Protein AF-A0A6C0DDC8-F1 (afdb_monomer)

Organism: NCBI:txid1070528

pLDDT: mean 91.11, std 9.74, range [41.47, 98.31]

Radius of gyration: 22.87 Å; Cα contacts (8 Å, |Δi|>4): 607; chains: 1; bounding box: 58×46×74 Å

Solvent-accessible surface area (backbone atoms only — not comparable to full-atom values): 22083 Å² total; per-residue (Å²): 120,29,27,33,73,78,59,31,42,43,57,47,40,48,31,33,26,35,45,27,26,55,71,44,36,45,67,58,16,40,50,34,44,49,47,30,50,67,12,55,37,54,40,56,42,46,22,36,52,50,51,37,39,54,60,35,28,35,66,53,39,41,37,57,53,55,48,44,48,75,58,47,35,56,66,52,35,45,67,65,60,53,49,42,50,43,37,41,49,11,66,50,55,61,83,49,43,32,24,25,64,60,47,44,59,53,56,49,88,83,79,58,84,66,71,87,70,66,90,64,66,75,94,70,93,69,82,51,68,66,58,48,47,32,52,19,14,33,78,68,39,35,29,47,44,24,50,65,45,52,77,77,48,60,63,73,61,50,49,53,51,53,48,58,57,26,75,77,71,41,72,69,54,42,53,49,54,57,48,54,77,49,47,36,46,46,53,34,52,82,50,75,64,56,52,52,50,40,55,51,43,52,48,43,44,66,17,48,51,73,71,49,49,55,57,8,52,47,84,67,73,93,64,74,52,73,67,60,49,52,50,52,56,52,49,64,71,26,63,82,78,68,58,73,77,71,58,66,53,74,90,36,25,63,44,62,19,70,48,24,68,26,33,51,94,41,62,51,53,66,50,40,68,54,46,70,72,23,34,52,89,18,53,43,48,50,56,62,41,55,79,35,29,48,83,70,97,50,78,45,58,76,42,72,66,36,47,52,52,50,46,54,71,73,38,71,79,67,53,68,61,72,51,52,72,74,62,46,55,28,50,32,42,58,15,74,29,52,98,85,56,74,73,34,29,40,60,43,36,60,76,74,56,63,64,59,30,90,50,38,71,89,40,62,70,58,45,45,60,74,27,59,94,37,53,34,53,53,85,65,46,63,71,47,94,61,78,72,77,79,82,74,80,59,68,44,88,58,48,70,56,128

Sequence (402 aa):
MSLSRHFYALDEVHSALQYSSTRNDRAETLFWCNELLRSGCVSEAISTLLESWLWNKGPFCLSWFHNAFSTLGGDECSEEDILLSSYQLSCVSYLKRDHSLWSILALQEGAVPCDRVGPKTIPHPFTDERESYLIRAIVQGRAYCAWCMVKQMEWDRVQAILLWYTDQSNTLFKTCLDYFTEYEKLLGYRTAEYDTVFRCLSVIMVCLSPLQQEDSFRPLPSALDATSQSQLDHWNKLLGTKARVYSVPQSALYGRTLRGRMRWAQSTVSYLNNIEPHLIGCPFWEEAISEYGTVKSTILWNSDEDREAFYQRYFPDDIPDEWTKSEKAKSHGEGILGPKESLTMVKYARNYLSKLSRFAWNSHPLILRLMEGKEGTHPTSVLSEKAVMEINMIPMKRRMII

Mean predicted aligned error: 5.2 Å

Structure (mmCIF, N/CA/C/O backbone):
data_AF-A0A6C0DDC8-F1
#
_entry.id   AF-A0A6C0DDC8-F1
#
loop_
_atom_site.group_PDB
_atom_site.id
_atom_site.type_symbol
_atom_site.label_atom_id
_atom_site.label_alt_id
_atom_site.label_comp_id
_atom_site.label_asym_id
_atom_site.label_entity_id
_atom_site.label_seq_id
_atom_site.pdbx_PDB_ins_code
_atom_site.Cartn_x
_atom_site.Cartn_y
_atom_site.Cartn_z
_atom_site.occupancy
_atom_site.B_iso_or_equiv
_atom_site.auth_seq_id
_atom_site.auth_comp_id
_atom_site.auth_asym_id
_atom_site.auth_atom_id
_atom_site.pdbx_PDB_model_num
ATOM 1 N N . MET A 1 1 ? -8.855 -11.717 15.118 1.00 86.06 1 MET A N 1
ATOM 2 C CA . MET A 1 1 ? -8.859 -10.404 14.445 1.00 86.06 1 MET A CA 1
ATOM 3 C C . MET A 1 1 ? -8.838 -9.352 15.519 1.00 86.06 1 MET A C 1
ATOM 5 O O . MET A 1 1 ? -9.718 -9.390 16.373 1.00 86.06 1 MET A O 1
ATOM 9 N N . SER A 1 2 ? -7.829 -8.496 15.472 1.00 93.50 2 SER A N 1
ATOM 10 C CA . SER A 1 2 ? -7.597 -7.443 16.451 1.00 93.50 2 SER A CA 1
ATOM 11 C C . SER A 1 2 ? -8.377 -6.181 16.080 1.00 93.50 2 SER A C 1
ATOM 13 O O . SER A 1 2 ? -8.577 -5.895 14.894 1.00 93.50 2 SER A O 1
ATOM 15 N N . LEU A 1 3 ? -8.833 -5.451 17.090 1.00 94.88 3 LEU A N 1
ATOM 16 C CA . LEU A 1 3 ? -9.602 -4.223 16.960 1.00 94.88 3 LEU A CA 1
ATOM 17 C C . LEU A 1 3 ? -8.712 -3.008 17.196 1.00 94.88 3 LEU A C 1
ATOM 19 O O . LEU A 1 3 ? -7.902 -2.980 18.116 1.00 94.88 3 LEU A O 1
ATOM 23 N N . SER A 1 4 ? -8.905 -1.982 16.379 1.00 95.25 4 SER A N 1
ATOM 24 C CA . SER A 1 4 ? -8.295 -0.670 16.541 1.00 95.25 4 SER A CA 1
ATOM 25 C C . SER A 1 4 ? -8.773 0.007 17.830 1.00 95.25 4 SER A C 1
ATOM 27 O O . SER A 1 4 ? -9.723 -0.447 18.481 1.00 95.25 4 SER A O 1
ATOM 29 N N . ARG A 1 5 ? -8.165 1.143 18.183 1.00 94.19 5 ARG A N 1
ATOM 30 C CA . ARG A 1 5 ? -8.590 1.965 19.326 1.00 94.19 5 ARG A CA 1
ATOM 31 C C . ARG A 1 5 ? -10.071 2.345 19.266 1.00 94.19 5 ARG A C 1
ATOM 33 O O . ARG A 1 5 ? -10.721 2.419 20.302 1.00 94.19 5 ARG A O 1
ATOM 40 N N . HIS A 1 6 ? -10.624 2.577 18.076 1.00 93.44 6 HIS A N 1
ATOM 41 C CA . HIS A 1 6 ? -12.044 2.898 17.914 1.00 93.44 6 HIS A CA 1
ATOM 42 C C . HIS A 1 6 ? -12.891 1.714 17.434 1.00 93.44 6 HIS A C 1
ATOM 44 O O . HIS A 1 6 ? -14.003 1.917 16.939 1.00 93.44 6 HIS A O 1
ATOM 50 N N . PHE A 1 7 ? -12.411 0.486 17.650 1.00 94.19 7 PHE A N 1
ATOM 51 C CA . PHE A 1 7 ? -13.131 -0.763 17.397 1.00 94.19 7 PHE A CA 1
ATOM 52 C C . PHE A 1 7 ? -13.484 -0.991 15.925 1.00 94.19 7 PHE A C 1
ATOM 54 O O . PHE A 1 7 ? -14.558 -1.506 15.593 1.00 94.19 7 PHE A O 1
ATOM 61 N N . TYR A 1 8 ? -12.575 -0.613 15.030 1.00 95.44 8 TYR A N 1
ATOM 62 C CA . TYR A 1 8 ? -12.537 -1.147 13.674 1.00 95.44 8 TYR A CA 1
ATOM 63 C C . TYR A 1 8 ? -11.708 -2.423 13.649 1.00 95.44 8 TYR A C 1
ATOM 65 O O . TYR A 1 8 ? -10.712 -2.533 14.354 1.00 95.44 8 TYR A O 1
ATOM 73 N N . ALA A 1 9 ? -12.083 -3.383 12.815 1.00 95.38 9 ALA A N 1
ATOM 74 C CA . ALA A 1 9 ? -11.195 -4.487 12.481 1.00 95.38 9 ALA A CA 1
ATOM 75 C C . ALA A 1 9 ? -9.901 -3.942 11.843 1.00 95.38 9 ALA A C 1
ATOM 77 O O . ALA A 1 9 ? -9.977 -3.205 10.861 1.00 95.38 9 ALA A O 1
ATOM 78 N N . LEU A 1 10 ? -8.720 -4.257 12.393 1.00 95.69 10 LEU A N 1
ATOM 79 C CA . LEU A 1 10 ? -7.465 -3.633 11.936 1.00 95.69 10 LEU A CA 1
ATOM 80 C C . LEU A 1 10 ? -7.160 -3.912 10.456 1.00 95.69 10 LEU A C 1
ATOM 82 O O . LEU A 1 10 ? -6.792 -2.996 9.725 1.00 95.69 10 LEU A O 1
ATOM 86 N N . ASP A 1 11 ? -7.387 -5.135 9.973 1.00 95.56 11 ASP A N 1
ATOM 87 C CA . ASP A 1 11 ? -7.244 -5.483 8.550 1.00 95.56 11 ASP A CA 1
ATOM 88 C C . ASP A 1 11 ? -8.167 -4.649 7.642 1.00 95.56 11 ASP A C 1
ATOM 90 O O . ASP A 1 11 ? -7.797 -4.285 6.523 1.00 95.56 11 ASP A O 1
ATOM 94 N N . GLU A 1 12 ? -9.355 -4.296 8.130 1.00 97.06 12 GLU A N 1
ATOM 95 C CA . GLU A 1 12 ? -10.272 -3.395 7.444 1.00 97.06 12 GLU A CA 1
ATOM 96 C C . GLU A 1 12 ? -9.792 -1.945 7.444 1.00 97.06 12 GLU A C 1
ATOM 98 O O . GLU A 1 12 ? -9.951 -1.279 6.422 1.00 97.06 12 GLU A O 1
ATOM 103 N N . VAL A 1 13 ? -9.157 -1.470 8.521 1.00 97.75 13 VAL A N 1
ATOM 104 C CA . VAL A 1 13 ? -8.527 -0.138 8.561 1.00 97.75 13 VAL A CA 1
ATOM 105 C C . VAL A 1 13 ? -7.396 -0.050 7.535 1.00 97.75 13 VAL A C 1
ATOM 107 O O . VAL A 1 13 ? -7.357 0.902 6.752 1.00 97.75 13 VAL A O 1
ATOM 110 N N . HIS A 1 14 ? -6.527 -1.066 7.461 1.00 96.56 14 HIS A N 1
ATOM 111 C CA . HIS A 1 14 ? -5.482 -1.155 6.433 1.00 96.56 14 HIS A CA 1
ATOM 112 C C . HIS A 1 14 ? -6.076 -1.093 5.027 1.00 96.56 14 HIS A C 1
ATOM 114 O O . HIS A 1 14 ? -5.658 -0.292 4.184 1.00 96.56 14 HIS A O 1
ATOM 120 N N . SER A 1 15 ? -7.102 -1.907 4.771 1.00 96.19 15 SER A N 1
ATOM 121 C CA . SER A 1 15 ? -7.716 -1.937 3.449 1.00 96.19 15 SER A CA 1
ATOM 122 C C . SER A 1 15 ? -8.442 -0.632 3.110 1.00 96.19 15 SER A C 1
ATOM 124 O O . SER A 1 15 ? -8.396 -0.185 1.961 1.00 96.19 15 SER A O 1
ATOM 126 N N . ALA A 1 16 ? -9.069 0.017 4.093 1.00 97.62 16 ALA A N 1
ATOM 127 C CA . ALA A 1 16 ? -9.730 1.304 3.925 1.00 97.62 16 ALA A CA 1
ATOM 128 C C . ALA A 1 16 ? -8.726 2.426 3.619 1.00 97.62 16 ALA A C 1
ATOM 130 O O . ALA A 1 16 ? -8.953 3.175 2.669 1.00 97.62 16 ALA A O 1
ATOM 131 N N . LEU A 1 17 ? -7.584 2.482 4.316 1.00 97.94 17 LEU A N 1
ATOM 132 C CA . LEU A 1 17 ? -6.489 3.418 4.027 1.00 97.94 17 LEU A CA 1
ATOM 133 C C . LEU A 1 17 ? -5.934 3.227 2.608 1.00 97.94 17 LEU A C 1
ATOM 135 O O . LEU A 1 17 ? -5.753 4.184 1.845 1.00 97.94 17 LEU A O 1
ATOM 139 N N . GLN A 1 18 ? -5.688 1.978 2.213 1.00 95.44 18 GLN A N 1
ATOM 140 C CA . GLN A 1 18 ? -5.231 1.688 0.858 1.00 95.44 18 GLN A CA 1
ATOM 141 C C . GLN A 1 18 ? -6.294 2.068 -0.179 1.00 95.44 18 GLN A C 1
ATOM 143 O O . GLN A 1 18 ? -5.974 2.601 -1.236 1.00 95.44 18 GLN A O 1
ATOM 148 N N . TYR A 1 19 ? -7.572 1.841 0.109 1.00 95.12 19 TYR A N 1
ATOM 149 C CA . TYR A 1 19 ? -8.657 2.189 -0.798 1.00 95.12 19 TYR A CA 1
ATOM 150 C C . TYR A 1 19 ? -8.824 3.707 -0.970 1.00 95.12 19 TYR A C 1
ATOM 152 O O . TYR A 1 19 ? -8.848 4.192 -2.110 1.00 95.12 19 TYR A O 1
ATOM 160 N N . SER A 1 20 ? -8.907 4.460 0.127 1.00 96.06 20 SER A N 1
ATOM 161 C CA . SER A 1 20 ? -9.139 5.910 0.123 1.00 96.06 20 SER A CA 1
ATOM 162 C C . SER A 1 20 ? -7.974 6.679 -0.508 1.00 96.06 20 SER A C 1
ATOM 164 O O . SER A 1 20 ? -8.206 7.536 -1.370 1.00 96.06 20 SER A O 1
ATOM 166 N N . SER A 1 21 ? -6.728 6.281 -0.219 1.00 94.62 21 SER A N 1
ATOM 167 C CA . SER A 1 21 ? -5.523 6.894 -0.808 1.00 94.62 21 SER A CA 1
ATOM 168 C C . SER A 1 21 ? -5.507 6.805 -2.334 1.00 94.62 21 SER A C 1
ATOM 170 O O . SER A 1 21 ? -5.065 7.728 -3.023 1.00 94.62 21 SER A O 1
ATOM 172 N N . THR A 1 22 ? -6.076 5.745 -2.911 1.00 90.62 22 THR A N 1
ATOM 173 C CA . THR A 1 22 ? -6.171 5.648 -4.370 1.00 90.62 22 THR A CA 1
ATOM 174 C C . THR A 1 22 ? -7.193 6.626 -4.946 1.00 90.62 22 THR A C 1
ATOM 176 O O . THR A 1 22 ? -7.024 7.086 -6.082 1.00 90.62 22 THR A O 1
ATOM 179 N N . ARG A 1 23 ? -8.285 6.907 -4.223 1.00 90.94 23 ARG A N 1
ATOM 180 C CA . ARG A 1 23 ? -9.457 7.686 -4.672 1.00 90.94 23 ARG A CA 1
ATOM 181 C C . ARG A 1 23 ? -9.277 9.196 -4.598 1.00 90.94 23 ARG A C 1
ATOM 183 O O . ARG A 1 23 ? -10.188 9.907 -5.008 1.00 90.94 23 ARG A O 1
ATOM 190 N N . ASN A 1 24 ? -8.123 9.663 -4.130 1.00 90.75 24 ASN A N 1
ATOM 191 C CA . ASN A 1 24 ? -7.872 11.078 -3.872 1.00 90.75 24 ASN A CA 1
ATOM 192 C C . ASN A 1 24 ? -8.805 11.686 -2.813 1.00 90.75 24 ASN A C 1
ATOM 194 O O . ASN A 1 24 ? -9.028 12.896 -2.822 1.00 90.75 24 ASN A O 1
ATOM 198 N N . ASP A 1 25 ? -9.337 10.864 -1.902 1.00 94.81 25 ASP A N 1
ATOM 199 C CA . ASP A 1 25 ? -10.110 11.350 -0.760 1.00 94.81 25 ASP A CA 1
ATOM 200 C C . ASP A 1 25 ? -9.157 11.648 0.400 1.00 94.81 25 ASP A C 1
ATOM 202 O O . ASP A 1 25 ? -8.738 10.751 1.133 1.00 94.81 25 ASP A O 1
ATOM 206 N N . ARG A 1 26 ? -8.743 12.912 0.507 1.00 96.06 26 ARG A N 1
ATOM 207 C CA . ARG A 1 26 ? -7.715 13.346 1.466 1.00 96.06 26 ARG A CA 1
ATOM 208 C C . ARG A 1 26 ? -8.176 13.171 2.907 1.00 96.06 26 ARG A C 1
ATOM 210 O O . ARG A 1 26 ? -7.413 12.678 3.730 1.00 96.06 26 ARG A O 1
ATOM 217 N N . ALA A 1 27 ? -9.426 13.537 3.181 1.00 96.81 27 ALA A N 1
ATOM 218 C CA . ALA A 1 27 ? -10.003 13.467 4.514 1.00 96.81 27 ALA A CA 1
ATOM 219 C C . ALA A 1 27 ? -10.128 12.008 4.965 1.00 96.81 27 ALA A C 1
ATOM 221 O O . ALA A 1 27 ? -9.661 11.653 6.042 1.00 96.81 27 ALA A O 1
ATOM 222 N N . GLU A 1 28 ? -10.682 11.136 4.120 1.00 97.31 28 GLU A N 1
ATOM 223 C CA . GLU A 1 28 ? -10.815 9.721 4.464 1.00 97.31 28 GLU A CA 1
ATOM 224 C C . GLU A 1 28 ? -9.444 9.017 4.556 1.00 97.31 28 GLU A C 1
ATOM 226 O O . GLU A 1 28 ? -9.233 8.174 5.426 1.00 97.31 28 GLU A O 1
ATOM 231 N N . THR A 1 29 ? -8.474 9.380 3.707 1.00 97.94 29 THR A N 1
ATOM 232 C CA . THR A 1 29 ? -7.094 8.855 3.796 1.00 97.94 29 THR A CA 1
ATOM 233 C C . THR A 1 29 ? -6.440 9.223 5.123 1.00 97.94 29 THR A C 1
ATOM 235 O O . THR A 1 29 ? -5.916 8.347 5.810 1.00 97.94 29 THR A O 1
ATOM 238 N N . LEU A 1 30 ? -6.506 10.500 5.505 1.00 97.94 30 LEU A N 1
ATOM 239 C CA . LEU A 1 30 ? -5.963 10.977 6.775 1.00 97.94 30 LEU A CA 1
ATOM 240 C C . LEU A 1 30 ? -6.663 10.334 7.968 1.00 97.94 30 LEU A C 1
ATOM 242 O O . LEU A 1 30 ? -5.992 9.964 8.925 1.00 97.94 30 LEU A O 1
ATOM 246 N N . PHE A 1 31 ? -7.983 10.155 7.903 1.00 97.50 31 PHE A N 1
ATOM 247 C CA . PHE A 1 31 ? -8.741 9.504 8.965 1.00 97.50 31 PHE A CA 1
ATOM 248 C C . PHE A 1 31 ? -8.253 8.074 9.218 1.00 97.50 31 PHE A C 1
ATOM 250 O O . PHE A 1 31 ? -7.901 7.745 10.348 1.00 97.50 31 PHE A O 1
ATOM 257 N N . TRP A 1 32 ? -8.183 7.235 8.178 1.00 98.00 32 TRP A N 1
ATOM 258 C CA . TRP A 1 32 ? -7.753 5.843 8.342 1.00 98.00 32 TRP A CA 1
ATOM 259 C C . TRP A 1 32 ? -6.273 5.726 8.722 1.00 98.00 32 TRP A C 1
ATOM 261 O O . TRP A 1 32 ? -5.906 4.828 9.475 1.00 98.00 32 TRP A O 1
ATOM 271 N N . CYS A 1 33 ? -5.423 6.650 8.262 1.00 98.25 33 CYS A N 1
ATOM 272 C CA . CYS A 1 33 ? -4.032 6.713 8.706 1.00 98.25 33 CYS A CA 1
ATOM 273 C C . CYS A 1 33 ? -3.941 7.077 10.195 1.00 98.25 33 CYS A C 1
ATOM 275 O O . CYS A 1 33 ? -3.268 6.388 10.958 1.00 98.25 33 CYS A O 1
ATOM 277 N N . ASN A 1 34 ? -4.663 8.115 10.623 1.00 97.25 34 ASN A N 1
ATOM 278 C CA . ASN A 1 34 ? -4.733 8.536 12.020 1.00 97.25 34 ASN A CA 1
ATOM 279 C C . ASN A 1 34 ? -5.303 7.425 12.917 1.00 97.25 34 ASN A C 1
ATOM 281 O O . ASN A 1 34 ? -4.821 7.233 14.026 1.00 97.25 34 ASN A O 1
ATOM 285 N N . GLU A 1 35 ? -6.272 6.641 12.437 1.00 97.00 35 GLU A N 1
ATOM 286 C CA . GLU A 1 35 ? -6.809 5.489 13.174 1.00 97.00 35 GLU A CA 1
ATOM 287 C C . GLU A 1 35 ? -5.729 4.446 13.498 1.00 97.00 35 GLU A C 1
ATOM 289 O O . GLU A 1 35 ? -5.667 3.956 14.629 1.00 97.00 35 GLU A O 1
ATOM 294 N N . LEU A 1 36 ? -4.851 4.128 12.539 1.00 96.94 36 LEU A N 1
ATOM 295 C CA . LEU A 1 36 ? -3.731 3.209 12.765 1.00 96.94 36 LEU A CA 1
ATOM 296 C C . LEU A 1 36 ? -2.728 3.785 13.765 1.00 96.94 36 LEU A C 1
ATOM 298 O O . LEU A 1 36 ? -2.339 3.087 14.701 1.00 96.94 36 LEU A O 1
ATOM 302 N N . LEU A 1 37 ? -2.365 5.063 13.621 1.00 96.19 37 LEU A N 1
ATOM 303 C CA . LEU A 1 37 ? -1.429 5.737 14.529 1.00 96.19 37 LEU A CA 1
ATOM 304 C C . LEU A 1 37 ? -1.970 5.780 15.960 1.00 96.19 37 LEU A C 1
ATOM 306 O O . LEU A 1 37 ? -1.278 5.409 16.904 1.00 96.19 37 LEU A O 1
ATOM 310 N N . ARG A 1 38 ? -3.251 6.122 16.127 1.00 94.50 38 ARG A N 1
ATOM 311 C CA . ARG A 1 38 ? -3.934 6.126 17.429 1.00 94.50 38 ARG A CA 1
ATOM 312 C C . ARG A 1 38 ? -4.101 4.730 18.031 1.00 94.50 38 ARG A C 1
ATOM 314 O O . ARG A 1 38 ? -4.300 4.634 19.239 1.00 94.50 38 ARG A O 1
ATOM 321 N N . SER A 1 39 ? -4.012 3.683 17.214 1.00 95.38 39 SER A N 1
ATOM 322 C CA . SER A 1 39 ? -3.992 2.278 17.640 1.00 95.38 39 SER A CA 1
ATOM 323 C C . SER A 1 39 ? -2.572 1.755 17.908 1.00 95.38 39 SER A C 1
ATOM 325 O O . SER A 1 39 ? -2.405 0.582 18.233 1.00 95.38 39 SER A O 1
ATOM 327 N N . GLY A 1 40 ? -1.545 2.600 17.757 1.00 94.75 40 GLY A N 1
ATOM 328 C CA . GLY A 1 40 ? -0.131 2.240 17.902 1.00 94.75 40 GLY A CA 1
ATOM 329 C C . GLY A 1 40 ? 0.434 1.403 16.745 1.00 94.75 40 GLY A C 1
ATOM 330 O O . GLY A 1 40 ? 1.544 0.890 16.846 1.00 94.75 40 GLY A O 1
ATOM 331 N N . CYS A 1 41 ? -0.296 1.279 15.633 1.00 94.81 41 CYS A N 1
ATOM 332 C CA . CYS A 1 41 ? 0.067 0.485 14.451 1.00 94.81 41 CYS A CA 1
ATOM 333 C C . CYS A 1 41 ? 0.909 1.307 13.453 1.00 94.81 41 CYS A C 1
ATOM 335 O O . CYS A 1 41 ? 0.533 1.500 12.292 1.00 94.81 41 CYS A O 1
ATOM 337 N N . VAL A 1 42 ? 2.019 1.877 13.933 1.00 94.38 42 VAL A N 1
ATOM 338 C CA . VAL A 1 42 ? 2.864 2.825 13.180 1.00 94.38 42 VAL A CA 1
ATOM 339 C C . VAL A 1 42 ? 3.481 2.171 11.944 1.00 94.38 42 VAL A C 1
ATOM 341 O O . VAL A 1 42 ? 3.359 2.679 10.828 1.00 94.38 42 VAL A O 1
ATOM 344 N N . SER A 1 43 ? 4.120 1.018 12.123 1.00 92.81 43 SER A N 1
ATOM 345 C CA . SER A 1 43 ? 4.811 0.309 11.043 1.00 92.81 43 SER A CA 1
ATOM 346 C C . SER A 1 43 ? 3.847 -0.212 9.989 1.00 92.81 43 SER A C 1
ATOM 348 O O . SER A 1 43 ? 4.140 -0.175 8.794 1.00 92.81 43 SER A O 1
ATOM 350 N N . GLU A 1 44 ? 2.673 -0.657 10.411 1.00 93.94 44 GLU A N 1
ATOM 351 C CA . GLU A 1 44 ? 1.629 -1.145 9.530 1.00 93.94 44 GLU A CA 1
ATOM 352 C C . GLU A 1 44 ? 0.988 0.004 8.742 1.00 93.94 44 GLU A C 1
ATOM 354 O O . GLU A 1 44 ? 0.658 -0.185 7.570 1.00 93.94 44 GLU A O 1
ATOM 359 N N . ALA A 1 45 ? 0.877 1.211 9.314 1.00 96.94 45 ALA A N 1
ATOM 360 C CA . ALA A 1 45 ? 0.472 2.406 8.570 1.00 96.94 45 ALA A CA 1
ATOM 361 C C . ALA A 1 45 ? 1.459 2.720 7.435 1.00 96.94 45 ALA A C 1
ATOM 363 O O . ALA A 1 45 ? 1.045 2.856 6.282 1.00 96.94 45 ALA A O 1
ATOM 364 N N . ILE A 1 46 ? 2.764 2.749 7.728 1.00 97.06 46 ILE A N 1
ATOM 365 C CA . ILE A 1 46 ? 3.819 3.005 6.730 1.00 97.06 46 ILE A CA 1
ATOM 366 C C . ILE A 1 46 ? 3.808 1.926 5.640 1.00 97.06 46 ILE A C 1
ATOM 368 O O . ILE A 1 46 ? 3.803 2.245 4.448 1.00 97.06 46 ILE A O 1
ATOM 372 N N . SER A 1 47 ? 3.713 0.656 6.037 1.00 95.62 47 SER A N 1
ATOM 373 C CA . SER A 1 47 ? 3.645 -0.485 5.117 1.00 95.62 47 SER A CA 1
ATOM 374 C C . SER A 1 47 ? 2.422 -0.397 4.202 1.00 95.62 47 SER A C 1
ATOM 376 O O . SER A 1 47 ? 2.538 -0.558 2.988 1.00 95.62 47 SER A O 1
ATOM 378 N N . THR A 1 48 ? 1.258 -0.042 4.755 1.00 96.88 48 THR A N 1
ATOM 379 C CA . THR A 1 48 ? 0.013 0.134 3.989 1.00 96.88 48 THR A CA 1
ATOM 380 C C . THR A 1 48 ? 0.137 1.264 2.965 1.00 96.88 48 THR A C 1
ATOM 382 O O . THR A 1 48 ? -0.327 1.134 1.827 1.00 96.88 48 THR A O 1
ATOM 385 N N . LEU A 1 49 ? 0.773 2.379 3.338 1.00 97.81 49 LEU A N 1
ATOM 386 C CA . LEU A 1 49 ? 1.028 3.493 2.423 1.00 97.81 49 LEU A CA 1
ATOM 387 C C . LEU A 1 49 ? 1.994 3.089 1.304 1.00 97.81 49 LEU A C 1
ATOM 389 O O . LEU A 1 49 ? 1.719 3.380 0.136 1.00 97.81 49 LEU A O 1
ATOM 393 N N . LEU A 1 50 ? 3.075 2.373 1.636 1.00 97.56 50 LEU A N 1
ATOM 394 C CA . LEU A 1 50 ? 4.019 1.848 0.651 1.00 97.56 50 LEU A CA 1
ATOM 395 C C . LEU A 1 50 ? 3.325 0.900 -0.327 1.00 97.56 50 LEU A C 1
ATOM 397 O O . LEU A 1 50 ? 3.476 1.063 -1.534 1.00 97.56 50 LEU A O 1
ATOM 401 N N . GLU A 1 51 ? 2.536 -0.058 0.155 1.00 95.88 51 GLU A N 1
ATOM 402 C CA . GLU A 1 51 ? 1.791 -0.981 -0.705 1.00 95.88 51 GLU A CA 1
ATOM 403 C C . GLU A 1 51 ? 0.743 -0.251 -1.553 1.00 95.88 51 GLU A C 1
ATOM 405 O O . GLU A 1 51 ? 0.524 -0.590 -2.721 1.00 95.88 51 GLU A O 1
ATOM 410 N N . SER A 1 52 ? 0.088 0.776 -1.002 1.00 95.81 52 SER A N 1
ATOM 411 C CA . SER A 1 52 ? -0.824 1.621 -1.772 1.00 95.81 52 SER A CA 1
ATOM 412 C C . SER A 1 52 ? -0.102 2.300 -2.931 1.00 95.81 52 SER A C 1
ATOM 414 O O . SER A 1 52 ? -0.553 2.200 -4.079 1.00 95.81 52 SER A O 1
ATOM 416 N N . TRP A 1 53 ? 1.046 2.924 -2.655 1.00 97.38 53 TRP A N 1
ATOM 417 C CA . TRP A 1 53 ? 1.896 3.525 -3.674 1.00 97.38 53 TRP A CA 1
ATOM 418 C C . TRP A 1 53 ? 2.367 2.489 -4.695 1.00 97.38 53 TRP A C 1
ATOM 420 O O . TRP A 1 53 ? 2.143 2.678 -5.889 1.00 97.38 53 TRP A O 1
ATOM 430 N N . LEU A 1 54 ? 2.945 1.378 -4.245 1.00 97.25 54 LEU A N 1
ATOM 431 C CA . LEU A 1 54 ? 3.576 0.357 -5.076 1.00 97.25 54 LEU A CA 1
ATOM 432 C C . LEU A 1 54 ? 2.613 -0.210 -6.121 1.00 97.25 54 LEU A C 1
ATOM 434 O O . LEU A 1 54 ? 2.933 -0.267 -7.308 1.00 97.25 54 LEU A O 1
ATOM 438 N N . TRP A 1 55 ? 1.409 -0.590 -5.687 1.00 95.31 55 TRP A N 1
ATOM 439 C CA . TRP A 1 55 ? 0.447 -1.286 -6.542 1.00 95.31 55 TRP A CA 1
ATOM 440 C C . TRP A 1 55 ? -0.433 -0.362 -7.382 1.00 95.31 55 TRP A C 1
ATOM 442 O O . TRP A 1 55 ? -1.038 -0.823 -8.355 1.00 95.31 55 TRP A O 1
ATOM 452 N N . ASN A 1 56 ? -0.528 0.923 -7.022 1.00 94.25 56 ASN A N 1
ATOM 453 C CA . ASN A 1 56 ? -1.412 1.860 -7.710 1.00 94.25 56 ASN A CA 1
ATOM 454 C C . ASN A 1 56 ? -0.700 2.996 -8.425 1.00 94.25 56 ASN A C 1
ATOM 456 O O . ASN A 1 56 ? -1.315 3.558 -9.318 1.00 94.25 56 ASN A O 1
ATOM 460 N N . LYS A 1 57 ? 0.512 3.396 -8.040 1.00 94.44 57 LYS A N 1
ATOM 461 C CA . LYS A 1 57 ? 1.213 4.571 -8.592 1.00 94.44 57 LYS A CA 1
ATOM 462 C C . LYS A 1 57 ? 2.608 4.198 -9.094 1.00 94.44 57 LYS A C 1
ATOM 464 O O . LYS A 1 57 ? 2.950 4.503 -10.237 1.00 94.44 57 LYS A O 1
ATOM 469 N N . GLY A 1 58 ? 3.388 3.533 -8.243 1.00 95.38 58 GLY A N 1
ATOM 470 C CA . GLY A 1 58 ? 4.716 3.012 -8.535 1.00 95.38 58 GLY A CA 1
ATOM 471 C C . GLY A 1 58 ? 5.632 4.063 -9.181 1.00 95.38 58 GLY A C 1
ATOM 472 O O . GLY A 1 58 ? 5.695 5.202 -8.704 1.00 95.38 58 GLY A O 1
ATOM 473 N N . PRO A 1 59 ? 6.304 3.742 -10.305 1.00 95.50 59 PRO A N 1
ATOM 474 C CA . PRO A 1 59 ? 7.312 4.620 -10.900 1.00 95.50 59 PRO A CA 1
ATOM 475 C C . PRO A 1 59 ? 6.782 5.941 -11.458 1.00 95.50 59 PRO A C 1
ATOM 477 O O . PRO A 1 59 ? 7.578 6.787 -11.838 1.00 95.50 59 PRO A O 1
ATOM 480 N N . PHE A 1 60 ? 5.465 6.152 -11.523 1.00 95.31 60 PHE A N 1
ATOM 481 C CA . PHE A 1 60 ? 4.870 7.417 -11.973 1.00 95.31 60 PHE A CA 1
ATOM 482 C C . PHE A 1 60 ? 4.717 8.454 -10.849 1.00 95.31 60 PHE A C 1
ATOM 484 O O . PHE A 1 60 ? 4.180 9.540 -11.077 1.00 95.31 60 PHE A O 1
ATOM 491 N N . CYS A 1 61 ? 5.150 8.121 -9.631 1.00 96.31 61 CYS A N 1
ATOM 492 C CA . CYS A 1 61 ? 5.146 9.021 -8.485 1.00 96.31 61 CYS A CA 1
ATOM 493 C C . CYS A 1 61 ? 6.349 8.749 -7.565 1.00 96.31 61 CYS A C 1
ATOM 495 O O . CYS A 1 61 ? 6.181 8.424 -6.387 1.00 96.31 61 CYS A O 1
ATOM 497 N N . LEU A 1 62 ? 7.562 8.837 -8.108 1.00 97.06 62 LEU A N 1
ATOM 498 C CA . LEU A 1 62 ? 8.808 8.585 -7.379 1.00 97.06 62 LEU A CA 1
ATOM 499 C C . LEU A 1 62 ? 9.110 9.660 -6.334 1.00 97.06 62 LEU A C 1
ATOM 501 O O . LEU A 1 62 ? 9.731 9.336 -5.327 1.00 97.06 62 LEU A O 1
ATOM 505 N N . SER A 1 63 ? 8.616 10.895 -6.500 1.00 96.94 63 SER A N 1
ATOM 506 C CA . SER A 1 63 ? 8.753 11.932 -5.465 1.00 96.94 63 SER A CA 1
ATOM 507 C C . SER A 1 63 ? 8.165 11.498 -4.122 1.00 96.94 63 SER A C 1
ATOM 509 O O . SER A 1 63 ? 8.743 11.795 -3.081 1.00 96.94 63 SER A O 1
ATOM 511 N N . TRP A 1 64 ? 7.058 10.746 -4.135 1.00 97.56 64 TRP A N 1
ATOM 512 C CA . TRP A 1 64 ? 6.459 10.227 -2.904 1.00 97.56 64 TRP A CA 1
ATOM 513 C C . TRP A 1 64 ? 7.373 9.204 -2.236 1.00 97.56 64 TRP A C 1
ATOM 515 O O . TRP A 1 64 ? 7.669 9.337 -1.056 1.00 97.56 64 TRP A O 1
ATOM 525 N N . PHE A 1 65 ? 7.857 8.219 -2.997 1.00 97.75 65 PHE A N 1
ATOM 526 C CA . PHE A 1 65 ? 8.718 7.165 -2.461 1.00 97.75 65 PHE A CA 1
ATOM 527 C C . PHE A 1 65 ? 10.045 7.719 -1.948 1.00 97.75 65 PHE A C 1
ATOM 529 O O . PHE A 1 65 ? 10.470 7.364 -0.856 1.00 97.75 65 PHE A O 1
ATOM 536 N N . HIS A 1 66 ? 10.662 8.636 -2.694 1.00 97.06 66 HIS A N 1
ATOM 537 C CA . HIS A 1 66 ? 11.885 9.310 -2.274 1.00 97.06 66 HIS A CA 1
ATOM 538 C C . HIS A 1 66 ? 11.699 10.038 -0.933 1.00 97.06 66 HIS A C 1
ATOM 540 O O . HIS A 1 66 ? 12.517 9.875 -0.027 1.00 97.06 66 HIS A O 1
ATOM 546 N N . ASN A 1 67 ? 10.608 10.799 -0.784 1.00 96.75 67 ASN A N 1
ATOM 547 C CA . ASN A 1 67 ? 10.311 11.521 0.453 1.00 96.75 67 ASN A CA 1
ATOM 548 C C . ASN A 1 67 ? 10.017 10.551 1.598 1.00 96.75 67 ASN A C 1
ATOM 550 O O . ASN A 1 67 ? 10.663 10.645 2.635 1.00 96.75 67 ASN A O 1
ATOM 554 N N . ALA A 1 68 ? 9.121 9.584 1.379 1.00 97.31 68 ALA A N 1
ATOM 555 C CA . ALA A 1 68 ? 8.747 8.587 2.375 1.00 97.31 68 ALA A CA 1
ATOM 556 C C . ALA A 1 68 ? 9.956 7.775 2.850 1.00 97.31 68 ALA A C 1
ATOM 558 O O . ALA A 1 68 ? 10.100 7.545 4.040 1.00 97.31 68 ALA A O 1
ATOM 559 N N . PHE A 1 69 ? 10.861 7.371 1.959 1.00 96.94 69 PHE A N 1
ATOM 560 C CA . PHE A 1 69 ? 12.068 6.650 2.359 1.00 96.94 69 PHE A CA 1
ATOM 561 C C . PHE A 1 69 ? 12.999 7.525 3.203 1.00 96.94 69 PHE A C 1
ATOM 563 O O . PHE A 1 69 ? 13.525 7.074 4.216 1.00 96.94 69 PHE A O 1
ATOM 570 N N . SER A 1 70 ? 13.157 8.791 2.821 1.00 94.62 70 SER A N 1
ATOM 571 C CA . SER A 1 70 ? 14.037 9.730 3.525 1.00 94.62 70 SER A CA 1
ATOM 572 C C . SER A 1 70 ? 13.518 10.110 4.916 1.00 94.62 70 SER A C 1
ATOM 574 O O . SER A 1 70 ? 14.324 10.321 5.816 1.00 94.62 70 SER A O 1
ATOM 576 N N . THR A 1 71 ? 12.197 10.203 5.102 1.00 95.50 71 THR A N 1
ATOM 577 C CA . THR A 1 71 ? 11.588 10.623 6.378 1.00 95.50 71 THR A CA 1
ATOM 578 C C . THR A 1 71 ? 11.119 9.457 7.239 1.00 95.50 71 THR A C 1
ATOM 580 O O . THR A 1 71 ? 11.217 9.516 8.458 1.00 95.50 71 THR A O 1
ATOM 583 N N . LEU A 1 72 ? 10.618 8.387 6.623 1.00 96.19 72 LEU A N 1
ATOM 584 C CA . LEU A 1 72 ? 10.025 7.249 7.321 1.00 96.19 72 LEU A CA 1
ATOM 585 C C . LEU A 1 72 ? 10.939 6.025 7.334 1.00 96.19 72 LEU A C 1
ATOM 587 O O . LEU A 1 72 ? 10.645 5.091 8.061 1.00 96.19 72 LEU A O 1
ATOM 591 N N . GLY A 1 73 ? 12.017 5.971 6.549 1.00 93.19 73 GLY A N 1
ATOM 592 C CA . GLY A 1 73 ? 12.892 4.791 6.458 1.00 93.19 73 GLY A CA 1
ATOM 593 C C . GLY A 1 73 ? 13.784 4.536 7.681 1.00 93.19 73 GLY A C 1
ATOM 594 O O . GLY A 1 73 ? 14.507 3.541 7.705 1.00 93.19 73 GLY A O 1
ATOM 595 N N . GLY A 1 74 ? 13.775 5.434 8.668 1.00 90.94 74 GLY A N 1
ATOM 596 C CA . GLY A 1 74 ? 14.528 5.297 9.914 1.00 90.94 74 GLY A CA 1
ATOM 597 C C . GLY A 1 74 ? 13.826 4.441 10.974 1.00 90.94 74 GLY A C 1
ATOM 598 O O . GLY A 1 74 ? 12.661 4.065 10.837 1.00 90.94 74 GLY A O 1
ATOM 599 N N . ASP A 1 75 ? 14.547 4.171 12.066 1.00 86.25 75 ASP A N 1
ATOM 600 C CA . ASP A 1 75 ? 14.012 3.476 13.251 1.00 86.25 75 ASP A CA 1
ATOM 601 C C . ASP A 1 75 ? 13.018 4.342 14.046 1.00 86.25 75 ASP A C 1
ATOM 603 O O . ASP A 1 75 ? 12.169 3.829 14.787 1.00 86.25 75 ASP A O 1
ATOM 607 N N . GLU A 1 76 ? 13.126 5.660 13.872 1.00 88.06 76 GLU A N 1
ATOM 608 C CA . GLU A 1 76 ? 12.283 6.672 14.488 1.00 88.06 76 GLU A CA 1
ATOM 609 C C . GLU A 1 76 ? 11.558 7.480 13.410 1.00 88.06 76 GLU A C 1
ATOM 611 O O . GLU A 1 76 ? 12.139 7.837 12.384 1.00 88.06 76 GLU A O 1
ATOM 616 N N . CYS A 1 77 ? 10.280 7.766 13.647 1.00 91.50 77 CYS A N 1
ATOM 617 C CA . CYS A 1 77 ? 9.448 8.573 12.757 1.00 91.50 77 CYS A CA 1
ATOM 618 C C . CYS A 1 77 ? 8.440 9.398 13.566 1.00 91.50 77 CYS A C 1
ATOM 620 O O . CYS A 1 77 ? 7.972 8.952 14.618 1.00 91.50 77 CYS A O 1
ATOM 622 N N . SER A 1 78 ? 8.091 10.588 13.075 1.00 94.75 78 SER A N 1
ATOM 623 C CA . SER A 1 78 ? 7.082 11.442 13.711 1.00 94.75 78 SER A CA 1
ATOM 624 C C . SER A 1 78 ? 5.664 11.110 13.223 1.00 94.75 78 SER A C 1
ATOM 626 O O . SER A 1 78 ? 5.471 10.639 12.097 1.00 94.75 78 SER A O 1
ATOM 628 N N . GLU A 1 79 ? 4.652 11.377 14.059 1.00 95.81 79 GLU A N 1
ATOM 629 C CA . GLU A 1 79 ? 3.234 11.287 13.661 1.00 95.81 79 GLU A CA 1
ATOM 630 C C . GLU A 1 79 ? 2.954 12.199 12.448 1.00 95.81 79 GLU A C 1
ATOM 632 O O . GLU A 1 79 ? 2.289 11.794 11.490 1.00 95.81 79 GLU A O 1
ATOM 637 N N . GLU A 1 80 ? 3.528 13.406 12.455 1.00 96.56 80 GLU A N 1
ATOM 638 C CA . GLU A 1 80 ? 3.365 14.414 11.404 1.00 96.56 80 GLU A CA 1
ATOM 639 C C . GLU A 1 80 ? 3.898 13.940 10.047 1.00 96.56 80 GLU A C 1
ATOM 641 O O . GLU A 1 80 ? 3.216 14.107 9.035 1.00 96.56 80 GLU A O 1
ATOM 646 N N . ASP A 1 81 ? 5.065 13.288 10.009 1.00 97.44 81 ASP A N 1
ATOM 647 C CA . ASP A 1 81 ? 5.665 12.796 8.764 1.00 97.44 81 ASP A CA 1
ATOM 648 C C . ASP A 1 81 ? 4.822 11.691 8.116 1.00 97.44 81 ASP A C 1
ATOM 650 O O . ASP A 1 81 ? 4.691 11.633 6.885 1.00 97.44 81 ASP A O 1
ATOM 654 N N . ILE A 1 82 ? 4.219 10.813 8.924 1.00 98.00 82 ILE A N 1
ATOM 655 C CA . ILE A 1 82 ? 3.359 9.731 8.426 1.00 98.00 82 ILE A CA 1
ATOM 656 C C . ILE A 1 82 ? 2.044 10.310 7.901 1.00 98.00 82 ILE A C 1
ATOM 658 O O . ILE A 1 82 ? 1.611 9.969 6.793 1.00 98.00 82 ILE A O 1
ATOM 662 N N . LEU A 1 83 ? 1.427 11.228 8.653 1.00 98.25 83 LEU A N 1
ATOM 663 C CA . LEU A 1 83 ? 0.214 11.922 8.223 1.00 98.25 83 LEU A CA 1
ATOM 664 C C . LEU A 1 83 ? 0.462 12.718 6.938 1.00 98.25 83 LEU A C 1
ATOM 666 O O . LEU A 1 83 ? -0.319 12.595 5.988 1.00 98.25 83 LEU A O 1
ATOM 670 N N . LEU A 1 84 ? 1.575 13.450 6.850 1.00 98.31 84 LEU A N 1
ATOM 671 C CA . LEU A 1 84 ? 1.981 14.166 5.645 1.00 98.31 84 LEU A CA 1
ATOM 672 C C . LEU A 1 84 ? 2.188 13.206 4.471 1.00 98.31 84 LEU A C 1
ATOM 674 O O . LEU A 1 84 ? 1.672 13.460 3.383 1.00 98.31 84 LEU A O 1
ATOM 678 N N . SER A 1 85 ? 2.868 12.080 4.681 1.00 98.19 85 SER A N 1
ATOM 679 C CA . SER A 1 85 ? 3.075 11.070 3.637 1.00 98.19 85 SER A CA 1
ATOM 680 C C . SER A 1 85 ? 1.748 10.493 3.130 1.00 98.19 85 SER A C 1
ATOM 682 O O . SER A 1 85 ? 1.567 10.329 1.918 1.00 98.19 85 SER A O 1
ATOM 684 N N . SER A 1 86 ? 0.782 10.246 4.020 1.00 98.31 86 SER A N 1
ATOM 685 C CA . SER A 1 86 ? -0.564 9.789 3.643 1.00 98.31 86 SER A CA 1
ATOM 686 C C . SER A 1 86 ? -1.330 10.848 2.833 1.00 98.31 86 SER A C 1
ATOM 688 O O . SER A 1 86 ? -1.909 10.550 1.781 1.00 98.31 86 SER A O 1
ATOM 690 N N . TYR A 1 87 ? -1.253 12.112 3.256 1.00 98.25 87 TYR A N 1
ATOM 691 C CA . TYR A 1 87 ? -1.862 13.248 2.573 1.00 98.25 87 TYR A CA 1
ATOM 692 C C . TYR A 1 87 ? -1.258 13.460 1.186 1.00 98.25 87 TYR A C 1
ATOM 694 O O . TYR A 1 87 ? -1.991 13.568 0.199 1.00 98.25 87 TYR A O 1
ATOM 702 N N . GLN A 1 88 ? 0.071 13.447 1.081 1.00 97.69 88 GLN A N 1
ATOM 703 C CA . GLN A 1 88 ? 0.787 13.555 -0.184 1.00 97.69 88 GLN A CA 1
ATOM 704 C C . GLN A 1 88 ? 0.337 12.470 -1.164 1.00 97.69 88 GLN A C 1
ATOM 706 O O . GLN A 1 88 ? 0.010 12.798 -2.305 1.00 97.69 88 GLN A O 1
ATOM 711 N N . LEU A 1 89 ? 0.230 11.210 -0.721 1.00 96.62 89 LEU A N 1
ATOM 712 C CA . LEU A 1 89 ? -0.230 10.110 -1.572 1.00 96.62 89 LEU A CA 1
ATOM 713 C C . LEU A 1 89 ? -1.661 10.339 -2.081 1.00 96.62 89 LEU A C 1
ATOM 715 O O . LEU A 1 89 ? -1.938 10.146 -3.268 1.00 96.62 89 LEU A O 1
ATOM 719 N N . SER A 1 90 ? -2.554 10.828 -1.214 1.00 96.31 90 SER A N 1
ATOM 720 C CA . SER A 1 90 ? -3.934 11.175 -1.582 1.00 96.31 90 SER A CA 1
ATOM 721 C C . SER A 1 90 ? -4.033 12.393 -2.516 1.00 96.31 90 SER A C 1
ATOM 723 O O . SER A 1 90 ? -5.020 12.548 -3.236 1.00 96.31 90 SER A O 1
ATOM 725 N N . CYS A 1 91 ? -3.004 13.242 -2.591 1.00 95.00 91 CYS A N 1
ATOM 726 C CA . CYS A 1 91 ? -2.946 14.360 -3.538 1.00 95.00 91 CYS A CA 1
ATOM 727 C C . CYS A 1 91 ? -2.534 13.927 -4.954 1.00 95.00 91 CYS A C 1
ATOM 729 O O . CYS A 1 91 ? -2.775 14.653 -5.922 1.00 95.00 91 CYS A O 1
ATOM 731 N N . VAL A 1 92 ? -1.946 12.737 -5.109 1.00 93.25 92 VAL A N 1
ATOM 732 C CA . VAL A 1 92 ? -1.488 12.226 -6.405 1.00 93.25 92 VAL A CA 1
ATOM 733 C C . VAL A 1 92 ? -2.680 11.837 -7.270 1.00 93.25 92 VAL A C 1
ATOM 735 O O . VAL A 1 92 ? -3.293 10.793 -7.043 1.00 93.25 92 VAL A O 1
ATOM 738 N N . SER A 1 93 ? -2.978 12.625 -8.306 1.00 90.62 93 SER A N 1
ATOM 739 C CA . SER A 1 93 ? -4.114 12.416 -9.224 1.00 90.62 93 SER A CA 1
ATOM 740 C C . SER A 1 93 ? -4.380 10.944 -9.573 1.00 90.62 93 SER A C 1
ATOM 742 O O . SER A 1 93 ? -3.457 10.174 -9.868 1.00 90.62 93 SER A O 1
ATOM 744 N N . TYR A 1 94 ? -5.653 10.542 -9.588 1.00 87.62 94 TYR A N 1
ATOM 745 C CA .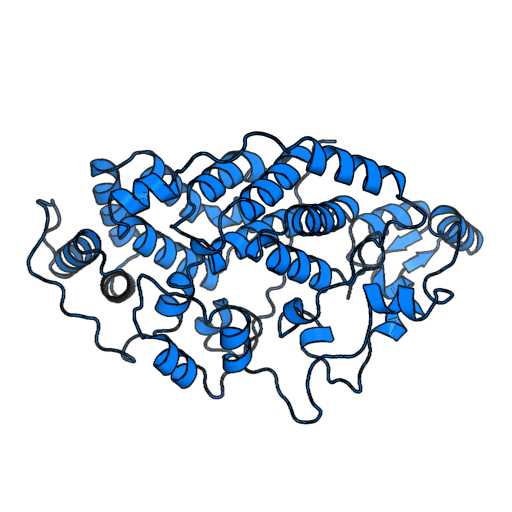 TYR A 1 94 ? -6.079 9.202 -9.998 1.00 87.62 94 TYR A CA 1
ATOM 746 C C . TYR A 1 94 ? -5.629 8.859 -11.425 1.00 87.62 94 TYR A C 1
ATOM 748 O O . TYR A 1 94 ? -5.467 7.684 -11.737 1.00 87.62 94 TYR A O 1
ATOM 756 N N . LEU A 1 95 ? -5.367 9.860 -12.273 1.00 87.38 95 LEU A N 1
ATOM 757 C CA . LEU A 1 95 ? -4.833 9.661 -13.622 1.00 87.38 95 LEU A CA 1
ATOM 758 C C . LEU A 1 95 ? -3.418 9.079 -13.606 1.00 87.38 95 LEU A C 1
ATOM 760 O O . LEU A 1 95 ? -3.051 8.356 -14.526 1.00 87.38 95 LEU A O 1
ATOM 764 N N . LYS A 1 96 ? -2.639 9.323 -12.545 1.00 88.50 96 LYS A N 1
ATOM 765 C CA . LYS A 1 96 ? -1.328 8.690 -12.341 1.00 88.50 96 LYS A CA 1
ATOM 766 C C . LYS A 1 96 ? -1.432 7.245 -11.855 1.00 88.50 96 LYS A C 1
ATOM 768 O O . LYS A 1 96 ? -0.406 6.636 -11.576 1.00 88.50 96 LYS A O 1
ATOM 773 N N . ARG A 1 97 ? -2.645 6.687 -11.726 1.00 91.38 97 ARG A N 1
ATOM 774 C CA . ARG A 1 97 ? -2.769 5.265 -11.419 1.00 91.38 97 ARG A CA 1
ATOM 775 C C . ARG A 1 97 ? -2.174 4.427 -12.548 1.00 91.38 97 ARG A C 1
ATOM 777 O O . ARG A 1 97 ? -2.412 4.722 -13.722 1.00 91.38 97 ARG A O 1
ATOM 784 N N . ASP A 1 98 ? -1.408 3.410 -12.191 1.00 93.56 98 ASP A N 1
ATOM 785 C CA . ASP A 1 98 ? -0.766 2.503 -13.132 1.00 93.56 98 ASP A CA 1
ATOM 786 C C . ASP A 1 98 ? -0.620 1.110 -12.521 1.00 93.56 98 ASP A C 1
ATOM 788 O O . ASP A 1 98 ? -0.131 0.970 -11.402 1.00 93.56 98 ASP A O 1
ATOM 792 N N . HIS A 1 99 ? -1.021 0.079 -13.264 1.00 94.19 99 HIS A N 1
ATOM 793 C CA . HIS A 1 99 ? -0.868 -1.315 -12.838 1.00 94.19 99 HIS A CA 1
ATOM 794 C C . HIS A 1 99 ? 0.126 -2.087 -13.704 1.00 94.19 99 HIS A C 1
ATOM 796 O O . HIS A 1 99 ? 0.035 -3.312 -13.811 1.00 94.19 99 HIS A O 1
ATOM 802 N N . SER A 1 100 ? 1.079 -1.405 -14.347 1.00 95.12 100 SER A N 1
ATOM 803 C CA . SER A 1 100 ? 2.079 -2.089 -15.171 1.00 95.12 100 SER A CA 1
ATOM 804 C C . SER A 1 100 ? 2.974 -3.007 -14.376 1.00 95.12 100 SER A C 1
ATOM 806 O O . SER A 1 100 ? 3.297 -4.071 -14.885 1.00 95.12 100 SER A O 1
ATOM 808 N N . LEU A 1 101 ? 3.307 -2.648 -13.136 1.00 96.00 101 LEU A N 1
ATOM 809 C CA . LEU A 1 101 ? 4.061 -3.525 -12.246 1.00 96.00 101 LEU A CA 1
ATOM 810 C C . LEU A 1 101 ? 3.367 -4.876 -12.096 1.00 96.00 101 LEU A C 1
ATOM 812 O O . LEU A 1 101 ? 3.916 -5.906 -12.473 1.00 96.00 101 LEU A O 1
ATOM 816 N N . TRP A 1 102 ? 2.121 -4.865 -11.624 1.00 95.06 102 TRP A N 1
ATOM 817 C CA . TRP A 1 102 ? 1.365 -6.100 -11.459 1.00 95.06 102 TRP A CA 1
ATOM 818 C C . TRP A 1 102 ? 1.140 -6.827 -12.787 1.00 95.06 102 TRP A C 1
ATOM 820 O O . TRP A 1 102 ? 1.282 -8.043 -12.848 1.00 95.06 102 TRP A O 1
ATOM 830 N N . SER A 1 103 ? 0.839 -6.093 -13.860 1.00 94.00 103 SER A N 1
ATOM 831 C CA . SER A 1 103 ? 0.581 -6.694 -15.170 1.00 94.00 103 SER A CA 1
ATOM 832 C C . SER A 1 103 ? 1.814 -7.414 -15.719 1.00 94.00 103 SER A C 1
ATOM 834 O O . SER A 1 103 ? 1.701 -8.539 -16.190 1.00 94.00 103 SER A O 1
ATOM 836 N N . ILE A 1 104 ? 3.000 -6.811 -15.606 1.00 94.25 104 ILE A N 1
ATOM 837 C CA . ILE A 1 104 ? 4.271 -7.412 -16.032 1.00 94.25 104 ILE A CA 1
ATOM 838 C C . ILE A 1 104 ? 4.612 -8.640 -15.183 1.00 94.25 104 ILE A C 1
ATOM 840 O O . ILE A 1 104 ? 5.041 -9.650 -15.733 1.00 94.25 104 ILE A O 1
ATOM 844 N N . LEU A 1 105 ? 4.385 -8.584 -13.868 1.00 93.75 105 LEU A N 1
ATOM 845 C CA . LEU A 1 105 ? 4.602 -9.723 -12.969 1.00 93.75 105 LEU A CA 1
ATOM 846 C C . LEU A 1 105 ? 3.631 -10.880 -13.252 1.00 93.75 105 LEU A C 1
ATOM 848 O O . LEU A 1 105 ? 4.025 -12.042 -13.212 1.00 93.75 105 LEU A O 1
ATOM 852 N N . ALA A 1 106 ? 2.368 -10.572 -13.561 1.00 91.81 106 ALA A N 1
ATOM 853 C CA . ALA A 1 106 ? 1.342 -11.564 -13.875 1.00 91.81 106 ALA A CA 1
ATOM 854 C C . ALA A 1 106 ? 1.549 -12.223 -15.250 1.00 91.81 106 ALA A C 1
ATOM 856 O O . ALA A 1 106 ? 1.125 -13.363 -15.463 1.00 91.81 106 ALA A O 1
ATOM 857 N N . LEU A 1 107 ? 2.204 -11.524 -16.181 1.00 89.69 107 LEU A N 1
ATOM 858 C CA . LEU A 1 107 ? 2.656 -12.077 -17.452 1.00 89.69 107 LEU A CA 1
ATOM 859 C C . LEU A 1 107 ? 3.870 -12.987 -17.211 1.00 89.69 107 LEU A C 1
ATOM 861 O O . LEU A 1 107 ? 5.028 -12.587 -17.345 1.00 89.69 107 LEU A O 1
ATOM 865 N N . GLN A 1 108 ? 3.584 -14.237 -16.847 1.00 73.56 108 GLN A N 1
ATOM 866 C CA . GLN A 1 108 ? 4.592 -15.281 -16.678 1.00 73.56 108 GLN A CA 1
ATOM 867 C C . GLN A 1 108 ? 5.396 -15.510 -17.968 1.00 73.56 108 GLN A C 1
ATOM 869 O O . GLN A 1 108 ? 4.961 -15.201 -19.082 1.00 73.56 108 GLN A O 1
ATOM 874 N N . GLU A 1 109 ? 6.602 -16.048 -17.808 1.00 63.41 109 GLU A N 1
ATOM 875 C CA . GLU A 1 109 ? 7.494 -16.359 -18.924 1.00 63.41 109 GLU A CA 1
ATOM 876 C C . GLU A 1 109 ? 6.847 -17.374 -19.880 1.00 63.41 109 GLU A C 1
ATOM 878 O O . GLU A 1 109 ? 6.279 -18.372 -19.447 1.00 63.41 109 GLU A O 1
ATOM 883 N N . GLY A 1 110 ? 6.888 -17.098 -21.187 1.00 61.56 110 GLY A N 1
ATOM 884 C CA . GLY A 1 110 ? 6.350 -17.992 -22.221 1.00 61.56 110 GLY A CA 1
ATOM 885 C C . GLY A 1 110 ? 4.844 -17.880 -22.488 1.00 61.56 110 GLY A C 1
ATOM 886 O O . GLY A 1 110 ? 4.385 -18.385 -23.509 1.00 61.56 110 GLY A O 1
ATOM 887 N N . ALA A 1 111 ? 4.074 -17.176 -21.648 1.00 70.69 111 ALA A N 1
ATOM 888 C CA . ALA A 1 111 ? 2.647 -16.946 -21.902 1.00 70.69 111 ALA A CA 1
ATOM 889 C C . ALA A 1 111 ? 2.402 -15.943 -23.046 1.00 70.69 111 ALA A C 1
ATOM 891 O O . ALA A 1 111 ? 1.388 -16.024 -23.741 1.00 70.69 111 ALA A O 1
ATOM 892 N N . VAL A 1 112 ? 3.336 -15.005 -23.244 1.00 72.69 112 VAL A N 1
ATOM 893 C CA . VAL A 1 112 ? 3.321 -14.017 -24.330 1.00 72.69 112 VAL A CA 1
ATOM 894 C C . VAL A 1 112 ? 4.721 -13.901 -24.915 1.00 72.69 112 VAL A C 1
ATOM 896 O O . VAL A 1 112 ? 5.672 -13.709 -24.155 1.00 72.69 112 VAL A O 1
ATOM 899 N N . PRO A 1 113 ? 4.886 -13.981 -26.245 1.00 76.19 113 PRO A N 1
ATOM 900 C CA . PRO A 1 113 ? 6.156 -13.623 -26.858 1.00 76.19 113 PRO A CA 1
ATOM 901 C C . PRO A 1 113 ? 6.440 -12.140 -26.594 1.00 76.19 113 PRO A C 1
ATOM 903 O O . PRO A 1 113 ? 5.609 -11.285 -26.897 1.00 76.19 113 PRO A O 1
ATOM 906 N N . CYS A 1 114 ? 7.601 -11.8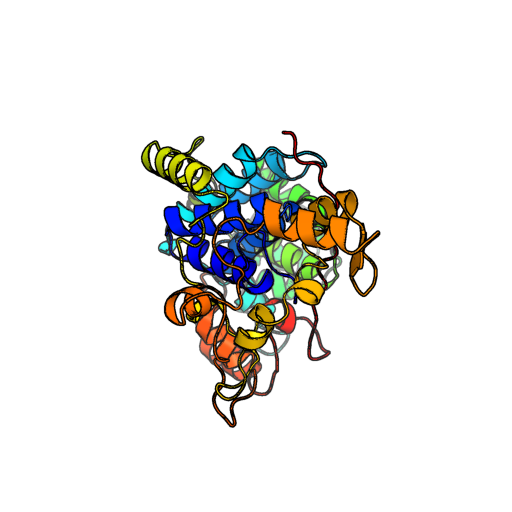27 -26.016 1.00 81.50 114 CYS A N 1
ATOM 907 C CA . CYS A 1 114 ? 7.978 -10.439 -25.759 1.00 81.50 114 CYS A CA 1
ATOM 908 C C . CYS A 1 114 ? 8.066 -9.684 -27.107 1.00 81.50 114 CYS A C 1
ATOM 910 O O . CYS A 1 114 ? 8.550 -10.232 -28.103 1.00 81.50 114 CYS A O 1
ATOM 912 N N . ASP A 1 115 ? 7.577 -8.440 -27.150 1.00 77.94 115 ASP A N 1
ATOM 913 C CA . ASP A 1 115 ? 7.603 -7.611 -28.360 1.00 77.94 115 ASP A CA 1
ATOM 914 C C . ASP A 1 115 ? 9.019 -7.510 -28.950 1.00 77.94 115 ASP A C 1
ATOM 916 O O . ASP A 1 115 ? 10.033 -7.540 -28.239 1.00 77.94 115 ASP A O 1
ATOM 920 N N . ARG A 1 116 ? 9.102 -7.304 -30.270 1.00 85.19 116 ARG A N 1
ATOM 921 C CA . ARG A 1 116 ? 10.387 -7.077 -30.935 1.00 85.19 116 ARG A CA 1
ATOM 922 C C . ARG A 1 116 ? 10.998 -5.753 -30.470 1.00 85.19 116 ARG A C 1
ATOM 924 O O . ARG A 1 116 ? 10.446 -4.680 -30.711 1.00 85.19 116 ARG A O 1
ATOM 931 N N . VAL A 1 117 ? 12.187 -5.835 -29.884 1.00 92.00 117 VAL A N 1
ATOM 932 C CA . VAL A 1 117 ? 13.029 -4.676 -29.576 1.00 92.00 117 VAL A CA 1
ATOM 933 C C . VAL A 1 117 ? 13.781 -4.271 -30.845 1.00 92.00 117 VAL A C 1
ATOM 935 O O . VAL A 1 117 ? 14.417 -5.101 -31.498 1.00 92.00 117 VAL A O 1
ATOM 938 N N . GLY A 1 118 ? 13.673 -3.000 -31.235 1.00 91.88 118 GLY A N 1
ATOM 939 C CA . GLY A 1 118 ? 14.355 -2.466 -32.414 1.00 91.88 118 GLY A CA 1
ATOM 940 C C . GLY A 1 118 ? 15.874 -2.359 -32.213 1.00 91.88 118 GLY A C 1
ATOM 941 O O . GLY A 1 118 ? 16.357 -2.507 -31.093 1.00 91.88 118 GLY A O 1
ATOM 942 N N . PRO A 1 119 ? 16.649 -2.044 -33.264 1.00 90.31 119 PRO A N 1
ATOM 943 C CA . PRO A 1 119 ? 18.106 -1.920 -33.162 1.00 90.31 119 PRO A CA 1
ATOM 944 C C . PRO A 1 119 ? 18.573 -0.627 -32.470 1.00 90.31 119 PRO A C 1
ATOM 946 O O . PRO A 1 119 ? 19.755 -0.500 -32.163 1.00 90.31 119 PRO A O 1
ATOM 949 N N . LYS A 1 120 ? 17.674 0.339 -32.221 1.00 90.69 120 LYS A N 1
ATOM 950 C CA . LYS A 1 120 ? 18.012 1.622 -31.589 1.00 90.69 120 LYS A CA 1
ATOM 951 C C . LYS A 1 120 ? 18.576 1.388 -30.184 1.00 90.69 120 LYS A C 1
ATOM 953 O O . LYS A 1 120 ? 17.868 0.885 -29.313 1.00 90.69 120 LYS A O 1
ATOM 958 N N . THR A 1 121 ? 19.827 1.791 -29.986 1.00 90.88 121 THR A N 1
ATOM 959 C CA . THR A 1 121 ? 20.563 1.716 -28.721 1.00 90.88 121 THR A CA 1
ATOM 960 C C . THR A 1 121 ? 21.358 3.002 -28.498 1.00 90.88 121 THR A C 1
ATOM 962 O O . THR A 1 121 ? 21.462 3.833 -29.403 1.00 90.88 121 THR A O 1
ATOM 965 N N . ILE A 1 122 ? 21.920 3.152 -27.305 1.00 91.38 122 ILE A N 1
ATOM 966 C CA . ILE A 1 122 ? 22.925 4.169 -26.977 1.00 91.38 122 ILE A CA 1
ATOM 967 C C . ILE A 1 122 ? 24.308 3.501 -26.863 1.00 91.38 122 ILE A C 1
ATOM 969 O O . ILE A 1 122 ? 24.361 2.296 -26.607 1.00 91.38 122 ILE A O 1
ATOM 973 N N . PRO A 1 123 ? 25.426 4.228 -27.051 1.00 93.19 123 PRO A N 1
ATOM 974 C CA . PRO A 1 123 ? 26.760 3.677 -26.815 1.00 93.19 123 PRO A CA 1
ATOM 975 C C . PRO A 1 123 ? 26.899 3.157 -25.379 1.00 93.19 123 PRO A C 1
ATOM 977 O O . PRO A 1 123 ? 26.526 3.856 -24.438 1.00 93.19 123 PRO A O 1
ATOM 980 N N . HIS A 1 124 ? 27.425 1.943 -25.210 1.00 93.19 124 HIS A N 1
ATOM 981 C CA . HIS A 1 124 ? 27.538 1.296 -23.904 1.00 93.19 124 HIS A CA 1
ATOM 982 C C . HIS A 1 124 ? 28.769 0.383 -23.809 1.00 93.19 124 HIS A C 1
ATOM 984 O O . HIS A 1 124 ? 29.222 -0.128 -24.833 1.00 93.19 124 HIS A O 1
ATOM 990 N N . PRO A 1 125 ? 29.311 0.146 -22.598 1.00 94.06 125 PRO A N 1
ATOM 991 C CA . PRO A 1 125 ? 30.518 -0.668 -22.411 1.00 94.06 125 PRO A CA 1
ATOM 992 C C . PRO A 1 125 ? 30.254 -2.183 -22.458 1.00 94.06 125 PRO A C 1
ATOM 994 O O . PRO A 1 125 ? 31.190 -2.976 -22.475 1.00 94.06 125 PRO A O 1
ATOM 997 N N . PHE A 1 126 ? 28.986 -2.588 -22.436 1.00 93.62 126 PHE A N 1
ATOM 998 C CA . PHE A 1 126 ? 28.558 -3.984 -22.383 1.00 93.62 126 PHE A CA 1
ATOM 999 C C . PHE A 1 126 ? 28.715 -4.671 -23.745 1.00 93.62 126 PHE A C 1
ATOM 1001 O O . PHE A 1 126 ? 28.324 -4.104 -24.764 1.00 93.62 126 PHE A O 1
ATOM 1008 N N . THR A 1 127 ? 29.293 -5.874 -23.771 1.00 90.88 127 THR A N 1
ATOM 1009 C CA . THR A 1 127 ? 29.574 -6.630 -25.007 1.00 90.88 127 THR A CA 1
ATOM 1010 C C . THR A 1 127 ? 28.677 -7.849 -25.187 1.00 90.88 127 THR A C 1
ATOM 1012 O O . THR A 1 127 ? 28.547 -8.343 -26.306 1.00 90.88 127 THR A O 1
ATOM 1015 N N . ASP A 1 128 ? 28.047 -8.329 -24.114 1.00 94.94 128 ASP A N 1
ATOM 1016 C CA . ASP A 1 128 ? 27.131 -9.461 -24.172 1.00 94.94 128 ASP A CA 1
ATOM 1017 C C . ASP A 1 128 ? 25.824 -9.085 -24.895 1.00 94.94 128 ASP A C 1
ATOM 1019 O O . ASP A 1 128 ? 25.303 -7.964 -24.789 1.00 94.94 128 ASP A O 1
ATOM 1023 N N . GLU A 1 129 ? 25.284 -10.029 -25.667 1.00 93.31 129 GLU A N 1
ATOM 1024 C CA . GLU A 1 129 ? 24.099 -9.790 -26.490 1.00 93.31 129 GLU A CA 1
ATOM 1025 C C . GLU A 1 129 ? 22.832 -9.601 -25.641 1.00 93.31 129 GLU A C 1
ATOM 1027 O O . GLU A 1 129 ? 21.979 -8.780 -25.997 1.00 93.31 129 GLU A O 1
ATOM 1032 N N . ARG A 1 130 ? 22.715 -10.301 -24.502 1.00 94.69 130 ARG A N 1
ATOM 1033 C CA . ARG A 1 130 ? 21.580 -10.168 -23.574 1.00 94.69 130 ARG A CA 1
ATOM 1034 C C . ARG A 1 130 ? 21.612 -8.814 -22.881 1.00 94.69 130 ARG A C 1
ATOM 1036 O O . ARG A 1 130 ? 20.587 -8.137 -22.822 1.00 94.69 130 ARG A O 1
ATOM 1043 N N . GLU A 1 131 ? 22.793 -8.375 -22.452 1.00 96.12 131 GLU A N 1
ATOM 1044 C CA . GLU A 1 131 ? 23.010 -7.036 -21.883 1.00 96.12 131 GLU A CA 1
ATOM 1045 C C . GLU A 1 131 ? 22.648 -5.944 -22.897 1.00 96.12 131 GLU A C 1
ATOM 1047 O O . GLU A 1 131 ? 21.882 -5.024 -22.601 1.00 96.12 131 GLU A O 1
ATOM 1052 N N . SER A 1 132 ? 23.117 -6.097 -24.137 1.00 94.94 132 SER A N 1
ATOM 1053 C CA . SER A 1 132 ? 22.797 -5.188 -25.241 1.00 94.94 132 SER A CA 1
ATOM 1054 C C . SER A 1 132 ? 21.294 -5.166 -25.546 1.00 94.94 132 SER A C 1
ATOM 1056 O O . SER A 1 132 ? 20.719 -4.112 -25.823 1.00 94.94 132 SER A O 1
ATOM 1058 N N . TYR A 1 133 ? 20.625 -6.323 -25.496 1.00 95.75 133 TYR A N 1
ATOM 1059 C CA . TYR A 1 133 ? 19.175 -6.417 -25.661 1.00 95.75 133 TYR A CA 1
ATOM 1060 C C . TYR A 1 133 ? 18.433 -5.689 -24.537 1.00 95.75 133 TYR A C 1
ATOM 1062 O O . TYR A 1 133 ? 17.516 -4.919 -24.829 1.00 95.75 133 TYR A O 1
ATOM 1070 N N . LEU A 1 134 ? 18.841 -5.892 -23.281 1.00 96.62 134 LEU A N 1
ATOM 1071 C CA . LEU A 1 134 ? 18.258 -5.224 -22.119 1.00 96.62 134 LEU A CA 1
ATOM 1072 C C . LEU A 1 134 ? 18.359 -3.700 -22.254 1.00 96.62 134 LEU A C 1
ATOM 1074 O O . LEU A 1 134 ? 17.353 -3.007 -22.113 1.00 96.62 134 LEU A O 1
ATOM 1078 N N . ILE A 1 135 ? 19.533 -3.179 -22.619 1.00 96.25 135 ILE A N 1
ATOM 1079 C CA . ILE A 1 135 ? 19.744 -1.737 -22.818 1.00 96.25 135 ILE A CA 1
ATOM 1080 C C . ILE A 1 135 ? 18.837 -1.202 -23.927 1.00 96.25 135 ILE A C 1
ATOM 1082 O O . ILE A 1 135 ? 18.164 -0.188 -23.739 1.00 96.25 135 ILE A O 1
ATOM 1086 N N . ARG A 1 136 ? 18.742 -1.900 -25.067 1.00 96.12 136 ARG A N 1
ATOM 1087 C CA . ARG A 1 136 ? 17.819 -1.515 -26.149 1.00 96.12 136 ARG A CA 1
ATOM 1088 C C . ARG A 1 136 ? 16.367 -1.493 -25.684 1.00 96.12 136 ARG A C 1
ATOM 1090 O O . ARG A 1 136 ? 15.633 -0.574 -26.046 1.00 96.12 136 ARG A O 1
ATOM 1097 N N . ALA A 1 137 ? 15.951 -2.484 -24.898 1.00 96.31 137 ALA A N 1
ATOM 1098 C CA . ALA A 1 137 ? 14.598 -2.553 -24.363 1.00 96.31 137 ALA A CA 1
ATOM 1099 C C . ALA A 1 137 ? 14.310 -1.364 -23.432 1.00 96.31 137 ALA A C 1
ATOM 1101 O O . ALA A 1 137 ? 13.274 -0.719 -23.589 1.00 96.31 137 ALA A O 1
ATOM 1102 N N . ILE A 1 138 ? 15.249 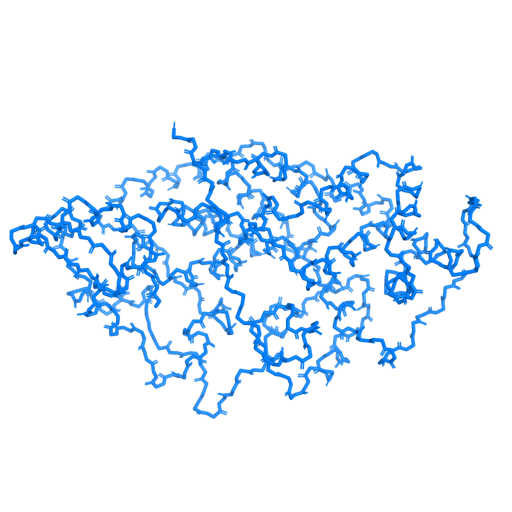-1.025 -22.542 1.00 95.56 138 ILE A N 1
ATOM 1103 C CA . ILE A 1 138 ? 15.158 0.122 -21.628 1.00 95.56 138 ILE A CA 1
ATOM 1104 C C . ILE A 1 138 ? 15.066 1.442 -22.405 1.00 95.56 138 ILE A C 1
ATOM 1106 O O . ILE A 1 138 ? 14.109 2.192 -22.227 1.00 95.56 138 ILE A O 1
ATOM 1110 N N . VAL A 1 139 ? 15.994 1.690 -23.336 1.00 94.12 139 VAL A N 1
ATOM 1111 C CA . VAL A 1 139 ? 16.041 2.914 -24.166 1.00 94.12 139 VAL A CA 1
ATOM 1112 C C . VAL A 1 139 ? 14.753 3.115 -24.970 1.00 94.12 139 VAL A C 1
ATOM 1114 O O . VAL A 1 139 ? 14.351 4.242 -25.259 1.00 94.12 139 VAL A O 1
ATOM 1117 N N . GLN A 1 140 ? 14.098 2.022 -25.360 1.00 94.56 140 GLN A N 1
ATOM 1118 C CA . GLN A 1 140 ? 12.851 2.045 -26.125 1.00 94.56 140 GLN A CA 1
ATOM 1119 C C . GLN A 1 140 ? 11.592 2.018 -25.243 1.00 94.56 140 GLN A C 1
ATOM 1121 O O . GLN A 1 140 ? 10.488 1.975 -25.787 1.00 94.56 140 GLN A O 1
ATOM 1126 N N . GLY A 1 141 ? 11.729 2.015 -23.912 1.00 94.56 141 GLY A N 1
ATOM 1127 C CA . GLY A 1 141 ? 10.606 1.962 -22.971 1.00 94.56 141 GLY A CA 1
ATOM 1128 C C . GLY A 1 141 ? 9.831 0.638 -22.998 1.00 94.56 141 GLY A C 1
ATOM 1129 O O . GLY A 1 141 ? 8.650 0.593 -22.658 1.00 94.56 141 GLY A O 1
ATOM 1130 N N . ARG A 1 142 ? 10.461 -0.458 -23.434 1.00 94.75 142 ARG A N 1
ATOM 1131 C CA . ARG A 1 142 ? 9.853 -1.794 -23.558 1.00 94.75 142 ARG A CA 1
ATOM 1132 C C . ARG A 1 142 ? 10.026 -2.583 -22.257 1.00 94.75 142 ARG A C 1
ATOM 1134 O O . ARG A 1 142 ? 10.744 -3.581 -22.226 1.00 94.75 142 ARG A O 1
ATOM 1141 N N . ALA A 1 143 ? 9.362 -2.143 -21.185 1.00 95.44 143 ALA A N 1
ATOM 1142 C CA . ALA A 1 143 ? 9.599 -2.684 -19.841 1.00 95.44 143 ALA A CA 1
ATOM 1143 C C . ALA A 1 143 ? 9.300 -4.188 -19.709 1.00 95.44 143 ALA A C 1
ATOM 1145 O O . ALA A 1 143 ? 10.052 -4.888 -19.039 1.00 95.44 143 ALA A O 1
ATOM 1146 N N . TYR A 1 144 ? 8.267 -4.714 -20.384 1.00 94.12 144 TYR A N 1
ATOM 1147 C CA . TYR A 1 144 ? 8.007 -6.160 -20.387 1.00 94.12 144 TYR A CA 1
ATOM 1148 C C . TYR A 1 144 ? 9.164 -6.951 -21.021 1.00 94.12 144 TYR A C 1
ATOM 1150 O O . TYR A 1 144 ? 9.635 -7.916 -20.430 1.00 94.12 144 TYR A O 1
ATOM 1158 N N . CYS A 1 145 ? 9.688 -6.511 -22.171 1.00 94.00 145 CYS A N 1
ATOM 1159 C CA . CYS A 1 145 ? 10.831 -7.162 -22.825 1.00 94.00 145 CYS A CA 1
ATOM 1160 C C . CYS A 1 145 ? 12.104 -7.071 -21.978 1.00 94.00 145 CYS A C 1
ATOM 1162 O O . CYS A 1 145 ? 12.850 -8.043 -21.880 1.00 94.00 145 CYS A O 1
ATOM 1164 N N . ALA A 1 146 ? 12.337 -5.917 -21.346 1.00 95.94 146 ALA A N 1
ATOM 1165 C CA . ALA A 1 146 ? 13.432 -5.746 -20.401 1.00 95.94 146 ALA A CA 1
ATOM 1166 C C . ALA A 1 146 ? 13.290 -6.726 -19.223 1.00 95.94 146 ALA A C 1
ATOM 1168 O O . ALA A 1 146 ? 14.240 -7.430 -18.899 1.00 95.94 146 ALA A O 1
ATOM 1169 N N . TRP A 1 147 ? 12.090 -6.857 -18.651 1.00 95.69 147 TRP A N 1
ATOM 1170 C CA . TRP A 1 147 ? 11.808 -7.806 -17.572 1.00 95.69 147 TRP A CA 1
ATOM 1171 C C . TRP A 1 147 ? 11.996 -9.271 -17.990 1.00 95.69 147 TRP A C 1
ATOM 1173 O O . TRP A 1 147 ? 12.602 -10.039 -17.244 1.00 95.69 147 TRP A O 1
ATOM 1183 N N . CYS A 1 148 ? 11.554 -9.653 -19.197 1.00 93.62 148 CYS A N 1
ATOM 1184 C CA . CYS A 1 148 ? 11.817 -10.980 -19.769 1.00 93.62 148 CYS A CA 1
ATOM 1185 C C . CYS A 1 148 ? 13.321 -11.306 -19.778 1.00 93.62 148 CYS A C 1
ATOM 1187 O O . CYS A 1 148 ? 13.703 -12.453 -19.558 1.00 93.62 148 CYS A O 1
ATOM 1189 N N . MET A 1 149 ? 14.167 -10.307 -20.060 1.00 94.25 149 MET A N 1
ATOM 1190 C CA . MET A 1 149 ? 15.618 -10.480 -20.109 1.00 94.25 149 MET A CA 1
ATOM 1191 C C . MET A 1 149 ? 16.248 -10.495 -18.713 1.00 94.25 149 MET A C 1
ATOM 1193 O O . MET A 1 149 ? 17.104 -11.330 -18.444 1.00 94.25 149 MET A O 1
ATOM 1197 N N . VAL A 1 150 ? 15.786 -9.632 -17.801 1.00 95.44 150 VAL A N 1
ATOM 1198 C CA . VAL A 1 150 ? 16.277 -9.573 -16.412 1.00 95.44 150 VAL A CA 1
ATOM 1199 C C . VAL A 1 150 ? 16.150 -10.915 -15.698 1.00 95.44 150 VAL A C 1
ATOM 1201 O O . VAL A 1 150 ? 17.057 -11.299 -14.971 1.00 95.44 150 VAL A O 1
ATOM 1204 N N . LYS A 1 151 ? 15.076 -11.669 -15.945 1.00 93.56 151 LYS A N 1
ATOM 1205 C CA . LYS A 1 151 ? 14.886 -13.004 -15.356 1.00 93.56 151 LYS A CA 1
ATOM 1206 C C . LYS A 1 151 ? 15.873 -14.069 -15.857 1.00 93.56 151 LYS A C 1
ATOM 1208 O O . LYS A 1 151 ? 16.002 -15.113 -15.230 1.00 93.56 151 LYS A O 1
ATOM 1213 N N . GLN A 1 152 ? 16.581 -13.809 -16.956 1.00 93.12 152 GLN A N 1
ATOM 1214 C CA . GLN A 1 152 ? 17.576 -14.710 -17.554 1.00 93.12 152 GLN A CA 1
ATOM 1215 C C . GLN A 1 152 ? 19.022 -14.317 -17.213 1.00 93.12 152 GLN A C 1
ATOM 1217 O O . GLN A 1 152 ? 19.968 -14.843 -17.811 1.00 93.12 152 GLN A O 1
ATOM 1222 N N . MET A 1 153 ? 19.197 -13.345 -16.317 1.00 95.38 153 MET A N 1
ATOM 1223 C CA . MET A 1 153 ? 20.479 -12.752 -15.961 1.00 95.38 153 MET A CA 1
ATOM 1224 C C . MET A 1 153 ? 20.637 -12.706 -14.442 1.00 95.38 153 MET A C 1
ATOM 1226 O O . MET A 1 153 ? 19.662 -12.577 -13.705 1.00 95.38 153 MET A O 1
ATOM 1230 N N . GLU A 1 154 ? 21.884 -12.751 -13.978 1.00 96.19 154 GLU A N 1
ATOM 1231 C CA . GLU A 1 154 ? 22.195 -12.532 -12.567 1.00 96.19 154 GLU A CA 1
ATOM 1232 C C . GLU A 1 154 ? 21.867 -11.096 -12.152 1.00 96.19 154 GLU A C 1
ATOM 1234 O O . GLU A 1 154 ? 22.168 -10.136 -12.873 1.00 96.19 154 GLU A O 1
ATOM 1239 N N . TRP A 1 155 ? 21.265 -10.941 -10.970 1.00 95.62 155 TRP A N 1
ATOM 1240 C CA . TRP A 1 155 ? 20.774 -9.640 -10.515 1.00 95.62 155 TRP A CA 1
ATOM 1241 C C . TRP A 1 155 ? 21.895 -8.610 -10.356 1.00 95.62 155 TRP A C 1
ATOM 1243 O O . TRP A 1 155 ? 21.723 -7.481 -10.804 1.00 95.62 155 TRP A O 1
ATOM 1253 N N . ASP A 1 156 ? 23.060 -8.998 -9.833 1.00 96.19 156 ASP A N 1
ATOM 1254 C CA . ASP A 1 156 ? 24.214 -8.095 -9.688 1.00 96.19 156 ASP A CA 1
ATOM 1255 C C . ASP A 1 156 ? 24.627 -7.491 -11.035 1.00 96.19 156 ASP A C 1
ATOM 1257 O O . ASP A 1 156 ? 24.991 -6.314 -11.140 1.00 96.19 156 ASP A O 1
ATOM 1261 N N . ARG A 1 157 ? 24.510 -8.285 -12.108 1.00 96.69 157 ARG A N 1
ATOM 1262 C CA . ARG A 1 157 ? 24.833 -7.824 -13.455 1.00 96.69 157 ARG A CA 1
ATOM 1263 C C . ARG A 1 157 ? 23.774 -6.880 -14.007 1.00 96.69 157 ARG A C 1
ATOM 1265 O O . ARG A 1 157 ? 24.120 -5.863 -14.606 1.00 96.69 157 ARG A O 1
ATOM 1272 N N . VAL A 1 158 ? 22.499 -7.187 -13.777 1.00 97.25 158 VAL A N 1
ATOM 1273 C CA . VAL A 1 158 ? 21.386 -6.293 -14.120 1.00 97.25 158 VAL A CA 1
ATOM 1274 C C . VAL A 1 158 ? 21.523 -4.968 -13.373 1.00 97.25 158 VAL A C 1
ATOM 1276 O O . VAL A 1 158 ? 21.434 -3.913 -13.995 1.00 97.25 158 VAL A O 1
ATOM 1279 N N . GLN A 1 159 ? 21.808 -5.000 -12.073 1.00 96.12 159 GLN A N 1
ATOM 1280 C CA . GLN A 1 159 ? 21.973 -3.811 -11.244 1.00 96.12 159 GLN A CA 1
ATOM 1281 C C . GLN A 1 159 ? 23.106 -2.916 -11.759 1.00 96.12 159 GLN A C 1
ATOM 1283 O O . GLN A 1 159 ? 22.908 -1.709 -11.876 1.00 96.12 159 GLN A O 1
ATOM 1288 N N . ALA A 1 160 ? 24.245 -3.488 -12.164 1.00 95.88 160 ALA A N 1
ATOM 1289 C CA . ALA A 1 160 ? 25.327 -2.726 -12.788 1.00 95.88 160 ALA A CA 1
ATOM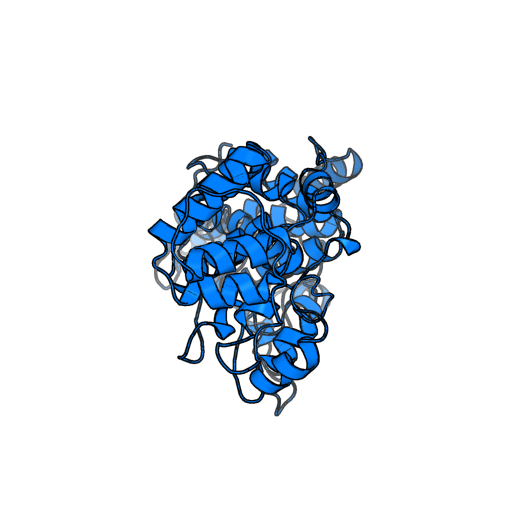 1290 C C . ALA A 1 160 ? 24.884 -1.999 -14.076 1.00 95.88 160 ALA A C 1
ATOM 1292 O O . ALA A 1 160 ? 25.274 -0.853 -14.302 1.00 95.88 160 ALA A O 1
ATOM 1293 N N . ILE A 1 161 ? 24.043 -2.632 -14.904 1.00 96.75 161 ILE A N 1
ATOM 1294 C CA . ILE A 1 161 ? 23.487 -2.019 -16.124 1.00 96.75 161 ILE A CA 1
ATOM 1295 C C . ILE A 1 161 ? 22.502 -0.902 -15.777 1.00 96.75 161 ILE A C 1
ATOM 1297 O O . ILE A 1 161 ? 22.564 0.171 -16.378 1.00 96.75 161 ILE A O 1
ATOM 1301 N N . LEU A 1 162 ? 21.607 -1.135 -14.812 1.00 96.38 162 LEU A N 1
ATOM 1302 C CA . LEU A 1 162 ? 20.628 -0.139 -14.374 1.00 96.38 162 LEU A CA 1
ATOM 1303 C C . LEU A 1 162 ? 21.321 1.099 -13.794 1.00 96.38 162 LEU A C 1
ATOM 1305 O O . LEU A 1 162 ? 20.999 2.209 -14.207 1.00 96.38 162 LEU A O 1
ATOM 1309 N N . LEU A 1 163 ? 22.312 0.908 -12.916 1.00 94.69 163 LEU A N 1
ATOM 1310 C CA . LEU A 1 163 ? 23.100 1.993 -12.330 1.00 94.69 163 LEU A CA 1
ATOM 1311 C C . LEU A 1 163 ? 23.853 2.784 -13.403 1.00 94.69 163 LEU A C 1
ATOM 1313 O O . LEU A 1 163 ? 23.742 4.010 -13.441 1.00 94.69 163 LEU A O 1
ATOM 1317 N N . TRP A 1 164 ? 24.539 2.091 -14.322 1.00 94.56 164 TRP A N 1
ATOM 1318 C CA . TRP A 1 164 ? 25.213 2.730 -15.456 1.00 94.56 164 TRP A CA 1
ATOM 1319 C C . TRP A 1 164 ? 24.246 3.573 -16.294 1.00 94.56 164 TRP A C 1
ATOM 1321 O O . TRP A 1 164 ? 24.574 4.699 -16.661 1.00 94.56 164 TRP A O 1
ATOM 1331 N N . TYR A 1 165 ? 23.050 3.051 -16.580 1.00 93.50 165 TYR A N 1
ATOM 1332 C CA . TYR A 1 165 ? 22.047 3.770 -17.359 1.00 93.50 165 TYR A CA 1
ATOM 1333 C C . TYR A 1 165 ? 21.545 5.016 -16.617 1.00 93.50 165 TYR A C 1
ATOM 1335 O O . TYR A 1 165 ? 21.436 6.085 -17.216 1.00 93.50 165 TYR A O 1
ATOM 1343 N N . THR A 1 166 ? 21.289 4.907 -15.308 1.00 91.50 166 THR A N 1
ATOM 1344 C CA . THR A 1 166 ? 20.806 6.037 -14.497 1.00 91.50 166 THR A CA 1
ATOM 1345 C C . THR A 1 166 ? 21.861 7.109 -14.242 1.00 91.50 166 THR A C 1
ATOM 1347 O O . THR A 1 166 ? 21.507 8.286 -14.148 1.00 91.50 166 THR A O 1
ATOM 1350 N N . ASP A 1 167 ? 23.145 6.738 -14.192 1.00 87.25 167 ASP A N 1
ATOM 1351 C CA . ASP A 1 167 ? 24.264 7.682 -14.052 1.00 87.25 167 ASP A CA 1
ATOM 1352 C C . ASP A 1 167 ? 24.338 8.660 -15.238 1.00 87.25 167 ASP A C 1
ATOM 1354 O O . ASP A 1 167 ? 24.823 9.780 -15.092 1.00 87.25 167 ASP A O 1
ATOM 1358 N N . GLN A 1 168 ? 23.818 8.267 -16.404 1.00 75.75 168 GLN A N 1
ATOM 1359 C CA . GLN A 1 168 ? 23.738 9.126 -17.588 1.00 75.75 168 GLN A CA 1
ATOM 1360 C C . GLN A 1 168 ? 22.514 10.056 -17.582 1.00 75.75 168 GLN A C 1
ATOM 1362 O O . GLN A 1 168 ? 22.461 10.981 -18.392 1.00 75.75 168 GLN A O 1
ATOM 1367 N N . SER A 1 169 ? 21.512 9.807 -16.727 1.00 70.88 169 SER A N 1
ATOM 1368 C CA . SER A 1 169 ? 20.217 10.496 -16.784 1.00 70.88 169 SER A CA 1
ATOM 1369 C C . SER A 1 169 ? 19.953 11.427 -15.601 1.00 70.88 169 SER A C 1
ATOM 1371 O O . SER A 1 169 ? 19.705 12.612 -15.811 1.00 70.88 169 SER A O 1
ATOM 1373 N N . ASN A 1 170 ? 19.928 10.908 -14.366 1.00 77.06 170 ASN A N 1
ATOM 1374 C CA . ASN A 1 170 ? 19.422 11.644 -13.201 1.00 77.06 170 ASN A CA 1
ATOM 1375 C C . ASN A 1 170 ? 19.882 11.001 -11.880 1.00 77.06 170 ASN A C 1
ATOM 1377 O O . ASN A 1 170 ? 19.603 9.828 -11.627 1.00 77.06 170 ASN A O 1
ATOM 1381 N N . THR A 1 171 ? 20.510 11.785 -10.999 1.00 84.62 171 THR A N 1
ATOM 1382 C CA . THR A 1 171 ? 20.992 11.325 -9.685 1.00 84.62 171 THR A CA 1
ATOM 1383 C C . THR A 1 171 ? 19.873 10.809 -8.777 1.00 84.62 171 THR A C 1
ATOM 1385 O O . THR A 1 171 ? 20.091 9.849 -8.045 1.00 84.62 171 THR A O 1
ATOM 1388 N N . LEU A 1 172 ? 18.655 11.355 -8.867 1.00 89.38 172 LEU A N 1
ATOM 1389 C CA . LEU A 1 172 ? 17.513 10.905 -8.057 1.00 89.38 172 LEU A CA 1
ATOM 1390 C C . LEU A 1 172 ? 17.053 9.485 -8.412 1.00 89.38 172 LEU A C 1
ATOM 1392 O O . LEU A 1 172 ? 16.546 8.766 -7.552 1.00 89.38 172 LEU A O 1
ATOM 1396 N N . PHE A 1 173 ? 17.239 9.056 -9.664 1.00 91.31 173 PHE A N 1
ATOM 1397 C CA . PHE A 1 173 ? 16.916 7.687 -10.079 1.00 91.31 173 PHE A CA 1
ATOM 1398 C C . PHE A 1 173 ? 17.883 6.689 -9.461 1.00 91.31 173 PHE A C 1
ATOM 1400 O O . PHE A 1 173 ? 17.451 5.634 -9.005 1.00 91.31 173 PHE A O 1
ATOM 1407 N N . LYS A 1 174 ? 19.170 7.044 -9.409 1.00 91.69 174 LYS A N 1
ATOM 1408 C CA . LYS A 1 174 ? 20.184 6.247 -8.722 1.00 91.69 174 LYS A CA 1
ATOM 1409 C C . LYS A 1 174 ? 19.826 6.075 -7.248 1.00 91.69 174 LYS A C 1
ATOM 1411 O O . LYS A 1 174 ? 19.732 4.948 -6.783 1.00 91.69 174 LYS A O 1
ATOM 1416 N N . THR A 1 175 ? 19.494 7.171 -6.564 1.00 94.44 175 THR A N 1
ATOM 1417 C CA . THR A 1 175 ? 19.031 7.126 -5.169 1.00 94.44 175 THR A CA 1
ATOM 1418 C C . THR A 1 175 ? 17.807 6.223 -4.997 1.00 94.44 175 THR A C 1
ATOM 1420 O O . THR A 1 175 ? 17.760 5.424 -4.070 1.00 94.44 175 THR A O 1
ATOM 1423 N N . CYS A 1 176 ? 16.829 6.284 -5.909 1.00 95.81 176 CYS A N 1
ATOM 1424 C CA . CYS A 1 176 ? 15.672 5.385 -5.854 1.00 95.81 176 CYS A CA 1
ATOM 1425 C C . CYS A 1 176 ? 16.049 3.911 -6.075 1.00 95.81 176 CYS A C 1
ATOM 1427 O O . CYS A 1 176 ? 15.466 3.051 -5.420 1.00 95.81 176 CYS A O 1
ATOM 1429 N N . LEU A 1 177 ? 17.005 3.607 -6.965 1.00 95.31 177 LEU A N 1
ATOM 1430 C CA . LEU A 1 177 ? 17.512 2.239 -7.139 1.00 95.31 177 LEU A CA 1
ATOM 1431 C C . LEU A 1 177 ? 18.150 1.717 -5.852 1.00 95.31 177 LEU A C 1
ATOM 1433 O O . LEU A 1 177 ? 17.876 0.580 -5.476 1.00 95.31 177 LEU A O 1
ATOM 1437 N N . ASP A 1 178 ? 18.944 2.543 -5.171 1.00 94.50 178 ASP A N 1
ATOM 1438 C CA . ASP A 1 178 ? 19.556 2.176 -3.892 1.00 94.50 178 ASP A CA 1
ATOM 1439 C C . ASP A 1 178 ? 18.467 1.913 -2.838 1.00 94.50 178 ASP A C 1
ATOM 1441 O O . ASP A 1 178 ? 18.437 0.850 -2.219 1.00 94.50 178 ASP A O 1
ATOM 1445 N N . TYR A 1 179 ? 17.478 2.805 -2.723 1.00 96.25 179 TYR A N 1
ATOM 1446 C CA . TYR A 1 179 ? 16.335 2.639 -1.816 1.00 96.25 179 TYR A CA 1
ATOM 1447 C C . TYR A 1 179 ? 15.504 1.380 -2.112 1.00 96.25 179 TYR A C 1
ATOM 1449 O O . TYR A 1 179 ? 15.007 0.736 -1.190 1.00 96.25 179 TYR A O 1
ATOM 1457 N N . PHE A 1 180 ? 15.368 0.974 -3.379 1.00 96.94 180 PHE A N 1
ATOM 1458 C CA . PHE A 1 180 ? 14.693 -0.277 -3.742 1.00 96.94 180 PHE A CA 1
ATOM 1459 C C . PHE A 1 180 ? 15.425 -1.531 -3.258 1.00 96.94 180 PHE A C 1
ATOM 1461 O O . PHE A 1 180 ? 14.802 -2.586 -3.200 1.00 96.94 180 PHE A O 1
ATOM 1468 N N . THR A 1 181 ? 16.712 -1.455 -2.907 1.00 95.50 181 THR A N 1
ATOM 1469 C CA . THR A 1 181 ? 17.437 -2.595 -2.313 1.00 95.50 181 THR A CA 1
ATOM 1470 C C . THR A 1 181 ? 17.208 -2.744 -0.808 1.00 95.50 181 THR A C 1
ATOM 1472 O O . THR A 1 181 ? 17.500 -3.809 -0.256 1.00 95.50 181 THR A O 1
ATOM 1475 N N . GLU A 1 182 ? 16.638 -1.708 -0.188 1.00 96.25 182 GLU A N 1
ATOM 1476 C CA . GLU A 1 182 ? 16.401 -1.566 1.250 1.00 96.25 182 GLU A CA 1
ATOM 1477 C C . GLU A 1 182 ? 14.915 -1.285 1.560 1.00 96.25 182 GLU A C 1
ATOM 1479 O O . GLU A 1 182 ? 14.578 -0.635 2.553 1.00 96.25 182 GLU A O 1
ATOM 1484 N N . TYR A 1 183 ? 13.993 -1.733 0.700 1.00 95.12 183 TYR A N 1
ATOM 1485 C CA . TYR A 1 183 ? 12.557 -1.453 0.830 1.00 95.12 183 TYR A CA 1
ATOM 1486 C C . TYR A 1 183 ? 11.952 -1.941 2.156 1.00 95.12 183 TYR A C 1
ATOM 1488 O O . TYR A 1 183 ? 10.921 -1.421 2.596 1.00 95.12 183 TYR A O 1
ATOM 1496 N N . GLU A 1 184 ? 12.580 -2.918 2.813 1.00 94.50 184 GLU A N 1
ATOM 1497 C CA . GLU A 1 184 ? 12.214 -3.408 4.140 1.00 94.50 184 GLU A CA 1
ATOM 1498 C C . GLU A 1 184 ? 12.222 -2.292 5.192 1.00 94.50 184 GLU A C 1
ATOM 1500 O O . GLU A 1 184 ? 11.432 -2.338 6.133 1.00 94.50 184 GLU A O 1
ATOM 1505 N N . LYS A 1 185 ? 13.011 -1.227 4.988 1.00 94.38 185 LYS A N 1
ATOM 1506 C CA . LYS A 1 185 ? 13.000 -0.022 5.829 1.00 94.38 185 LYS A CA 1
ATOM 1507 C C . LYS A 1 185 ? 11.689 0.745 5.787 1.00 94.38 185 LYS A C 1
ATOM 1509 O O . LYS A 1 185 ? 11.449 1.582 6.648 1.00 94.38 185 LYS A O 1
ATOM 1514 N N . LEU A 1 186 ? 10.806 0.479 4.831 1.00 94.44 186 LEU A N 1
ATOM 1515 C CA . LEU A 1 186 ? 9.440 1.009 4.805 1.00 94.44 186 LEU A CA 1
ATOM 1516 C C . LEU A 1 186 ? 8.404 -0.096 5.019 1.00 94.44 186 LEU A C 1
ATOM 1518 O O . LEU A 1 186 ? 7.448 0.106 5.757 1.00 94.44 186 LEU A O 1
ATOM 1522 N N . LEU A 1 187 ? 8.615 -1.267 4.417 1.00 91.31 187 LEU A N 1
ATOM 1523 C CA . LEU A 1 187 ? 7.674 -2.385 4.485 1.00 91.31 187 LEU A CA 1
ATOM 1524 C C . LEU A 1 187 ? 7.695 -3.126 5.835 1.00 91.31 187 LEU A C 1
ATOM 1526 O O . LEU A 1 187 ? 6.766 -3.851 6.166 1.00 91.31 187 LEU A O 1
ATOM 1530 N N . GLY A 1 188 ? 8.774 -3.001 6.608 1.00 90.25 188 GLY A N 1
ATOM 1531 C CA . GLY A 1 188 ? 8.962 -3.709 7.874 1.00 90.25 188 GLY A CA 1
ATOM 1532 C C . GLY A 1 188 ? 9.382 -5.176 7.734 1.00 90.25 188 GLY A C 1
ATOM 1533 O O . GLY A 1 188 ? 9.619 -5.838 8.738 1.00 90.25 188 GLY A O 1
ATOM 1534 N N . TYR A 1 189 ? 9.486 -5.707 6.517 1.00 89.19 189 TYR A N 1
ATOM 1535 C CA . TYR A 1 189 ? 9.912 -7.082 6.272 1.00 89.19 189 TYR A CA 1
ATOM 1536 C C . TYR A 1 189 ? 10.495 -7.246 4.864 1.00 89.19 189 TYR A C 1
ATOM 1538 O O . TYR A 1 189 ? 10.271 -6.418 3.980 1.00 89.19 189 TYR A O 1
ATOM 1546 N N . ARG A 1 190 ? 11.226 -8.348 4.654 1.00 91.12 190 ARG A N 1
ATOM 1547 C CA . ARG A 1 190 ? 11.834 -8.730 3.373 1.00 91.12 190 ARG A CA 1
ATOM 1548 C C . ARG A 1 190 ? 11.377 -10.129 2.968 1.00 91.12 190 ARG A C 1
ATOM 1550 O O . ARG A 1 190 ? 11.359 -11.032 3.800 1.00 91.12 190 ARG A O 1
ATOM 1557 N N . THR A 1 191 ? 11.003 -10.314 1.704 1.00 91.19 191 THR A N 1
ATOM 1558 C CA . THR A 1 191 ? 10.589 -11.622 1.152 1.00 91.19 191 THR A CA 1
ATOM 1559 C C . THR A 1 191 ? 11.096 -11.783 -0.278 1.00 91.19 191 THR A C 1
ATOM 1561 O O . THR A 1 191 ? 11.348 -10.791 -0.961 1.00 91.19 191 THR A O 1
ATOM 1564 N N . ALA A 1 192 ? 11.206 -13.023 -0.762 1.00 92.31 192 ALA A N 1
ATOM 1565 C CA . ALA A 1 192 ? 11.628 -13.296 -2.138 1.00 92.31 192 ALA A CA 1
ATOM 1566 C C . ALA A 1 192 ? 10.638 -12.728 -3.177 1.00 92.31 192 ALA A C 1
ATOM 1568 O O . ALA A 1 192 ? 11.030 -12.276 -4.259 1.00 92.31 192 ALA A O 1
ATOM 1569 N N . GLU A 1 193 ? 9.348 -12.710 -2.840 1.00 92.62 193 GLU A N 1
ATOM 1570 C CA . GLU A 1 193 ? 8.297 -12.123 -3.660 1.00 92.62 193 GLU A CA 1
ATOM 1571 C C . GLU A 1 193 ? 8.504 -10.616 -3.785 1.00 92.62 193 GLU A C 1
ATOM 1573 O O . GLU A 1 193 ? 8.558 -10.106 -4.903 1.00 92.62 193 GLU A O 1
ATOM 1578 N N . TYR A 1 194 ? 8.677 -9.901 -2.668 1.00 94.69 194 TYR A N 1
ATOM 1579 C CA . TYR A 1 194 ? 8.915 -8.460 -2.714 1.00 94.69 194 TYR A CA 1
ATOM 1580 C C . TYR A 1 194 ? 10.265 -8.102 -3.344 1.00 94.69 194 TYR A C 1
ATOM 1582 O O . TYR A 1 194 ? 10.318 -7.137 -4.104 1.00 94.69 194 TYR A O 1
ATOM 1590 N N . ASP A 1 195 ? 11.308 -8.918 -3.171 1.00 95.38 195 ASP A N 1
ATOM 1591 C CA . ASP A 1 195 ? 12.562 -8.758 -3.916 1.00 95.38 195 ASP A CA 1
ATOM 1592 C C . ASP A 1 195 ? 12.296 -8.791 -5.430 1.00 95.38 195 ASP A C 1
ATOM 1594 O O . ASP A 1 195 ? 12.756 -7.926 -6.174 1.00 95.38 195 ASP A O 1
ATOM 1598 N N . THR A 1 196 ? 11.481 -9.737 -5.900 1.00 96.06 196 THR A N 1
ATOM 1599 C CA . THR A 1 196 ? 11.079 -9.823 -7.314 1.00 96.06 196 THR A CA 1
ATOM 1600 C C . THR A 1 196 ? 10.255 -8.608 -7.750 1.00 96.06 196 THR A C 1
ATOM 1602 O O . THR A 1 196 ? 10.474 -8.069 -8.839 1.00 96.06 196 THR A O 1
ATOM 1605 N N . VAL A 1 197 ? 9.334 -8.141 -6.901 1.00 97.06 197 VAL A N 1
ATOM 1606 C CA . VAL A 1 197 ? 8.514 -6.950 -7.166 1.00 97.06 197 VAL A CA 1
ATOM 1607 C C . VAL A 1 197 ? 9.388 -5.709 -7.333 1.00 97.06 197 VAL A C 1
ATOM 1609 O O . VAL A 1 197 ? 9.244 -5.004 -8.333 1.00 97.06 197 VAL A O 1
ATOM 1612 N N . PHE A 1 198 ? 10.320 -5.456 -6.413 1.00 97.75 198 PHE A N 1
ATOM 1613 C CA . PHE A 1 198 ? 11.201 -4.290 -6.473 1.00 97.75 198 PHE A CA 1
ATOM 1614 C C . PHE A 1 198 ? 12.215 -4.383 -7.619 1.00 97.75 198 PHE A C 1
ATOM 1616 O O . PHE A 1 198 ? 12.465 -3.379 -8.281 1.00 97.75 198 PHE A O 1
ATOM 1623 N N . ARG A 1 199 ? 12.700 -5.580 -7.979 1.00 97.38 199 ARG A N 1
ATOM 1624 C CA . ARG A 1 199 ? 13.496 -5.775 -9.209 1.00 97.38 199 ARG A CA 1
ATOM 1625 C C . ARG A 1 199 ? 12.714 -5.389 -10.465 1.00 97.38 199 ARG A C 1
ATOM 1627 O O . ARG A 1 199 ? 13.236 -4.681 -11.326 1.00 97.38 199 ARG A O 1
ATOM 1634 N N . CYS A 1 200 ? 11.453 -5.812 -10.571 1.00 97.75 200 CYS A N 1
ATOM 1635 C CA . CYS A 1 200 ? 10.587 -5.432 -11.690 1.00 97.75 200 CYS A CA 1
ATOM 1636 C C . CYS A 1 200 ? 10.297 -3.925 -11.692 1.00 97.75 200 CYS A C 1
ATOM 1638 O O . CYS A 1 200 ? 10.281 -3.293 -12.750 1.00 97.75 200 CYS A O 1
ATOM 1640 N N . LEU A 1 201 ? 10.092 -3.337 -10.515 1.00 97.88 201 LEU A N 1
ATOM 1641 C CA . LEU A 1 201 ? 9.877 -1.905 -10.343 1.00 97.88 201 LEU A CA 1
ATOM 1642 C C . LEU A 1 201 ? 11.075 -1.086 -10.844 1.00 97.88 201 LEU A C 1
ATOM 1644 O O . LEU A 1 201 ? 10.867 -0.125 -11.587 1.00 97.88 201 LEU A O 1
ATOM 1648 N N . SER A 1 202 ? 12.306 -1.505 -10.525 1.00 97.81 202 SER A N 1
ATOM 1649 C CA . SER A 1 202 ? 13.548 -0.892 -11.019 1.00 97.81 202 SER A CA 1
ATOM 1650 C C . SER A 1 202 ? 13.598 -0.850 -12.545 1.00 97.81 202 SER A C 1
ATOM 1652 O O . SER A 1 202 ? 13.934 0.180 -13.130 1.00 97.81 202 SER A O 1
ATOM 1654 N N . VAL A 1 203 ? 13.202 -1.945 -13.203 1.00 97.50 203 VAL A N 1
ATOM 1655 C CA . VAL A 1 203 ? 13.149 -2.028 -14.672 1.00 97.50 203 VAL A CA 1
ATOM 1656 C C . VAL A 1 203 ? 12.113 -1.064 -15.246 1.00 97.50 203 VAL A C 1
ATOM 1658 O O . VAL A 1 203 ? 12.401 -0.344 -16.201 1.00 97.50 203 VAL A O 1
ATOM 1661 N N . ILE A 1 204 ? 10.910 -1.017 -14.670 1.00 97.25 204 ILE A N 1
ATOM 1662 C CA . ILE A 1 204 ? 9.853 -0.110 -15.139 1.00 97.25 204 ILE A CA 1
ATOM 1663 C C . ILE A 1 204 ? 10.281 1.348 -14.957 1.00 97.25 204 ILE A C 1
ATOM 1665 O O . ILE A 1 204 ? 10.060 2.160 -15.854 1.00 97.25 204 ILE A O 1
ATOM 1669 N N . MET A 1 205 ? 10.924 1.670 -13.834 1.00 96.88 205 MET A N 1
ATOM 1670 C CA . MET A 1 205 ? 11.430 3.009 -13.551 1.00 96.88 205 MET A CA 1
ATOM 1671 C C . MET A 1 205 ? 12.396 3.494 -14.635 1.00 96.88 205 MET A C 1
ATOM 1673 O O . MET A 1 205 ? 12.191 4.571 -15.190 1.00 96.88 205 MET A O 1
ATOM 1677 N N . VAL A 1 206 ? 13.409 2.703 -15.000 1.00 96.06 206 VAL A N 1
ATOM 1678 C CA . VAL A 1 206 ? 14.379 3.122 -16.032 1.00 96.06 206 VAL A CA 1
ATOM 1679 C C . VAL A 1 206 ? 13.781 3.168 -17.445 1.00 96.06 206 VAL A C 1
ATOM 1681 O O . VAL A 1 206 ? 14.338 3.818 -18.326 1.00 96.06 206 VAL A O 1
ATOM 1684 N N . CYS A 1 207 ? 12.632 2.520 -17.664 1.00 96.06 207 CYS A N 1
ATOM 1685 C CA . CYS A 1 207 ? 11.895 2.545 -18.931 1.00 96.06 207 CYS A CA 1
ATOM 1686 C C . CYS A 1 207 ? 10.989 3.778 -19.100 1.00 96.06 207 CYS A C 1
ATOM 1688 O O . CYS A 1 207 ? 10.360 3.927 -20.150 1.00 96.06 207 CYS A O 1
ATOM 1690 N N . LEU A 1 208 ? 10.878 4.651 -18.093 1.00 95.81 208 LEU A N 1
ATOM 1691 C CA . LEU A 1 208 ? 10.120 5.898 -18.207 1.00 95.81 208 LEU A CA 1
ATOM 1692 C C . LEU A 1 208 ? 10.741 6.812 -19.271 1.00 95.81 208 LEU A C 1
ATOM 1694 O O . LEU A 1 208 ? 11.954 7.020 -19.302 1.00 95.81 208 LEU A O 1
ATOM 1698 N N . SER A 1 209 ? 9.900 7.407 -20.117 1.00 93.88 209 SER A N 1
ATOM 1699 C CA . SER A 1 209 ? 10.330 8.468 -21.039 1.00 93.88 209 SER A CA 1
ATOM 1700 C C . SER A 1 209 ? 10.754 9.732 -20.276 1.00 93.88 209 SER A C 1
ATOM 1702 O O . SER A 1 209 ? 10.244 9.953 -19.178 1.00 93.88 209 SER A O 1
ATOM 1704 N N . PRO A 1 210 ? 11.591 10.621 -20.845 1.00 92.25 210 PRO A N 1
ATOM 1705 C CA . PRO A 1 210 ? 12.062 11.822 -20.144 1.00 92.25 210 PRO A CA 1
ATOM 1706 C C . PRO A 1 210 ? 10.942 12.678 -19.527 1.00 92.25 210 PRO A C 1
ATOM 1708 O O . PRO A 1 210 ? 11.038 13.077 -18.372 1.00 92.25 210 PRO A O 1
ATOM 1711 N N . LEU A 1 211 ? 9.828 12.869 -20.247 1.00 93.88 211 LEU A N 1
ATOM 1712 C CA . LEU A 1 211 ? 8.659 13.600 -19.735 1.00 93.88 211 LEU A CA 1
ATOM 1713 C C . LEU A 1 211 ? 7.992 12.893 -18.544 1.00 93.88 211 LEU A C 1
ATOM 1715 O O . LEU A 1 211 ? 7.536 13.540 -17.607 1.00 93.88 211 LEU A O 1
ATOM 1719 N N . GLN A 1 212 ? 7.923 11.560 -18.570 1.00 94.88 212 GLN A N 1
ATOM 1720 C CA . GLN A 1 212 ? 7.384 10.781 -17.451 1.00 94.88 212 GLN A CA 1
ATOM 1721 C C . GLN A 1 212 ? 8.335 10.781 -16.254 1.00 94.88 212 GLN A C 1
ATOM 1723 O O . GLN A 1 212 ? 7.865 10.761 -15.121 1.00 94.88 212 GLN A O 1
ATOM 1728 N N . GLN A 1 213 ? 9.649 10.805 -16.491 1.00 93.56 213 GLN A N 1
ATOM 1729 C CA . GLN A 1 213 ? 10.648 10.921 -15.430 1.00 93.56 213 GLN A CA 1
ATOM 1730 C C . GLN A 1 213 ? 10.496 12.259 -14.699 1.00 93.56 213 GLN A C 1
ATOM 1732 O O . GLN A 1 213 ? 10.386 12.271 -13.475 1.00 93.56 213 GLN A O 1
ATOM 1737 N N . GLU A 1 214 ? 10.410 13.366 -15.441 1.00 93.31 214 GLU A N 1
ATOM 1738 C CA . GLU A 1 214 ? 10.185 14.701 -14.879 1.00 93.31 214 GLU A CA 1
ATOM 1739 C C . GLU A 1 214 ? 8.869 14.766 -14.086 1.00 93.31 214 GLU A C 1
ATOM 1741 O O . GLU A 1 214 ? 8.854 15.175 -12.925 1.00 93.31 214 GLU A O 1
ATOM 1746 N N . ASP A 1 215 ? 7.765 14.281 -14.664 1.00 94.88 215 ASP A N 1
ATOM 1747 C CA . ASP A 1 215 ? 6.465 14.278 -13.984 1.00 94.88 215 ASP A CA 1
ATOM 1748 C C . ASP A 1 215 ? 6.433 13.352 -12.752 1.00 94.88 215 ASP A C 1
ATOM 1750 O O . ASP A 1 215 ? 5.703 13.620 -11.791 1.00 94.88 215 ASP A O 1
ATOM 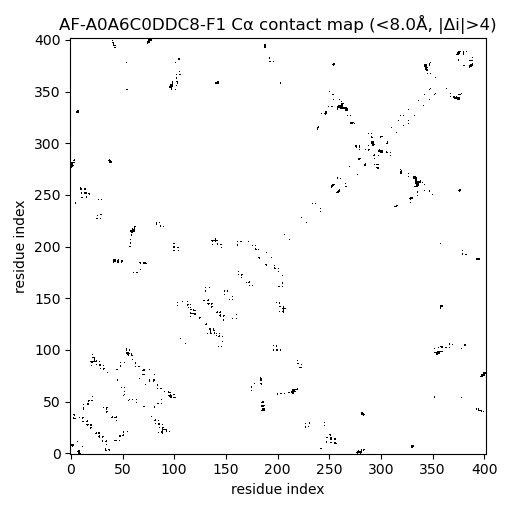1754 N N . SER A 1 216 ? 7.222 12.275 -12.736 1.00 95.75 216 SER A N 1
ATOM 1755 C CA . SER A 1 216 ? 7.306 11.352 -11.597 1.00 95.75 216 SER A CA 1
ATOM 1756 C C . SER A 1 216 ? 7.936 11.991 -10.357 1.00 95.75 216 SER A C 1
ATOM 1758 O O . SER A 1 216 ? 7.556 11.662 -9.231 1.00 95.75 216 SER A O 1
ATOM 1760 N N . PHE A 1 217 ? 8.835 12.956 -10.560 1.00 95.44 217 PHE A N 1
ATOM 1761 C CA . PHE A 1 217 ? 9.473 13.735 -9.498 1.00 95.44 217 PHE A CA 1
ATOM 1762 C C . PHE A 1 217 ? 8.795 15.080 -9.234 1.00 95.44 217 PHE A C 1
ATOM 1764 O O . PHE A 1 217 ? 9.359 15.943 -8.560 1.00 95.44 217 PHE A O 1
ATOM 1771 N N . ARG A 1 218 ? 7.561 15.267 -9.720 1.00 94.88 218 ARG A N 1
ATOM 1772 C CA . ARG A 1 218 ? 6.805 16.489 -9.450 1.00 94.88 218 ARG A CA 1
ATOM 1773 C C . ARG A 1 218 ? 6.724 16.741 -7.933 1.00 94.88 218 ARG A C 1
ATOM 1775 O O . ARG A 1 218 ? 6.361 15.812 -7.199 1.00 94.88 218 ARG A O 1
ATOM 1782 N N . PRO A 1 219 ? 7.014 17.973 -7.469 1.00 95.25 219 PRO A N 1
ATOM 1783 C CA . PRO A 1 219 ? 6.978 18.306 -6.052 1.00 95.25 219 PRO A CA 1
ATOM 1784 C C . PRO A 1 219 ? 5.622 18.001 -5.420 1.00 95.25 219 PRO A C 1
ATOM 1786 O O . PRO A 1 219 ? 4.568 18.275 -6.003 1.00 95.25 219 PRO A O 1
ATOM 1789 N N . LEU A 1 220 ? 5.674 17.438 -4.218 1.00 96.06 220 LEU A N 1
ATOM 1790 C CA . LEU A 1 220 ? 4.513 17.159 -3.384 1.00 96.06 220 LEU A CA 1
ATOM 1791 C C . LEU A 1 220 ? 4.341 18.275 -2.342 1.00 96.06 220 LEU A C 1
ATOM 1793 O O . LEU A 1 220 ? 5.312 18.972 -2.040 1.00 96.06 220 LEU A O 1
ATOM 1797 N N . PRO A 1 221 ? 3.131 18.466 -1.788 1.00 96.62 221 PRO A N 1
ATOM 1798 C CA . PRO A 1 221 ? 2.918 19.419 -0.703 1.00 96.62 221 PRO A CA 1
ATOM 1799 C C . PRO A 1 221 ? 3.859 19.145 0.474 1.00 96.62 221 PRO A C 1
ATOM 1801 O O . PRO A 1 221 ? 3.978 18.002 0.910 1.00 96.62 221 PRO A O 1
ATOM 1804 N N . SER A 1 222 ? 4.504 20.184 1.001 1.00 96.44 222 SER A N 1
ATOM 1805 C CA . SER A 1 222 ? 5.410 20.078 2.153 1.00 96.44 222 SER A CA 1
ATOM 1806 C C . SER A 1 222 ? 4.689 20.104 3.503 1.00 96.44 222 SER A C 1
ATOM 1808 O O . SER A 1 222 ? 5.321 19.886 4.526 1.00 96.44 222 SER A O 1
ATOM 1810 N N . ALA A 1 223 ? 3.390 20.408 3.512 1.00 97.06 223 ALA A N 1
ATOM 1811 C CA . ALA A 1 223 ? 2.557 20.466 4.705 1.00 97.06 223 ALA A CA 1
ATOM 1812 C C . ALA A 1 223 ? 1.106 20.100 4.363 1.00 97.06 223 ALA A C 1
ATOM 1814 O O . ALA A 1 223 ? 0.692 20.155 3.195 1.00 97.06 223 ALA A O 1
ATOM 1815 N N . LEU A 1 224 ? 0.338 19.748 5.393 1.00 97.25 224 LEU A N 1
ATOM 1816 C CA . LEU A 1 224 ? -1.111 19.584 5.302 1.00 97.25 224 LEU A CA 1
ATOM 1817 C C . LEU A 1 224 ? -1.777 20.934 4.995 1.00 97.25 224 LEU A C 1
ATOM 1819 O O . LEU A 1 224 ? -1.312 21.985 5.438 1.00 97.25 224 LEU A O 1
ATOM 1823 N N . ASP A 1 225 ? -2.876 20.917 4.236 1.00 96.88 225 ASP A N 1
ATOM 1824 C CA . ASP A 1 225 ? -3.683 22.126 4.067 1.00 96.88 225 ASP A CA 1
ATOM 1825 C C . ASP A 1 225 ? -4.472 22.454 5.352 1.00 96.88 225 ASP A C 1
ATOM 1827 O O . ASP A 1 225 ? -4.716 21.595 6.203 1.00 96.88 225 ASP A O 1
ATOM 1831 N N . ALA A 1 226 ? -4.875 23.720 5.506 1.00 96.62 226 ALA A N 1
ATOM 1832 C CA . ALA A 1 226 ? -5.553 24.191 6.717 1.00 96.62 226 ALA A CA 1
ATOM 1833 C C . ALA A 1 226 ? -6.862 23.431 7.003 1.00 96.62 226 ALA A C 1
ATOM 1835 O O . ALA A 1 226 ? -7.238 23.238 8.159 1.00 96.62 226 ALA A O 1
ATOM 1836 N N . THR A 1 227 ? -7.555 22.979 5.954 1.00 96.81 227 THR A N 1
ATOM 1837 C CA . THR A 1 227 ? -8.778 22.180 6.082 1.00 96.81 227 THR A CA 1
ATOM 1838 C C . THR A 1 227 ? -8.478 20.803 6.665 1.00 96.81 227 THR A C 1
ATOM 1840 O O . THR A 1 227 ? -9.154 20.384 7.602 1.00 96.81 227 THR A O 1
ATOM 1843 N N . SER A 1 228 ? -7.448 20.127 6.160 1.00 96.75 228 SER A N 1
ATOM 1844 C CA . SER A 1 228 ? -7.004 18.814 6.632 1.00 96.75 228 SER A CA 1
ATOM 1845 C C . SER A 1 228 ? -6.511 18.880 8.076 1.00 96.75 228 SER A C 1
ATOM 1847 O O . SER A 1 228 ? -6.873 18.027 8.885 1.00 96.75 228 SER A O 1
ATOM 1849 N N . GLN A 1 229 ? -5.766 19.932 8.432 1.00 96.62 229 GLN A N 1
ATOM 1850 C CA . GLN A 1 229 ? -5.335 20.159 9.813 1.00 96.62 229 GLN A CA 1
ATOM 1851 C C . GLN A 1 229 ? -6.535 20.348 10.752 1.00 96.62 229 GLN A C 1
ATOM 1853 O O . GLN A 1 229 ? -6.641 19.680 11.776 1.00 96.62 229 GLN A O 1
ATOM 1858 N N . SER A 1 230 ? -7.497 21.190 10.365 1.00 96.25 230 SER A N 1
ATOM 1859 C CA . SER A 1 230 ? -8.704 21.421 11.164 1.00 96.25 230 SER A CA 1
ATOM 1860 C C . SER A 1 230 ? -9.546 20.151 11.348 1.00 96.25 230 SER A C 1
ATOM 1862 O O . SER A 1 230 ? -10.148 19.963 12.408 1.00 96.25 230 SER A O 1
ATOM 1864 N N . GLN A 1 231 ? -9.583 19.267 10.346 1.00 95.44 231 GLN A N 1
ATOM 1865 C CA . GLN A 1 231 ? -10.251 17.967 10.447 1.00 95.44 231 GLN A CA 1
ATOM 1866 C C . GLN A 1 231 ? -9.557 17.038 11.447 1.00 95.44 231 GLN A C 1
ATOM 1868 O O . GLN A 1 231 ? -10.242 16.443 12.279 1.00 95.44 231 GLN A O 1
ATOM 1873 N N . LEU A 1 232 ? -8.223 16.957 11.419 1.00 94.75 232 LEU A N 1
ATOM 1874 C CA . LEU A 1 232 ? -7.45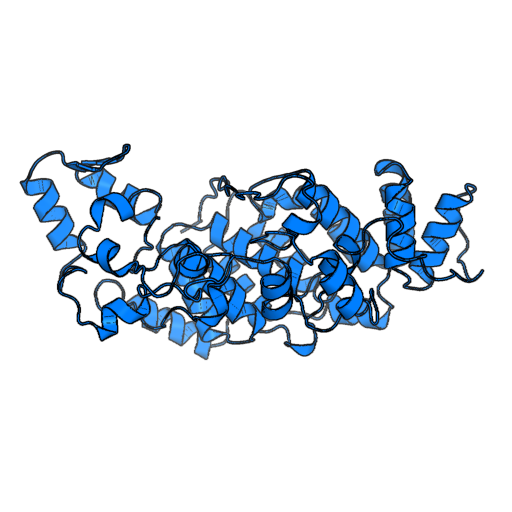2 16.190 12.402 1.00 94.75 232 LEU A CA 1
ATOM 1875 C C . LEU A 1 232 ? -7.690 16.713 13.822 1.00 94.75 232 LEU A C 1
ATOM 1877 O O . LEU A 1 232 ? -8.013 15.932 14.717 1.00 94.75 232 LEU A O 1
ATOM 1881 N N . ASP A 1 233 ? -7.635 18.032 14.016 1.00 94.31 233 ASP A N 1
ATOM 1882 C CA . ASP A 1 233 ? -7.905 18.663 15.312 1.00 94.31 233 ASP A CA 1
ATOM 1883 C C . ASP A 1 233 ? -9.327 18.366 15.800 1.00 94.31 233 ASP A C 1
ATOM 1885 O O . ASP A 1 233 ? -9.561 18.154 16.992 1.00 94.31 233 ASP A O 1
ATOM 1889 N N . HIS A 1 234 ? -10.300 18.343 14.885 1.00 93.56 234 HIS A N 1
ATOM 1890 C CA . HIS A 1 234 ? -11.670 17.968 15.204 1.00 93.56 234 HIS A CA 1
ATOM 1891 C C . HIS A 1 234 ? -11.768 16.504 15.645 1.00 93.56 234 HIS A C 1
ATOM 1893 O O . HIS A 1 234 ? -12.373 16.235 16.680 1.00 93.56 234 HIS A O 1
ATOM 1899 N N . TRP A 1 235 ? -11.153 15.563 14.925 1.00 93.69 235 TRP A N 1
ATOM 1900 C CA . TRP A 1 235 ? -11.172 14.146 15.305 1.00 93.69 235 TRP A CA 1
ATOM 1901 C C . 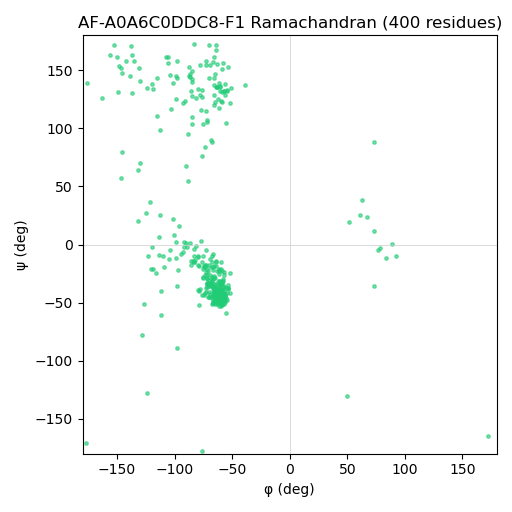TRP A 1 235 ? -10.439 13.885 16.620 1.00 93.69 235 TRP A C 1
ATOM 1903 O O . TRP A 1 235 ? -10.921 13.101 17.434 1.00 93.69 235 TRP A O 1
ATOM 1913 N N . ASN A 1 236 ? -9.340 14.596 16.880 1.00 89.19 236 ASN A N 1
ATOM 1914 C CA . ASN A 1 236 ? -8.621 14.520 18.151 1.00 89.19 236 ASN A CA 1
ATOM 1915 C C . ASN A 1 236 ? -9.499 14.964 19.337 1.00 89.19 236 ASN A C 1
ATOM 1917 O O . ASN A 1 236 ? -9.389 14.407 20.426 1.00 89.19 236 ASN A O 1
ATOM 1921 N N . LYS A 1 237 ? -10.436 15.899 19.130 1.00 90.12 237 LYS A N 1
ATOM 1922 C CA . LYS A 1 237 ? -11.423 16.294 20.155 1.00 90.12 237 LYS A CA 1
ATOM 1923 C C . LYS A 1 237 ? -12.524 15.254 20.386 1.00 90.12 237 LYS A C 1
ATOM 1925 O O . LYS A 1 237 ? -13.203 15.329 21.403 1.00 90.12 237 LYS A O 1
ATOM 1930 N N . LEU A 1 238 ? -12.727 14.312 19.461 1.00 87.12 238 LEU A N 1
ATOM 1931 C CA . LEU A 1 238 ? -13.739 13.251 19.573 1.00 87.12 238 LEU A CA 1
ATOM 1932 C C . LEU A 1 238 ? -13.218 11.985 20.275 1.00 87.12 238 LEU A C 1
ATOM 1934 O O . LEU A 1 238 ? -13.982 11.028 20.445 1.00 87.12 238 LEU A O 1
ATOM 1938 N N . LEU A 1 239 ? -11.937 11.956 20.660 1.00 81.19 239 LEU A N 1
ATOM 1939 C CA . LEU A 1 239 ? -11.327 10.825 21.357 1.00 81.19 239 LEU A CA 1
ATOM 1940 C C . LEU A 1 239 ? -12.109 10.495 22.639 1.00 81.19 239 LEU A C 1
ATOM 1942 O O . LEU A 1 239 ? -12.371 11.368 23.460 1.00 81.19 239 LEU A O 1
ATOM 1946 N N . GLY A 1 240 ? -12.474 9.220 22.795 1.00 69.25 240 GLY A N 1
ATOM 1947 C CA . GLY A 1 240 ? -13.186 8.702 23.970 1.00 69.25 240 GLY A CA 1
ATOM 1948 C C . GLY A 1 240 ? -14.717 8.684 23.879 1.00 69.25 240 GLY A C 1
ATOM 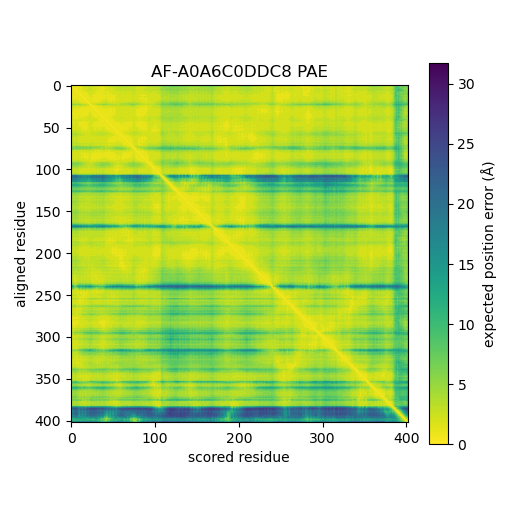1949 O O . GLY A 1 240 ? -15.332 8.056 24.726 1.00 69.25 240 GLY A O 1
ATOM 1950 N N . THR A 1 241 ? -15.332 9.302 22.860 1.00 68.88 241 THR A N 1
ATOM 1951 C CA . THR A 1 241 ? -16.806 9.317 22.706 1.00 68.88 241 THR A CA 1
ATOM 1952 C C . THR A 1 241 ? -17.243 8.854 21.308 1.00 68.88 241 THR A C 1
ATOM 1954 O O . THR A 1 241 ? -17.625 7.705 21.096 1.00 68.88 241 THR A O 1
ATOM 1957 N N . LYS A 1 242 ? -17.138 9.732 20.298 1.00 73.38 242 LYS A N 1
ATOM 1958 C CA . LYS A 1 242 ? -17.710 9.564 18.944 1.00 73.38 242 LYS A CA 1
ATOM 1959 C C . LYS A 1 242 ? -16.670 9.602 17.823 1.00 73.38 242 LYS A C 1
ATOM 1961 O O . LYS A 1 242 ? -16.942 10.084 16.726 1.00 73.38 242 LYS A O 1
ATOM 1966 N N . ALA A 1 243 ? -15.486 9.055 18.068 1.00 82.56 243 ALA A N 1
ATOM 1967 C CA . ALA A 1 243 ? -14.390 9.039 17.096 1.00 82.56 243 ALA A CA 1
ATOM 1968 C C . ALA A 1 243 ? -14.645 8.162 15.845 1.00 82.56 243 ALA A C 1
ATOM 1970 O O . ALA A 1 243 ? -13.917 8.264 14.857 1.00 82.56 243 ALA A O 1
ATOM 1971 N N . ARG A 1 244 ? -15.708 7.337 15.822 1.00 85.94 244 ARG A N 1
ATOM 1972 C CA . ARG A 1 244 ? -16.112 6.559 14.634 1.00 85.94 244 ARG A CA 1
ATOM 1973 C C . ARG A 1 244 ? -16.823 7.422 13.582 1.00 85.94 244 ARG A C 1
ATOM 1975 O O . ARG A 1 244 ? -18.054 7.384 13.449 1.00 85.94 244 ARG A O 1
ATOM 1982 N N . VAL A 1 245 ? -16.044 8.212 12.843 1.00 90.12 245 VAL A N 1
ATOM 1983 C CA . VAL A 1 245 ? -16.546 9.157 11.830 1.00 90.12 245 VAL A CA 1
ATOM 1984 C C . VAL A 1 245 ? -16.920 8.456 10.521 1.00 90.12 245 VAL A C 1
ATOM 1986 O O . VAL A 1 245 ? -18.052 8.610 10.062 1.00 90.12 245 VAL A O 1
ATOM 1989 N N . TYR A 1 246 ? -16.015 7.659 9.948 1.00 94.62 246 TYR A N 1
ATOM 1990 C CA . TYR A 1 246 ? -16.223 6.988 8.659 1.00 94.62 246 TYR A CA 1
ATOM 1991 C C . TYR A 1 246 ? -16.654 5.528 8.819 1.00 94.62 246 TYR A C 1
ATOM 1993 O O . TYR A 1 246 ? -16.221 4.825 9.724 1.00 94.62 246 TYR A O 1
ATOM 2001 N N . SER A 1 247 ? -17.512 5.051 7.918 1.00 95.69 247 SER A N 1
ATOM 2002 C CA . SER A 1 247 ? -17.796 3.620 7.779 1.00 95.69 247 SER A CA 1
ATOM 2003 C C . SER A 1 247 ? -16.756 2.957 6.884 1.00 95.69 247 SER A C 1
ATOM 2005 O O . SER A 1 247 ? -16.410 3.527 5.849 1.00 95.69 247 SER A O 1
ATOM 2007 N N . VAL A 1 248 ? -16.347 1.731 7.202 1.00 96.44 248 VAL A N 1
ATOM 2008 C CA . VAL A 1 248 ? -15.430 0.961 6.350 1.00 96.44 248 VAL A CA 1
ATOM 2009 C C . VAL A 1 248 ? -16.035 0.765 4.946 1.00 96.44 248 VAL A C 1
ATOM 2011 O O . VAL A 1 248 ? -17.123 0.185 4.823 1.00 96.44 248 VAL A O 1
ATOM 2014 N N . PRO A 1 249 ? -15.354 1.188 3.862 1.00 94.81 249 PRO A N 1
ATOM 2015 C CA . PRO A 1 249 ? -15.867 1.023 2.506 1.00 94.81 249 PRO A CA 1
ATOM 2016 C C . PRO A 1 249 ? -15.973 -0.455 2.111 1.00 94.81 249 PRO A C 1
ATOM 2018 O O . PRO A 1 249 ? -14.975 -1.169 2.059 1.00 94.81 249 PRO A O 1
ATOM 2021 N N . GLN A 1 250 ? -17.167 -0.925 1.735 1.00 93.69 250 GLN A N 1
ATOM 2022 C CA . GLN A 1 250 ? -17.368 -2.329 1.329 1.00 93.69 250 GLN A CA 1
ATOM 2023 C C . GLN A 1 250 ? -16.506 -2.743 0.125 1.00 93.69 250 GLN A C 1
ATOM 2025 O O . GLN A 1 250 ? -16.035 -3.877 0.036 1.00 93.69 250 GLN A O 1
ATOM 2030 N N . SER A 1 251 ? -16.256 -1.808 -0.791 1.00 93.31 251 SER A N 1
ATOM 2031 C CA . SER A 1 251 ? -15.378 -1.982 -1.953 1.00 93.31 251 SER A CA 1
ATOM 2032 C C . SER A 1 251 ? -13.914 -2.235 -1.578 1.00 93.31 251 SER A C 1
ATOM 2034 O O . SER A 1 251 ? -13.164 -2.756 -2.404 1.00 93.31 251 SER A O 1
ATOM 2036 N N . ALA A 1 252 ? -13.498 -1.914 -0.353 1.00 94.44 252 ALA A N 1
ATOM 2037 C CA . ALA A 1 252 ? -12.156 -2.185 0.143 1.00 94.44 252 ALA A CA 1
ATOM 2038 C C . ALA A 1 252 ? -11.990 -3.623 0.669 1.00 94.44 252 ALA A C 1
ATOM 2040 O O . ALA A 1 252 ? -10.869 -4.072 0.851 1.00 94.44 252 ALA A O 1
ATOM 2041 N N . LEU A 1 253 ? -13.063 -4.376 0.912 1.00 94.94 253 LEU A N 1
ATOM 2042 C CA . LEU A 1 253 ? -12.960 -5.592 1.730 1.00 94.94 253 LEU A CA 1
ATOM 2043 C C . LEU A 1 253 ? -12.399 -6.808 0.977 1.00 94.94 253 LEU A C 1
ATOM 2045 O O . LEU A 1 253 ? -11.637 -7.590 1.541 1.00 94.94 253 LEU A O 1
ATOM 2049 N N . TYR A 1 254 ? -12.780 -6.988 -0.289 1.00 95.00 254 TYR A N 1
ATOM 2050 C CA . TYR A 1 254 ? -12.619 -8.248 -1.026 1.00 95.00 254 TYR A CA 1
ATOM 2051 C C . TYR A 1 254 ? -11.201 -8.833 -0.989 1.00 95.00 254 TYR A C 1
ATOM 2053 O O . TYR A 1 254 ? -10.232 -8.213 -1.419 1.00 95.00 254 TYR A O 1
ATOM 2061 N N . GLY A 1 255 ? -11.093 -10.070 -0.493 1.00 88.94 255 GLY A N 1
ATOM 2062 C CA . GLY A 1 255 ? -9.845 -10.831 -0.374 1.00 88.94 255 GLY A CA 1
ATOM 2063 C C . GLY A 1 255 ? -8.888 -10.373 0.723 1.00 88.94 255 GLY A C 1
ATOM 2064 O O . GLY A 1 255 ? -8.260 -11.214 1.363 1.00 88.94 255 GLY A O 1
ATOM 2065 N N . ARG A 1 256 ? -8.795 -9.073 0.988 1.00 87.88 256 ARG A N 1
ATOM 2066 C CA . ARG A 1 256 ? -7.815 -8.517 1.928 1.00 87.88 256 ARG A CA 1
ATOM 2067 C C . ARG A 1 256 ? -8.223 -8.701 3.374 1.00 87.88 256 ARG A C 1
ATOM 2069 O O . ARG A 1 256 ? -7.375 -9.034 4.190 1.00 87.88 256 ARG A O 1
ATOM 2076 N N . THR A 1 257 ? -9.514 -8.557 3.650 1.00 94.50 257 THR A N 1
ATOM 2077 C CA . THR A 1 257 ? -10.042 -8.588 5.013 1.00 94.50 257 THR A CA 1
ATOM 2078 C C . THR A 1 257 ? -10.779 -9.891 5.294 1.00 94.50 257 THR A C 1
ATOM 2080 O O . THR A 1 257 ? -11.210 -10.587 4.366 1.00 94.50 257 THR A O 1
ATOM 2083 N N . LEU A 1 258 ? -10.981 -10.226 6.568 1.00 94.00 258 LEU A N 1
ATOM 2084 C CA . LEU A 1 258 ? -11.788 -11.387 6.954 1.00 94.00 258 LEU A CA 1
ATOM 2085 C C . LEU A 1 258 ? -13.214 -11.284 6.401 1.00 94.00 258 LEU A C 1
ATOM 2087 O O . LEU A 1 258 ? -13.671 -12.226 5.756 1.00 94.00 258 LEU A O 1
ATOM 2091 N N . ARG A 1 259 ? -13.890 -10.131 6.543 1.00 94.75 259 ARG A N 1
ATOM 2092 C CA . ARG A 1 259 ? -15.213 -9.901 5.918 1.00 94.75 259 ARG A CA 1
ATOM 2093 C C . ARG A 1 259 ? -15.172 -10.026 4.401 1.00 94.75 259 ARG A C 1
ATOM 2095 O O . ARG A 1 259 ? -16.121 -10.525 3.798 1.00 94.75 259 ARG A O 1
ATOM 2102 N N . GLY A 1 260 ? -14.055 -9.638 3.793 1.00 94.94 260 GLY A N 1
ATOM 2103 C CA . GLY A 1 260 ? -13.746 -9.838 2.382 1.00 94.94 260 GLY A CA 1
ATOM 2104 C C . GLY A 1 260 ? -13.720 -11.292 1.917 1.00 94.94 260 GLY A C 1
ATOM 2105 O O . GLY A 1 260 ? -13.842 -11.541 0.716 1.00 94.94 260 GLY A O 1
ATOM 2106 N N . ARG A 1 261 ? -13.537 -12.234 2.850 1.00 93.81 261 ARG A N 1
ATOM 2107 C CA . ARG A 1 261 ? -13.472 -13.689 2.632 1.00 93.81 261 ARG A CA 1
ATOM 2108 C C . ARG A 1 261 ? -14.696 -14.426 3.185 1.00 93.81 261 ARG A C 1
ATOM 2110 O O . ARG A 1 261 ? -14.866 -15.614 2.926 1.00 93.81 261 ARG A O 1
ATOM 2117 N N . MET A 1 262 ? -15.542 -13.736 3.943 1.00 95.31 262 MET A N 1
ATOM 2118 C CA . MET A 1 262 ? -16.761 -14.283 4.526 1.00 95.31 262 MET A CA 1
ATOM 2119 C C . MET A 1 262 ? -17.923 -14.230 3.539 1.00 95.31 262 MET A C 1
ATOM 2121 O O . MET A 1 262 ? -18.051 -13.314 2.722 1.00 95.31 262 MET A O 1
ATOM 2125 N N . ARG A 1 263 ? -18.824 -15.202 3.667 1.00 95.44 263 ARG A N 1
ATOM 2126 C CA . ARG A 1 263 ? -20.116 -15.188 2.977 1.00 95.44 263 ARG A CA 1
ATOM 2127 C C . ARG A 1 263 ? -21.080 -14.243 3.684 1.00 95.44 263 ARG A C 1
ATOM 2129 O O . ARG A 1 263 ? -21.001 -14.086 4.895 1.00 95.44 263 ARG A O 1
ATOM 2136 N N . TRP A 1 264 ? -22.057 -13.720 2.955 1.00 93.56 264 TRP A N 1
ATOM 2137 C CA . TRP A 1 264 ? -23.146 -12.883 3.484 1.00 93.56 264 TRP A CA 1
ATOM 2138 C C . TRP A 1 264 ? -23.928 -13.473 4.679 1.00 93.56 264 TRP A C 1
ATOM 2140 O O . TRP A 1 264 ? -24.461 -12.736 5.494 1.00 93.56 264 TRP A O 1
ATOM 2150 N N . ALA A 1 265 ? -23.951 -14.802 4.840 1.00 93.81 265 ALA A N 1
ATOM 2151 C CA . ALA A 1 265 ? -24.599 -15.483 5.964 1.00 93.81 265 ALA A CA 1
ATOM 2152 C C . ALA A 1 265 ? -23.745 -15.473 7.246 1.00 93.81 265 ALA A C 1
ATOM 2154 O O . ALA A 1 265 ? -24.206 -15.885 8.305 1.00 93.81 265 ALA A O 1
ATOM 2155 N N . GLN A 1 266 ? -22.483 -15.059 7.140 1.00 95.38 266 GLN A N 1
ATOM 2156 C CA . GLN A 1 266 ? -21.554 -14.912 8.250 1.00 95.38 266 GLN A CA 1
ATOM 2157 C C . GLN A 1 266 ? -21.423 -13.423 8.576 1.00 95.38 266 GLN A C 1
ATOM 2159 O O . GLN A 1 266 ? -21.448 -12.581 7.679 1.00 95.38 266 GLN A O 1
ATOM 2164 N N . SER A 1 267 ? -21.244 -13.094 9.852 1.00 95.06 267 SER A N 1
ATOM 2165 C CA . SER A 1 267 ? -21.150 -11.711 10.320 1.00 95.06 267 SER A CA 1
ATOM 2166 C C . SER A 1 267 ? -20.065 -11.568 11.377 1.00 95.06 267 SER A C 1
ATOM 2168 O O . SER A 1 267 ? -19.853 -12.481 12.173 1.00 95.06 267 SER A O 1
ATOM 2170 N N . THR A 1 268 ? -19.383 -10.424 11.383 1.00 95.31 268 THR A N 1
ATOM 2171 C CA . THR A 1 268 ? -18.398 -10.073 12.416 1.00 95.31 268 THR A CA 1
ATOM 2172 C C . THR A 1 268 ? -19.010 -9.296 13.574 1.00 95.31 268 THR A C 1
ATOM 2174 O O . THR A 1 268 ? -18.320 -9.006 14.542 1.00 95.31 268 THR A O 1
ATOM 2177 N N . VAL A 1 269 ? -20.312 -8.986 13.535 1.00 94.31 269 VAL A N 1
ATOM 2178 C CA . VAL A 1 269 ? -20.990 -8.221 14.600 1.00 94.31 269 VAL A CA 1
ATOM 2179 C C . VAL A 1 269 ? -20.863 -8.903 15.967 1.00 94.31 269 VAL A C 1
ATOM 2181 O O . VAL A 1 269 ? -20.795 -8.219 16.982 1.00 94.31 269 VAL A O 1
ATOM 2184 N N . SER A 1 270 ? -20.760 -10.235 16.008 1.00 91.69 270 SER A N 1
ATOM 2185 C CA . SER A 1 270 ? -20.540 -10.979 17.252 1.00 91.69 270 SER A CA 1
ATOM 2186 C C . SER A 1 270 ? -19.230 -10.623 17.961 1.00 91.69 270 SER A C 1
ATOM 2188 O O . SER A 1 270 ? -19.145 -10.821 19.166 1.00 91.69 270 SER A O 1
ATOM 2190 N N . TYR A 1 271 ? -18.229 -10.089 17.252 1.00 92.38 271 TYR A N 1
ATOM 2191 C CA . TYR A 1 271 ? -16.958 -9.661 17.850 1.00 92.38 271 TYR A CA 1
ATOM 2192 C C . TYR A 1 271 ? -17.134 -8.448 18.765 1.00 92.38 271 TYR A C 1
ATOM 2194 O O . TYR A 1 271 ? -16.410 -8.310 19.742 1.00 92.38 271 TYR A O 1
ATOM 2202 N N . LEU A 1 272 ? -18.146 -7.612 18.504 1.00 92.12 272 LEU A N 1
ATOM 2203 C CA . LEU A 1 272 ? -18.498 -6.494 19.380 1.00 92.12 272 LEU A CA 1
ATOM 2204 C C . LEU A 1 272 ? -19.216 -6.943 20.658 1.00 92.12 272 LEU A C 1
ATOM 2206 O O . LEU A 1 272 ? -19.235 -6.199 21.625 1.00 92.12 272 LEU A O 1
ATOM 2210 N N . ASN A 1 273 ? -19.786 -8.152 20.675 1.00 89.88 273 ASN A N 1
ATOM 2211 C CA . ASN A 1 273 ? -20.471 -8.689 21.853 1.00 89.88 273 ASN A CA 1
ATOM 2212 C C . ASN A 1 273 ? -19.506 -9.352 22.854 1.00 89.88 273 ASN A C 1
ATOM 2214 O O . ASN A 1 273 ? -19.899 -9.666 23.970 1.00 89.88 273 ASN A O 1
ATOM 2218 N N . ASN A 1 274 ? -18.269 -9.630 22.440 1.00 91.25 274 ASN A N 1
ATOM 2219 C CA . ASN A 1 274 ? -17.225 -10.200 23.286 1.00 91.25 274 ASN A CA 1
ATOM 2220 C C . ASN A 1 274 ? -15.879 -9.623 22.847 1.00 91.25 274 ASN A C 1
ATOM 2222 O O . ASN A 1 274 ? -15.155 -10.251 22.078 1.00 91.25 274 ASN A O 1
ATOM 2226 N N . ILE A 1 275 ? -15.590 -8.398 23.280 1.00 92.94 275 ILE A N 1
ATOM 2227 C CA . ILE A 1 275 ? -14.484 -7.607 22.732 1.00 92.94 275 ILE A CA 1
ATOM 2228 C C . ILE A 1 275 ? -13.105 -8.056 23.213 1.00 92.94 275 ILE A C 1
ATOM 2230 O O . ILE A 1 275 ? -12.142 -7.903 22.470 1.00 92.94 275 ILE A O 1
ATOM 2234 N N . GLU A 1 276 ? -12.994 -8.633 24.412 1.00 94.75 276 GLU A N 1
ATOM 2235 C CA . GLU A 1 276 ? -11.711 -8.914 25.076 1.00 94.75 276 GLU A CA 1
ATOM 2236 C C . GLU A 1 276 ? -10.727 -9.737 24.222 1.00 94.75 276 GLU A C 1
ATOM 2238 O O . GLU A 1 276 ? -9.584 -9.301 24.059 1.00 94.75 276 GLU A O 1
ATOM 2243 N N . PRO A 1 277 ? -11.125 -10.860 23.582 1.00 94.88 277 PRO A N 1
ATOM 2244 C CA . PRO A 1 277 ? -10.222 -11.617 22.710 1.00 94.88 277 PRO A CA 1
ATOM 2245 C C . PRO A 1 277 ? -9.753 -10.824 21.486 1.00 94.88 277 PRO A C 1
ATOM 2247 O O . PRO A 1 277 ? -8.742 -11.159 20.873 1.00 94.88 277 PRO A O 1
ATOM 2250 N N . HIS A 1 278 ? -10.514 -9.802 21.101 1.00 95.00 278 HIS A N 1
ATOM 2251 C CA . HIS A 1 278 ? -10.264 -8.974 19.934 1.00 95.00 278 HIS A CA 1
ATOM 2252 C C . HIS A 1 278 ? -9.479 -7.698 20.261 1.00 95.00 278 HIS A C 1
ATOM 2254 O O . HIS A 1 278 ? -9.043 -7.019 19.339 1.00 95.00 278 HIS A O 1
ATOM 2260 N N . LEU A 1 279 ? -9.247 -7.376 21.535 1.00 95.06 279 LEU A N 1
ATOM 2261 C CA . LEU A 1 279 ? -8.329 -6.299 21.923 1.00 95.06 279 LEU A CA 1
ATOM 2262 C C . LEU A 1 279 ? -6.858 -6.723 21.758 1.00 95.06 279 LEU A C 1
ATOM 2264 O O . LEU A 1 279 ? -5.996 -5.893 21.481 1.00 95.06 279 LEU A O 1
ATOM 2268 N N . ILE A 1 280 ? -6.582 -8.027 21.874 1.00 94.38 280 ILE A N 1
ATOM 2269 C CA . ILE A 1 280 ? -5.243 -8.619 21.736 1.00 94.38 280 ILE A CA 1
ATOM 2270 C C . ILE A 1 280 ? -4.716 -8.426 20.308 1.00 94.38 280 ILE A C 1
ATOM 2272 O O . ILE A 1 280 ? -5.441 -8.665 19.338 1.00 94.38 280 ILE A O 1
ATOM 2276 N N . GLY A 1 281 ? -3.448 -8.032 20.168 1.00 91.12 281 GLY A N 1
ATOM 2277 C CA . GLY A 1 281 ? -2.784 -7.734 18.898 1.00 91.12 281 GLY A CA 1
ATOM 2278 C C . GLY A 1 281 ? -2.912 -6.280 18.434 1.00 91.12 281 GLY A C 1
ATOM 2279 O O . GLY A 1 281 ? -2.395 -5.942 17.374 1.00 91.12 281 GLY A O 1
ATOM 2280 N N . CYS A 1 282 ? -3.589 -5.418 19.197 1.00 94.88 282 CYS A N 1
ATOM 2281 C CA . CYS A 1 282 ? -3.585 -3.974 18.982 1.00 94.88 282 CYS A CA 1
ATOM 2282 C C . CYS A 1 282 ? -2.658 -3.309 20.012 1.00 94.88 282 CYS A C 1
ATOM 2284 O O . CYS A 1 282 ? -2.971 -3.373 21.204 1.00 94.88 282 CYS A O 1
ATOM 2286 N N . PRO A 1 283 ? -1.560 -2.648 19.596 1.00 94.75 283 PRO A N 1
ATOM 2287 C CA . PRO A 1 283 ? -0.578 -2.086 20.523 1.00 94.75 283 PRO A CA 1
ATOM 2288 C C . PRO A 1 283 ? -1.178 -1.143 21.571 1.00 94.75 283 PRO A C 1
ATOM 2290 O O . PRO A 1 283 ? -0.849 -1.252 22.748 1.00 94.75 283 PRO A O 1
ATOM 2293 N N . 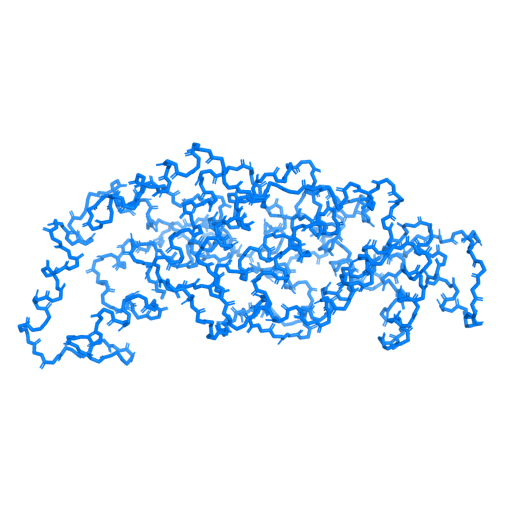PHE A 1 284 ? -2.116 -0.276 21.168 1.00 95.19 284 PHE A N 1
ATOM 2294 C CA . PHE A 1 284 ? -2.814 0.616 22.099 1.00 95.19 284 PHE A CA 1
ATOM 2295 C C . PHE A 1 284 ? -3.551 -0.151 23.206 1.00 95.19 284 PHE A C 1
ATOM 2297 O O . PHE A 1 284 ? -3.472 0.217 24.376 1.00 95.19 284 PHE A O 1
ATOM 2304 N N . TRP A 1 285 ? -4.279 -1.212 22.847 1.00 95.69 285 TRP A N 1
ATOM 2305 C CA . TRP A 1 285 ? -5.041 -1.980 23.828 1.00 95.69 285 TRP A CA 1
ATOM 2306 C C . TRP A 1 285 ? -4.142 -2.833 24.713 1.00 95.69 285 TRP A C 1
ATOM 2308 O O . TRP A 1 285 ? -4.409 -2.936 25.903 1.00 95.69 285 TRP A O 1
ATOM 2318 N N . GLU A 1 286 ? -3.074 -3.414 24.169 1.00 95.31 286 GLU A N 1
ATOM 2319 C CA . GLU A 1 286 ? -2.109 -4.179 24.964 1.00 95.31 286 GLU A CA 1
ATOM 2320 C C . GLU A 1 286 ? -1.424 -3.305 26.021 1.00 95.31 286 GLU A C 1
ATOM 2322 O O . GLU A 1 286 ? -1.299 -3.728 27.171 1.00 95.31 286 GLU A O 1
ATOM 2327 N N . GLU A 1 287 ? -1.053 -2.073 25.663 1.00 95.12 287 GLU A N 1
ATOM 2328 C CA . GLU A 1 287 ? -0.530 -1.082 26.607 1.00 95.12 287 GLU A CA 1
ATOM 2329 C C . GLU A 1 287 ? -1.588 -0.696 27.649 1.00 95.12 287 GLU A C 1
ATOM 2331 O O . GLU A 1 287 ? -1.325 -0.790 28.847 1.00 95.12 287 GLU A O 1
ATOM 2336 N N . ALA A 1 288 ? -2.808 -0.360 27.217 1.00 95.50 288 ALA A N 1
ATOM 2337 C CA . ALA A 1 288 ? -3.908 -0.011 28.116 1.00 95.50 288 ALA A CA 1
ATOM 2338 C C . ALA A 1 288 ? -4.235 -1.133 29.116 1.00 95.50 288 ALA A C 1
ATOM 2340 O O . ALA A 1 288 ? -4.463 -0.866 30.291 1.00 95.50 288 ALA A O 1
ATOM 2341 N N . ILE A 1 289 ? -4.237 -2.393 28.671 1.00 96.81 289 ILE A N 1
ATOM 2342 C CA . ILE A 1 289 ? -4.497 -3.564 29.519 1.00 96.81 289 ILE A CA 1
ATOM 2343 C C . ILE A 1 289 ? -3.335 -3.817 30.484 1.00 96.81 289 ILE A C 1
ATOM 2345 O O . ILE A 1 289 ? -3.577 -4.298 31.587 1.00 96.81 289 ILE A O 1
ATOM 2349 N N . SER A 1 290 ? -2.093 -3.483 30.115 1.00 96.12 290 SER A N 1
ATOM 2350 C CA . SER A 1 290 ? -0.914 -3.729 30.960 1.00 96.12 290 SER A CA 1
ATOM 2351 C C . SER A 1 290 ? -0.953 -3.006 32.315 1.00 96.12 290 SER A C 1
ATOM 2353 O O . SER A 1 290 ? -0.298 -3.446 33.259 1.00 96.12 290 SER A O 1
ATOM 2355 N N . GLU A 1 291 ? -1.761 -1.945 32.436 1.00 95.69 291 GLU A N 1
ATOM 2356 C CA . GLU A 1 291 ? -2.024 -1.246 33.701 1.00 95.69 291 GLU A CA 1
ATOM 2357 C C . GLU A 1 291 ? -2.934 -2.050 34.658 1.00 95.69 291 GLU A C 1
ATOM 2359 O O . GLU A 1 291 ? -2.868 -1.849 35.867 1.00 95.69 291 GLU A O 1
ATOM 2364 N N . TYR A 1 292 ? -3.756 -2.972 34.137 1.00 97.12 292 TYR A N 1
ATOM 2365 C CA . TYR A 1 292 ? -4.838 -3.670 34.861 1.00 97.12 292 TYR A CA 1
ATOM 2366 C C . TYR A 1 292 ? -4.709 -5.207 34.843 1.00 97.12 292 TYR A C 1
ATOM 2368 O O . TYR A 1 292 ? -5.454 -5.930 35.512 1.00 97.12 292 TYR A O 1
ATOM 2376 N N . GLY A 1 293 ? -3.798 -5.747 34.034 1.00 95.62 293 GLY A N 1
ATOM 2377 C CA . GLY A 1 293 ? -3.673 -7.182 33.819 1.00 95.62 293 GLY A CA 1
ATOM 2378 C C . GLY A 1 293 ? -2.517 -7.566 32.904 1.00 95.62 293 GLY A C 1
ATOM 2379 O O . GLY A 1 293 ? -1.663 -6.762 32.542 1.00 95.62 293 GLY A O 1
ATOM 2380 N N . THR A 1 294 ? -2.478 -8.842 32.522 1.00 94.75 294 THR A N 1
ATOM 2381 C CA . THR A 1 294 ? -1.471 -9.385 31.600 1.00 94.75 294 THR A CA 1
ATOM 2382 C C . THR A 1 294 ? -2.130 -9.944 30.344 1.00 94.75 294 THR A C 1
ATOM 2384 O O . THR A 1 294 ? -3.077 -10.729 30.423 1.00 94.75 294 THR A O 1
ATOM 2387 N N . VAL A 1 295 ? -1.579 -9.607 29.176 1.00 92.75 295 VAL A N 1
ATOM 2388 C CA . VAL A 1 295 ? -2.005 -10.155 27.881 1.00 92.75 295 VAL A CA 1
ATOM 2389 C C . VAL A 1 295 ? -1.195 -11.412 27.547 1.00 92.75 295 VAL A C 1
ATOM 2391 O O . VAL A 1 295 ? 0.035 -11.384 27.502 1.00 92.75 295 VAL A O 1
ATOM 2394 N N . LYS A 1 296 ? -1.887 -12.535 27.319 1.00 89.38 296 LYS A N 1
ATOM 2395 C CA . LYS A 1 296 ? -1.329 -13.767 26.729 1.00 89.38 296 LYS A CA 1
ATOM 2396 C C . LYS A 1 296 ? -2.146 -14.143 25.487 1.00 89.38 296 LYS A C 1
ATOM 2398 O O . LYS A 1 296 ? -2.365 -13.310 24.621 1.00 89.38 296 LYS A O 1
ATOM 2403 N N . SER A 1 297 ? -2.633 -15.383 25.401 1.00 88.94 297 SER A N 1
ATOM 2404 C CA . SER A 1 297 ? -3.683 -15.772 24.452 1.00 88.94 297 SER A CA 1
ATOM 2405 C C . SER A 1 297 ? -5.070 -15.262 24.864 1.00 88.94 297 SER A C 1
ATOM 2407 O O . SER A 1 297 ? -5.981 -15.221 24.044 1.00 88.94 297 SER A O 1
ATOM 2409 N N . THR A 1 298 ? -5.225 -14.892 26.135 1.00 93.88 298 THR A N 1
ATOM 2410 C CA . THR A 1 298 ? -6.404 -14.258 26.729 1.00 93.88 298 THR A CA 1
ATOM 2411 C C . THR A 1 298 ? -5.942 -13.128 27.645 1.00 93.88 298 THR A C 1
ATOM 2413 O O . THR A 1 298 ? -4.774 -13.090 28.048 1.00 93.88 298 THR A O 1
ATOM 2416 N N . ILE A 1 299 ? -6.855 -12.224 27.992 1.00 96.19 299 ILE A N 1
ATOM 2417 C CA . ILE A 1 299 ? -6.606 -11.210 29.015 1.00 96.19 299 ILE A CA 1
ATOM 2418 C C . ILE A 1 299 ? -6.752 -11.870 30.388 1.00 96.19 299 ILE A C 1
ATOM 2420 O O . ILE A 1 299 ? -7.735 -12.563 30.650 1.00 96.19 299 ILE A O 1
ATOM 2424 N N . LEU A 1 300 ? -5.746 -11.699 31.243 1.00 96.44 300 LEU A N 1
ATOM 2425 C CA . LEU A 1 300 ? -5.777 -12.114 32.642 1.00 96.44 300 LEU A CA 1
ATOM 2426 C C . LEU A 1 300 ? -5.768 -10.854 33.506 1.00 96.44 300 LEU A C 1
ATOM 2428 O O . LEU A 1 300 ? -4.714 -10.251 33.704 1.00 96.44 300 LEU A O 1
ATOM 2432 N N . TRP A 1 301 ? -6.948 -10.453 33.971 1.00 97.31 301 TRP A N 1
ATOM 2433 C CA . TRP A 1 301 ? -7.124 -9.336 34.900 1.00 97.31 301 TRP A CA 1
ATOM 2434 C C . TRP A 1 301 ? -6.482 -9.661 36.254 1.00 97.31 301 TRP A C 1
ATOM 2436 O O . TRP A 1 301 ? -6.537 -10.812 36.696 1.00 97.31 301 TRP A O 1
ATOM 2446 N N . ASN A 1 302 ? -5.873 -8.673 36.915 1.00 96.25 302 ASN A N 1
ATOM 2447 C CA . ASN A 1 302 ? -5.278 -8.893 38.239 1.00 96.25 302 ASN A CA 1
ATOM 2448 C C . ASN A 1 302 ? -6.354 -9.110 39.317 1.00 96.25 302 ASN A C 1
ATOM 2450 O O . ASN A 1 302 ? -6.156 -9.905 40.237 1.00 96.25 302 ASN A O 1
ATOM 2454 N N . SER A 1 303 ? -7.487 -8.413 39.189 1.00 97.44 303 SER A N 1
ATOM 2455 C CA . SER A 1 303 ? -8.681 -8.555 40.022 1.00 97.44 303 SER A CA 1
ATOM 2456 C C . SER A 1 303 ? -9.946 -8.156 39.250 1.00 97.44 303 SER A C 1
ATOM 2458 O O . SER A 1 303 ? -9.868 -7.628 38.136 1.00 97.44 303 SER A O 1
ATOM 2460 N N . ASP A 1 304 ? -11.121 -8.408 39.834 1.00 96.69 304 ASP A N 1
ATOM 2461 C CA . ASP A 1 304 ? -12.392 -7.930 39.275 1.00 96.69 304 ASP A CA 1
ATOM 2462 C C . ASP A 1 304 ? -12.485 -6.393 39.318 1.00 96.69 304 ASP A C 1
ATOM 2464 O O . ASP A 1 304 ? -12.995 -5.795 38.370 1.00 96.69 304 ASP A O 1
ATOM 2468 N N . GLU A 1 305 ? -11.931 -5.745 40.350 1.00 97.25 305 GLU A N 1
ATOM 2469 C CA . GLU A 1 305 ? -11.877 -4.280 40.451 1.00 97.25 305 GLU A CA 1
ATOM 2470 C C . GLU A 1 305 ? -11.032 -3.656 39.333 1.00 97.25 305 GLU A C 1
ATOM 2472 O O . GLU A 1 305 ? -11.432 -2.646 38.757 1.00 97.25 305 GLU A O 1
ATOM 2477 N N . ASP A 1 306 ? -9.894 -4.268 38.982 1.00 97.31 306 ASP A N 1
ATOM 2478 C CA . ASP A 1 306 ? -9.050 -3.799 37.876 1.00 97.31 306 ASP A CA 1
ATOM 2479 C C . ASP A 1 306 ? -9.770 -3.933 36.527 1.00 97.31 306 ASP A C 1
ATOM 2481 O O . ASP A 1 306 ? -9.685 -3.036 35.684 1.00 97.31 306 ASP A O 1
ATOM 2485 N N . ARG A 1 307 ? -10.543 -5.013 36.334 1.00 96.38 307 ARG A N 1
ATOM 2486 C CA . ARG A 1 307 ? -11.401 -5.157 35.150 1.00 96.38 307 ARG A CA 1
ATOM 2487 C C . ARG A 1 307 ? -12.441 -4.038 35.104 1.00 96.38 307 ARG A C 1
ATOM 2489 O O . ARG A 1 307 ? -12.580 -3.381 34.077 1.00 96.38 307 ARG A O 1
ATOM 2496 N N . GLU A 1 308 ? -13.170 -3.801 36.192 1.00 95.19 308 GLU A N 1
ATOM 2497 C CA . GLU A 1 308 ? -14.176 -2.732 36.244 1.00 95.19 308 GLU A CA 1
ATOM 2498 C C . GLU A 1 308 ? -13.561 -1.349 35.991 1.00 95.19 308 GLU A C 1
ATOM 2500 O O . GLU A 1 308 ? -14.109 -0.569 35.208 1.00 95.19 308 GLU A O 1
ATOM 2505 N N . ALA A 1 309 ? -12.398 -1.061 36.578 1.00 96.19 309 ALA A N 1
ATOM 2506 C CA . ALA A 1 309 ? -11.677 0.193 36.380 1.00 96.19 309 ALA A CA 1
ATOM 2507 C C . ALA A 1 309 ? -11.237 0.392 34.919 1.00 96.19 309 ALA A C 1
ATOM 2509 O O . ALA A 1 309 ? -11.351 1.501 34.387 1.00 96.19 309 ALA A O 1
ATOM 2510 N N . PHE A 1 310 ? -10.785 -0.673 34.247 1.00 95.69 310 PHE A N 1
ATOM 2511 C CA . PHE A 1 310 ? -10.490 -0.644 32.814 1.00 95.69 310 PHE A CA 1
ATOM 2512 C C . PHE A 1 310 ? -11.733 -0.263 31.998 1.00 95.69 310 PHE A C 1
ATOM 2514 O O . PHE A 1 310 ? -11.684 0.676 31.197 1.00 95.69 310 PHE A O 1
ATOM 2521 N N . TYR A 1 311 ? -12.865 -0.940 32.228 1.00 93.69 311 TYR A N 1
ATOM 2522 C CA . TYR A 1 311 ? -14.097 -0.651 31.490 1.00 93.69 311 TYR A CA 1
ATOM 2523 C C . TYR A 1 311 ? -14.594 0.781 31.744 1.00 93.69 311 TYR A C 1
ATOM 2525 O O . TYR A 1 311 ? -14.898 1.494 30.792 1.00 93.69 311 TYR A O 1
ATOM 2533 N N . GLN A 1 312 ? -14.575 1.258 32.991 1.00 92.62 312 GLN A N 1
ATOM 2534 C CA . GLN A 1 312 ? -14.972 2.633 33.324 1.00 92.62 312 GLN A CA 1
ATOM 2535 C C . GLN A 1 312 ? -14.100 3.694 32.639 1.00 92.62 312 GLN A C 1
ATOM 2537 O O . GLN A 1 312 ? -14.601 4.742 32.232 1.00 92.62 312 GLN A O 1
ATOM 2542 N N . ARG A 1 313 ? -12.792 3.445 32.504 1.00 92.56 313 ARG A N 1
ATOM 2543 C CA . ARG A 1 313 ? -11.860 4.406 31.898 1.00 92.56 313 ARG A CA 1
ATOM 2544 C C . ARG A 1 313 ? -11.999 4.489 30.382 1.00 92.56 313 ARG A C 1
ATOM 2546 O O . ARG A 1 313 ? -11.939 5.586 29.828 1.00 92.56 313 ARG A O 1
ATOM 2553 N N . TYR A 1 314 ? -12.117 3.346 29.711 1.00 91.00 314 TYR A N 1
ATOM 2554 C CA . TYR A 1 314 ? -12.061 3.279 28.247 1.00 91.00 314 TYR A CA 1
ATOM 2555 C C . TYR A 1 314 ? -13.438 3.217 27.575 1.00 91.00 314 TYR A C 1
ATOM 2557 O O . TYR A 1 314 ? -13.523 3.423 26.363 1.00 91.00 314 TYR A O 1
ATOM 2565 N N . PHE A 1 315 ? -14.505 2.999 28.349 1.00 89.12 315 PHE A N 1
ATOM 2566 C CA . PHE A 1 315 ? -15.890 2.928 27.881 1.00 89.12 315 PHE A CA 1
ATOM 2567 C C . PHE A 1 315 ? -16.808 3.797 28.763 1.00 89.12 315 PHE A C 1
ATOM 2569 O O . PHE A 1 315 ? -17.684 3.272 29.444 1.00 89.12 315 PHE A O 1
ATOM 2576 N N . PRO A 1 316 ? -16.610 5.130 28.788 1.00 80.19 316 PRO A N 1
ATOM 2577 C CA . PRO A 1 316 ? -17.363 6.022 29.674 1.00 80.19 316 PRO A CA 1
ATOM 2578 C C . PRO A 1 316 ? -18.833 6.223 29.266 1.00 80.19 316 PRO A C 1
ATOM 2580 O O . PRO A 1 316 ? -19.629 6.644 30.102 1.00 80.19 316 PRO A O 1
ATOM 2583 N N . ASP A 1 317 ? -19.168 5.963 27.997 1.00 82.88 317 ASP A N 1
ATOM 2584 C CA . ASP A 1 317 ? -20.525 6.082 27.452 1.00 82.88 317 ASP A CA 1
ATOM 2585 C C . ASP A 1 317 ? -21.210 4.700 27.421 1.00 82.88 317 ASP A C 1
ATOM 2587 O O . ASP A 1 317 ? -21.834 4.304 28.397 1.00 82.88 317 ASP A O 1
ATOM 2591 N N . ASP A 1 318 ? -21.043 3.959 26.318 1.00 84.69 318 ASP A N 1
ATOM 2592 C CA . ASP A 1 318 ? -21.628 2.632 26.092 1.00 84.69 318 ASP A CA 1
ATOM 2593 C C . ASP A 1 318 ? -20.545 1.646 25.628 1.00 84.69 318 ASP A C 1
ATOM 2595 O O . ASP A 1 318 ? -19.699 1.972 24.774 1.00 84.69 318 ASP A O 1
ATOM 2599 N N . ILE A 1 319 ? -20.617 0.407 26.115 1.00 88.56 319 ILE A N 1
ATOM 2600 C CA . ILE A 1 319 ? -19.783 -0.688 25.609 1.00 88.56 319 ILE A CA 1
ATOM 2601 C C . ILE A 1 319 ? -20.253 -1.147 24.211 1.00 88.56 319 ILE A C 1
ATOM 2603 O O . ILE A 1 319 ? -21.401 -0.923 23.819 1.00 88.56 319 ILE A O 1
ATOM 2607 N N . PRO A 1 320 ? -19.371 -1.741 23.379 1.00 88.94 320 PRO A N 1
ATOM 2608 C CA . PRO A 1 320 ? -19.685 -1.987 21.971 1.00 88.94 320 PRO A CA 1
ATOM 2609 C C . PRO A 1 320 ? -20.870 -2.912 21.692 1.00 88.94 320 PRO A C 1
ATOM 2611 O O . PRO A 1 320 ? -21.453 -2.857 20.607 1.00 88.94 320 PRO A O 1
ATOM 2614 N N . ASP A 1 321 ? -21.242 -3.755 22.644 1.00 88.69 321 ASP A N 1
ATOM 2615 C CA . ASP A 1 321 ? -22.410 -4.629 22.604 1.00 88.69 321 ASP A CA 1
ATOM 2616 C C . ASP A 1 321 ? -23.735 -3.868 22.797 1.00 88.69 321 ASP A C 1
ATOM 2618 O O . ASP A 1 321 ? -24.752 -4.286 22.233 1.00 88.69 321 ASP A O 1
ATOM 2622 N N . GLU A 1 322 ? -23.717 -2.720 23.467 1.00 90.56 322 GLU A N 1
ATOM 2623 C CA . GLU A 1 322 ? -24.871 -1.839 23.697 1.00 90.56 322 GLU A CA 1
ATOM 2624 C C . GLU A 1 322 ? -25.116 -0.854 22.544 1.00 90.56 322 GLU A C 1
ATOM 2626 O O . GLU A 1 322 ? -26.208 -0.298 22.410 1.00 90.56 322 GLU A O 1
ATOM 2631 N N . TRP A 1 323 ? -24.146 -0.691 21.639 1.00 91.19 323 TRP A N 1
ATOM 2632 C CA . TRP A 1 323 ? -24.282 0.221 20.502 1.00 91.19 323 TRP A CA 1
ATOM 2633 C C . TRP A 1 323 ? -25.465 -0.101 19.591 1.00 91.19 323 TRP A C 1
ATOM 2635 O O . TRP A 1 323 ? -25.847 -1.256 19.347 1.00 91.19 323 TRP A O 1
ATOM 2645 N N . THR A 1 324 ? -25.984 0.949 18.959 1.00 91.69 324 THR A N 1
ATOM 2646 C CA . THR A 1 324 ? -27.055 0.816 17.976 1.00 91.69 324 THR A CA 1
ATOM 2647 C C . THR A 1 324 ? -26.603 -0.005 16.763 1.00 91.69 324 THR A C 1
ATOM 2649 O O . THR A 1 324 ? -25.428 -0.037 16.385 1.00 91.69 324 THR A O 1
ATOM 2652 N N . LYS A 1 325 ? -27.559 -0.624 16.054 1.00 91.88 325 LYS A N 1
ATOM 2653 C CA . LYS A 1 325 ? -27.268 -1.354 14.802 1.00 91.88 325 LYS A CA 1
ATOM 2654 C C . LYS A 1 325 ? -26.511 -0.493 13.783 1.00 91.88 325 LYS A C 1
ATOM 2656 O O . LYS A 1 325 ? -25.633 -1.004 13.095 1.00 91.88 325 LYS A O 1
ATOM 2661 N N . SER A 1 326 ? -26.839 0.799 13.695 1.00 91.00 326 SER A N 1
ATOM 2662 C CA . SER A 1 326 ? -26.183 1.726 12.767 1.00 91.00 326 SER A CA 1
ATOM 2663 C C . SER A 1 326 ? -24.729 2.007 13.142 1.00 91.00 326 SER A C 1
ATOM 2665 O O . SER A 1 326 ? -23.915 2.235 12.253 1.00 91.00 326 SER A O 1
ATOM 2667 N N . GLU A 1 327 ? -24.393 2.018 14.429 1.00 90.62 327 GLU A N 1
ATOM 2668 C CA . GLU A 1 327 ? -23.020 2.233 14.891 1.00 90.62 327 GLU A CA 1
ATOM 2669 C C . GLU A 1 327 ? -22.173 0.985 14.703 1.00 90.62 327 GLU A C 1
ATOM 2671 O O . GLU A 1 327 ? -21.066 1.088 14.177 1.00 90.62 327 GLU A O 1
ATOM 2676 N N . LYS A 1 328 ? -22.723 -0.190 15.034 1.00 92.75 328 LYS A N 1
ATOM 2677 C CA . LYS A 1 328 ? -22.077 -1.481 14.761 1.00 92.75 328 LYS A CA 1
ATOM 2678 C C . LYS A 1 328 ? -21.771 -1.639 13.268 1.00 92.75 328 LYS A C 1
ATOM 2680 O O . LYS A 1 328 ? -20.674 -2.058 12.912 1.00 92.75 328 LYS A O 1
ATOM 2685 N N . ALA A 1 329 ? -22.691 -1.210 12.398 1.00 92.12 329 ALA A N 1
ATOM 2686 C CA . ALA A 1 329 ? -22.541 -1.270 10.942 1.00 92.12 329 ALA A CA 1
ATOM 2687 C C . ALA A 1 329 ? -21.399 -0.404 10.368 1.00 92.12 329 ALA A C 1
ATOM 2689 O O . ALA A 1 329 ? -21.014 -0.604 9.215 1.00 92.12 329 ALA A O 1
ATOM 2690 N N . LYS A 1 330 ? -20.843 0.553 11.132 1.00 92.38 330 LYS A N 1
ATOM 2691 C CA . LYS A 1 330 ? -19.695 1.356 10.675 1.00 92.38 330 LYS A CA 1
ATOM 2692 C C . LYS A 1 330 ? -18.403 0.542 10.606 1.00 92.38 330 LYS A C 1
ATOM 2694 O O . LYS A 1 330 ? -17.585 0.810 9.728 1.00 92.38 330 LYS A O 1
ATOM 2699 N N . SER A 1 331 ? -18.226 -0.424 11.508 1.00 91.31 331 SER A N 1
ATOM 2700 C CA . SER A 1 331 ? -16.994 -1.213 11.634 1.00 91.31 331 SER A CA 1
ATOM 2701 C C . SER A 1 331 ? -17.178 -2.717 11.448 1.00 91.31 331 SER A C 1
ATOM 2703 O O . SER A 1 331 ? -16.214 -3.409 11.147 1.00 91.31 331 SER A O 1
ATOM 2705 N N . HIS A 1 332 ? -18.392 -3.238 11.619 1.00 95.00 332 HIS A N 1
ATOM 2706 C CA . HIS A 1 332 ? -18.682 -4.669 11.566 1.00 95.00 332 HIS A CA 1
ATOM 2707 C C . HIS A 1 332 ? -19.930 -4.937 10.734 1.00 95.00 332 HIS A C 1
ATOM 2709 O O . HIS A 1 332 ? -20.784 -4.074 10.544 1.00 95.00 332 HIS A O 1
ATOM 2715 N N . GLY A 1 333 ? -20.062 -6.158 10.230 1.00 95.12 333 GLY A N 1
ATOM 2716 C CA . GLY A 1 333 ? -21.213 -6.504 9.411 1.00 95.12 333 GLY A CA 1
ATOM 2717 C C . GLY A 1 333 ? -21.104 -7.872 8.773 1.00 95.12 333 GLY A C 1
ATOM 2718 O O . GLY A 1 333 ? -20.276 -8.700 9.152 1.00 95.12 333 GLY A O 1
ATOM 2719 N N . GLU A 1 334 ? -21.966 -8.087 7.791 1.00 95.56 334 GLU A N 1
ATOM 2720 C CA . GLU A 1 334 ? -22.001 -9.305 6.995 1.00 95.56 334 GLU A CA 1
ATOM 2721 C C . GLU A 1 334 ? -20.770 -9.413 6.081 1.00 95.56 334 GLU A C 1
ATOM 2723 O O . GLU A 1 334 ? -20.135 -8.412 5.711 1.00 95.56 334 GLU A O 1
ATOM 2728 N N . GLY A 1 335 ? -20.430 -10.652 5.726 1.00 95.50 335 GLY A N 1
ATOM 2729 C CA . GLY A 1 335 ? -19.464 -10.940 4.672 1.00 95.50 335 GLY A CA 1
ATOM 2730 C C . GLY A 1 335 ? -19.963 -10.489 3.297 1.00 95.50 335 GLY A C 1
ATOM 2731 O O . GLY A 1 335 ? -21.157 -10.290 3.083 1.00 95.50 335 GLY A O 1
ATOM 2732 N N . ILE A 1 336 ? -19.048 -10.338 2.340 1.00 95.38 336 ILE A N 1
ATOM 2733 C CA . ILE A 1 336 ? -19.388 -9.805 1.007 1.00 95.38 336 ILE A CA 1
ATOM 2734 C C . ILE A 1 336 ? -19.469 -10.863 -0.101 1.00 95.38 336 ILE A C 1
ATOM 2736 O O . ILE A 1 336 ? -19.779 -10.525 -1.245 1.00 95.38 336 ILE A O 1
ATOM 2740 N N . LEU A 1 337 ? -19.149 -12.126 0.196 1.00 94.56 337 LEU A N 1
ATOM 2741 C CA . LEU A 1 337 ? -19.213 -13.204 -0.791 1.00 94.56 337 LEU A CA 1
ATOM 2742 C C . LEU A 1 337 ? -20.628 -13.781 -0.890 1.00 94.56 337 LEU A C 1
ATOM 2744 O O . LEU A 1 337 ? -21.298 -14.021 0.121 1.00 94.56 337 LEU A O 1
ATOM 2748 N N . GLY A 1 338 ? -21.063 -14.072 -2.117 1.00 94.56 338 GLY A N 1
ATOM 2749 C CA . GLY A 1 338 ? -22.302 -14.816 -2.349 1.00 94.56 338 GLY A CA 1
ATOM 2750 C C . GLY A 1 338 ? -22.251 -16.258 -1.798 1.00 94.56 338 GLY A C 1
ATOM 2751 O O . GLY A 1 338 ? -21.172 -16.781 -1.515 1.00 94.56 338 GLY A O 1
ATOM 2752 N N . PRO A 1 339 ? -23.392 -16.974 -1.698 1.00 92.94 339 PRO A N 1
ATOM 2753 C CA . PRO A 1 339 ? -23.471 -18.309 -1.080 1.00 92.94 339 PRO A CA 1
ATOM 2754 C C . PRO A 1 339 ? -22.497 -19.350 -1.633 1.00 92.94 339 PRO A C 1
ATOM 2756 O O . PRO A 1 339 ? -22.011 -20.206 -0.898 1.00 92.94 339 PRO A O 1
ATOM 2759 N N . LYS A 1 340 ? -22.280 -19.304 -2.950 1.00 92.31 340 LYS A N 1
ATOM 2760 C CA . LYS A 1 340 ? -21.452 -20.245 -3.715 1.00 92.31 340 LYS A CA 1
ATOM 2761 C C . LYS A 1 340 ? -20.210 -19.571 -4.292 1.00 92.31 340 LYS A C 1
ATOM 2763 O O . LYS A 1 340 ? -19.512 -20.173 -5.098 1.00 92.31 340 LYS A O 1
ATOM 2768 N N . GLU A 1 341 ? -19.978 -18.313 -3.934 1.00 92.44 341 GLU A N 1
ATOM 2769 C CA . GLU A 1 341 ? -18.823 -17.581 -4.419 1.00 92.44 341 GLU A CA 1
ATOM 2770 C C . GLU A 1 341 ? -17.587 -17.987 -3.615 1.00 92.44 341 GLU A C 1
ATOM 2772 O O . GLU A 1 341 ? -17.630 -18.081 -2.386 1.00 92.44 341 GLU A O 1
ATOM 2777 N N . SER A 1 342 ? -16.495 -18.245 -4.326 1.00 90.75 342 SER A N 1
ATOM 2778 C CA . SER A 1 342 ? -15.170 -18.425 -3.748 1.00 90.75 342 SER A CA 1
ATOM 2779 C C . SER A 1 342 ? -14.297 -17.217 -4.057 1.00 90.75 342 SER A C 1
ATOM 2781 O O . SER A 1 342 ? -14.568 -16.419 -4.962 1.00 90.75 342 SER A O 1
ATOM 2783 N N . LEU A 1 343 ? -13.225 -17.084 -3.286 1.00 91.44 343 LEU A N 1
ATOM 2784 C CA . LEU A 1 343 ? -12.245 -16.051 -3.526 1.00 91.44 343 LEU A CA 1
ATOM 2785 C C . LEU A 1 343 ? -11.417 -16.389 -4.770 1.00 91.44 343 LEU A C 1
ATOM 2787 O O . LEU A 1 343 ? -10.642 -17.337 -4.780 1.00 91.44 343 LEU A O 1
ATOM 2791 N N . THR A 1 344 ? -11.543 -15.571 -5.808 1.00 92.56 344 THR A N 1
ATOM 2792 C CA . THR A 1 344 ? -10.764 -15.721 -7.043 1.00 92.56 344 THR A CA 1
ATOM 2793 C C . THR A 1 344 ? -9.828 -14.543 -7.270 1.00 92.56 344 THR A C 1
ATOM 2795 O O . THR A 1 344 ? -10.201 -13.381 -7.046 1.00 92.56 344 THR A O 1
ATOM 2798 N N . MET A 1 345 ? -8.640 -14.837 -7.807 1.00 91.25 345 MET A N 1
ATOM 2799 C CA . MET A 1 345 ? -7.678 -13.816 -8.220 1.00 91.25 345 MET A CA 1
ATOM 2800 C C . MET A 1 345 ? -8.216 -12.976 -9.388 1.00 91.25 345 MET A C 1
ATOM 2802 O O . MET A 1 345 ? -7.931 -11.786 -9.482 1.00 91.25 345 MET A O 1
ATOM 2806 N N . VAL A 1 346 ? -9.075 -13.552 -10.239 1.00 93.50 346 VAL A N 1
ATOM 2807 C CA . VAL A 1 346 ? -9.774 -12.826 -11.316 1.00 93.50 346 VAL A CA 1
ATOM 2808 C C . VAL A 1 346 ? -10.629 -11.691 -10.756 1.00 93.50 346 VAL A C 1
ATOM 2810 O O . VAL A 1 346 ? -10.518 -10.552 -11.213 1.00 93.50 346 VAL A O 1
ATOM 2813 N N . LYS A 1 347 ? -11.485 -11.968 -9.763 1.00 93.62 347 LYS A N 1
ATOM 2814 C CA . LYS A 1 347 ? -12.325 -10.927 -9.152 1.00 93.62 347 LYS A CA 1
ATOM 2815 C C . LYS A 1 347 ? -11.477 -9.931 -8.356 1.00 93.62 347 LYS A C 1
ATOM 2817 O O . LYS A 1 347 ? -11.742 -8.734 -8.435 1.00 93.62 347 LYS A O 1
ATOM 2822 N N . TYR A 1 348 ? -10.412 -10.387 -7.692 1.00 93.31 348 TYR A N 1
ATOM 2823 C CA . TYR A 1 348 ? -9.460 -9.499 -7.018 1.00 93.31 348 TYR A CA 1
ATOM 2824 C C . TYR A 1 348 ? -8.821 -8.509 -8.005 1.00 93.31 348 TYR A C 1
ATOM 2826 O O . TYR A 1 348 ? -8.888 -7.294 -7.813 1.00 93.31 348 TYR A O 1
ATOM 2834 N N . ALA A 1 349 ? -8.279 -9.018 -9.113 1.00 92.69 349 ALA A N 1
ATOM 2835 C CA . ALA A 1 349 ? -7.668 -8.213 -10.160 1.00 92.69 349 ALA A CA 1
ATOM 2836 C C . ALA A 1 349 ? -8.669 -7.244 -10.803 1.00 92.69 349 ALA A C 1
ATOM 2838 O O . ALA A 1 349 ? -8.336 -6.088 -11.049 1.00 92.69 349 ALA A O 1
ATOM 2839 N N . ARG A 1 350 ? -9.918 -7.670 -11.027 1.00 92.25 350 ARG A N 1
ATOM 2840 C CA . ARG A 1 350 ? -10.983 -6.788 -11.533 1.00 92.25 350 ARG A CA 1
ATOM 2841 C C . ARG A 1 350 ? -11.291 -5.638 -10.580 1.00 92.25 350 ARG A C 1
ATOM 2843 O O . ARG A 1 350 ? -11.455 -4.511 -11.044 1.00 92.25 350 ARG A O 1
ATOM 2850 N N . ASN A 1 351 ? -11.332 -5.907 -9.279 1.00 91.56 351 ASN A N 1
ATOM 2851 C CA . ASN A 1 351 ? -11.652 -4.902 -8.269 1.00 91.56 351 ASN A CA 1
ATOM 2852 C C . ASN A 1 351 ? -10.509 -3.899 -8.061 1.00 91.56 351 ASN A C 1
ATOM 2854 O O . ASN A 1 351 ? -10.770 -2.702 -7.939 1.00 91.56 351 ASN A O 1
ATOM 2858 N N . TYR A 1 352 ? -9.258 -4.373 -8.041 1.00 91.31 352 TYR A N 1
ATOM 2859 C CA . TYR A 1 352 ? -8.125 -3.575 -7.555 1.00 91.31 352 TYR A CA 1
ATOM 2860 C C . TYR A 1 352 ? -7.027 -3.293 -8.588 1.00 91.31 352 TYR A C 1
ATOM 2862 O O . TYR A 1 352 ? -6.279 -2.341 -8.403 1.00 91.31 352 TYR A O 1
ATOM 2870 N N . LEU A 1 353 ? -6.918 -4.083 -9.662 1.00 90.38 353 LEU A N 1
ATOM 2871 C CA . LEU A 1 353 ? -5.753 -4.099 -10.567 1.00 90.38 353 LEU A CA 1
ATOM 2872 C C . LEU A 1 353 ? -6.136 -4.022 -12.059 1.00 90.38 353 LEU A C 1
ATOM 2874 O O . LEU A 1 353 ? -5.363 -4.402 -12.935 1.00 90.38 353 LEU A O 1
ATOM 2878 N N . SER A 1 354 ? -7.348 -3.550 -12.367 1.00 81.50 354 SER A N 1
ATOM 2879 C CA . SER A 1 354 ? -7.924 -3.541 -13.724 1.00 81.50 354 SER A CA 1
ATOM 2880 C C . SER A 1 354 ? -7.814 -2.210 -14.466 1.00 81.50 354 SER A C 1
ATOM 2882 O O . SER A 1 354 ? -8.327 -2.072 -15.577 1.00 81.50 354 SER A O 1
ATOM 2884 N N . LYS A 1 355 ? -7.186 -1.196 -13.861 1.00 83.06 355 LYS A N 1
ATOM 2885 C CA . LYS A 1 355 ? -6.951 0.096 -14.526 1.00 83.06 355 LYS A CA 1
ATOM 2886 C C . LYS A 1 355 ? -5.795 0.010 -15.531 1.00 83.06 355 LYS A C 1
ATOM 2888 O O . LYS A 1 355 ? -5.221 -1.047 -15.773 1.00 83.06 355 LYS A O 1
ATOM 2893 N N . LEU A 1 356 ? -5.487 1.154 -16.136 1.00 87.19 356 LEU A N 1
ATOM 2894 C CA . LEU A 1 356 ? -4.478 1.303 -17.177 1.00 87.19 356 LEU A CA 1
ATOM 2895 C C . LEU A 1 356 ? -3.127 0.682 -16.776 1.00 87.19 356 LEU A C 1
ATOM 2897 O O . LEU A 1 356 ? -2.614 0.923 -15.683 1.00 87.19 356 LEU A O 1
ATOM 2901 N N . SER A 1 357 ? -2.533 -0.058 -17.712 1.00 91.44 357 SER A N 1
ATOM 2902 C CA . SER A 1 357 ? -1.124 -0.440 -17.684 1.00 91.44 357 SER A CA 1
ATOM 2903 C C . SER A 1 357 ? -0.410 0.202 -18.872 1.00 91.44 357 SER A C 1
ATOM 2905 O O . SER A 1 357 ? -0.649 -0.164 -20.022 1.00 91.44 357 SER A O 1
ATOM 2907 N N . ARG A 1 358 ? 0.465 1.173 -18.591 1.00 92.38 358 ARG A N 1
ATOM 2908 C CA . ARG A 1 358 ? 1.263 1.886 -19.600 1.00 92.38 358 ARG A CA 1
ATOM 2909 C C . ARG A 1 358 ? 2.450 1.098 -20.150 1.00 92.38 358 ARG A C 1
ATOM 2911 O O . ARG A 1 358 ? 2.994 1.505 -21.169 1.00 92.38 358 ARG A O 1
ATOM 2918 N N . PHE A 1 359 ? 2.868 0.012 -19.506 1.00 92.06 359 PHE A N 1
ATOM 2919 C CA . PHE A 1 359 ? 3.997 -0.809 -19.964 1.00 92.06 359 PHE A CA 1
ATOM 2920 C C . PHE A 1 359 ? 3.643 -2.270 -20.280 1.00 92.06 359 PHE A C 1
ATOM 2922 O O . PHE A 1 359 ? 4.497 -3.001 -20.775 1.00 92.06 359 PHE A O 1
ATOM 2929 N N . ALA A 1 360 ? 2.390 -2.684 -20.075 1.00 88.75 360 ALA A N 1
ATOM 2930 C CA . ALA A 1 360 ? 1.853 -3.966 -20.535 1.00 88.75 360 ALA A CA 1
ATOM 2931 C C . ALA A 1 360 ? 0.528 -3.735 -21.282 1.00 88.75 360 ALA A C 1
ATOM 2933 O O . ALA A 1 360 ? -0.565 -4.052 -20.803 1.00 88.75 360 ALA A O 1
ATOM 2934 N N . TRP A 1 361 ? 0.631 -3.135 -22.467 1.00 81.62 361 TRP A N 1
ATOM 2935 C CA . TRP A 1 361 ? -0.509 -2.703 -23.277 1.00 81.62 361 TRP A CA 1
ATOM 2936 C C . TRP A 1 361 ? -1.400 -3.883 -23.665 1.00 81.62 361 TRP A C 1
ATOM 2938 O O . TRP A 1 361 ? -0.903 -4.927 -24.076 1.00 81.62 361 TRP A O 1
ATOM 2948 N N . ASN A 1 362 ? -2.722 -3.711 -23.551 1.00 81.94 362 ASN A N 1
ATOM 2949 C CA . ASN A 1 362 ? -3.735 -4.710 -23.925 1.00 81.94 362 ASN A CA 1
ATOM 2950 C C . ASN A 1 362 ? -3.531 -6.115 -23.320 1.00 81.94 362 ASN A C 1
ATOM 2952 O O . ASN A 1 362 ? -4.123 -7.085 -23.786 1.00 81.94 362 ASN A O 1
ATOM 2956 N N . SER A 1 363 ? -2.743 -6.229 -22.249 1.00 86.44 363 SER A N 1
ATOM 2957 C CA . SER A 1 363 ? -2.459 -7.504 -21.586 1.00 86.44 363 SER A CA 1
ATOM 2958 C C . SER A 1 363 ? -3.594 -7.966 -20.670 1.00 86.44 363 SER A C 1
ATOM 2960 O O . SER A 1 363 ? -3.682 -9.149 -20.352 1.00 86.44 363 SER A O 1
ATOM 2962 N N . HIS A 1 364 ? -4.496 -7.061 -20.271 1.00 87.81 364 HIS A N 1
ATOM 2963 C CA . HIS A 1 364 ? -5.509 -7.336 -19.251 1.00 87.81 364 HIS A CA 1
ATOM 2964 C C . HIS A 1 364 ? -6.409 -8.550 -19.560 1.00 87.81 364 HIS A C 1
ATOM 2966 O O . HIS A 1 364 ? -6.530 -9.406 -18.684 1.00 87.81 364 HIS A O 1
ATOM 2972 N N . PRO A 1 365 ? -6.995 -8.714 -20.769 1.00 89.44 365 PRO A N 1
ATOM 2973 C CA . PRO A 1 365 ? -7.814 -9.892 -21.071 1.00 89.44 365 PRO A CA 1
ATOM 2974 C C . PRO A 1 365 ? -7.037 -11.204 -20.937 1.00 89.44 365 PRO A C 1
ATOM 2976 O O . PRO A 1 365 ? -7.562 -12.189 -20.421 1.00 89.44 365 PRO A O 1
ATOM 2979 N N . LEU A 1 366 ? -5.772 -11.206 -21.361 1.00 89.44 366 LEU A N 1
ATOM 2980 C CA . LEU A 1 366 ? -4.913 -12.373 -21.239 1.00 89.44 366 LEU A CA 1
ATOM 2981 C C . LEU A 1 366 ? -4.543 -12.651 -19.783 1.00 89.44 366 LEU A C 1
ATOM 2983 O O . LEU A 1 366 ? -4.624 -13.796 -19.354 1.00 89.44 366 LEU A O 1
ATOM 2987 N N . ILE A 1 367 ? -4.172 -11.624 -19.018 1.00 90.69 367 ILE A N 1
ATOM 2988 C CA . ILE A 1 367 ? -3.859 -11.773 -17.596 1.00 90.69 367 ILE A CA 1
ATOM 2989 C C . ILE A 1 367 ? -5.059 -12.366 -16.859 1.00 90.69 367 ILE A C 1
ATOM 2991 O O . ILE A 1 367 ? -4.886 -13.313 -16.101 1.00 90.69 367 ILE A O 1
ATOM 2995 N N . LEU A 1 368 ? -6.280 -11.879 -17.110 1.00 91.00 368 LEU A N 1
ATOM 2996 C CA . LEU A 1 368 ? -7.475 -12.459 -16.495 1.00 91.00 368 LEU A CA 1
ATOM 2997 C C . LEU A 1 368 ? -7.616 -13.948 -16.822 1.00 91.00 368 LEU A C 1
ATOM 2999 O O . LEU A 1 368 ? -7.890 -14.721 -15.910 1.00 91.00 368 LEU A O 1
ATOM 3003 N N . ARG A 1 369 ? -7.356 -14.352 -18.072 1.00 90.94 369 ARG A N 1
ATOM 3004 C CA . ARG A 1 369 ? -7.348 -15.763 -18.481 1.00 90.94 369 ARG A CA 1
ATOM 3005 C C . ARG A 1 369 ? -6.263 -16.573 -17.763 1.00 90.94 369 ARG A C 1
ATOM 3007 O O . ARG A 1 369 ? -6.528 -17.682 -17.324 1.00 90.94 369 ARG A O 1
ATOM 3014 N N . LEU A 1 370 ? -5.061 -16.020 -17.589 1.00 89.62 370 LEU A N 1
ATOM 3015 C CA . LEU A 1 370 ? -3.975 -16.657 -16.826 1.00 89.62 370 LEU A CA 1
ATOM 3016 C C . LEU A 1 370 ? -4.290 -16.784 -15.325 1.00 89.62 370 LEU A C 1
ATOM 3018 O O . LEU A 1 370 ? -3.676 -17.600 -14.635 1.00 89.62 370 LEU A O 1
ATOM 3022 N N . MET A 1 371 ? -5.205 -15.958 -14.812 1.00 90.56 371 MET A N 1
ATOM 3023 C CA . MET A 1 371 ? -5.660 -15.988 -13.421 1.00 90.56 371 MET A CA 1
ATOM 3024 C C . MET A 1 371 ? -6.902 -16.865 -13.208 1.00 90.56 371 MET A C 1
ATOM 3026 O O . MET A 1 371 ? -7.309 -17.057 -12.061 1.00 90.56 371 MET A O 1
ATOM 3030 N N . GLU A 1 372 ? -7.522 -17.398 -14.267 1.00 90.50 372 GLU A N 1
ATOM 3031 C CA . GLU A 1 372 ? -8.672 -18.299 -14.138 1.00 90.50 372 GLU A CA 1
ATOM 3032 C C . GLU A 1 372 ? -8.296 -19.538 -13.314 1.00 90.50 372 GLU A C 1
ATOM 3034 O O . GLU A 1 372 ? -7.259 -20.162 -13.525 1.00 90.50 372 GLU A O 1
ATOM 3039 N N . GLY A 1 373 ? -9.130 -19.870 -12.326 1.00 86.94 373 GLY A N 1
ATOM 3040 C CA . GLY A 1 373 ? -8.889 -20.987 -11.406 1.00 86.94 373 GLY A CA 1
ATOM 3041 C C . GLY A 1 373 ? -7.848 -20.725 -10.310 1.00 86.94 373 GLY A C 1
ATOM 3042 O O . GLY A 1 373 ? -7.700 -21.569 -9.432 1.00 86.94 373 GLY A O 1
ATOM 3043 N N . LYS A 1 374 ? -7.162 -19.572 -10.307 1.00 88.19 374 LYS A N 1
ATOM 3044 C CA . LYS A 1 374 ? -6.226 -19.207 -9.234 1.00 88.19 374 LYS A CA 1
ATOM 3045 C C . LYS A 1 374 ? -6.950 -18.527 -8.071 1.00 88.19 374 LYS A C 1
ATOM 3047 O O . LYS A 1 374 ? -7.714 -17.572 -8.257 1.00 88.19 374 LYS A O 1
ATOM 3052 N N . GLU A 1 375 ? -6.658 -18.984 -6.860 1.00 87.56 375 GLU A N 1
ATOM 3053 C CA . GLU A 1 375 ? -7.041 -18.310 -5.619 1.00 87.56 375 GLU A CA 1
ATOM 3054 C C . GLU A 1 375 ? -5.975 -17.274 -5.235 1.00 87.56 375 GLU A C 1
ATOM 3056 O O . GLU A 1 375 ? -4.783 -17.478 -5.462 1.00 87.56 375 GLU A O 1
ATOM 3061 N N . GLY A 1 376 ? -6.395 -16.140 -4.674 1.00 83.12 376 GLY A N 1
ATOM 3062 C CA . GLY A 1 376 ? -5.469 -15.076 -4.294 1.00 83.12 376 GLY A CA 1
ATOM 3063 C C . GLY A 1 376 ? -6.157 -13.912 -3.590 1.00 83.12 376 GLY A C 1
ATOM 3064 O O . GLY A 1 376 ? -7.253 -13.496 -3.968 1.00 83.12 376 GLY A O 1
ATOM 3065 N N . THR A 1 377 ? -5.496 -13.400 -2.556 1.00 83.12 377 THR A N 1
ATOM 3066 C CA . THR A 1 377 ? -5.950 -12.301 -1.683 1.00 83.12 377 THR A CA 1
ATOM 3067 C C . THR A 1 377 ? -5.084 -11.047 -1.823 1.00 83.12 377 THR A C 1
ATOM 3069 O O . THR A 1 377 ? -5.428 -10.007 -1.263 1.00 83.12 377 THR A O 1
ATOM 3072 N N . HIS A 1 378 ? -3.961 -11.138 -2.543 1.00 89.38 378 HIS A N 1
ATOM 3073 C CA . HIS A 1 378 ? -2.926 -10.111 -2.592 1.00 89.38 378 HIS A CA 1
ATOM 3074 C C . HIS A 1 378 ? -2.264 -10.051 -3.985 1.00 89.38 378 HIS A C 1
ATOM 3076 O O . HIS A 1 378 ? -2.212 -11.071 -4.675 1.00 89.38 378 HIS A O 1
ATOM 3082 N N . PRO A 1 379 ? -1.730 -8.898 -4.451 1.00 88.50 379 PRO A N 1
ATOM 3083 C CA . PRO A 1 379 ? -1.123 -8.809 -5.779 1.00 88.50 379 PRO A CA 1
ATOM 3084 C C . PRO A 1 379 ? 0.094 -9.729 -5.955 1.00 88.50 379 PRO A C 1
ATOM 3086 O O . PRO A 1 379 ? 0.293 -10.238 -7.055 1.00 88.50 379 PRO A O 1
ATOM 3089 N N . THR A 1 380 ? 0.861 -10.002 -4.890 1.00 90.06 380 THR A N 1
ATOM 3090 C CA . THR A 1 380 ? 2.019 -10.923 -4.924 1.00 90.06 380 THR A CA 1
ATOM 3091 C C . THR A 1 380 ? 1.631 -12.387 -5.106 1.00 90.06 380 THR A C 1
ATOM 3093 O O . THR A 1 380 ? 2.488 -13.190 -5.460 1.00 90.06 380 THR A O 1
ATOM 3096 N N . SER A 1 381 ? 0.350 -12.756 -4.960 1.00 88.38 381 SER A N 1
ATOM 3097 C CA . SER A 1 381 ? -0.109 -14.132 -5.195 1.00 88.38 381 SER A CA 1
ATOM 3098 C C . SER A 1 381 ? 0.159 -14.620 -6.627 1.00 88.38 381 SER A C 1
ATOM 3100 O O . SER A 1 381 ? 0.122 -15.819 -6.870 1.00 88.38 381 SER A O 1
ATOM 3102 N N . VAL A 1 382 ? 0.467 -13.725 -7.576 1.00 88.12 382 VAL A N 1
ATOM 3103 C CA . VAL A 1 382 ? 0.885 -14.100 -8.943 1.00 88.12 382 VAL A CA 1
ATOM 3104 C C . VAL A 1 382 ? 2.299 -14.687 -9.019 1.00 88.12 382 VAL A C 1
ATOM 3106 O O . VAL A 1 382 ? 2.634 -15.309 -10.026 1.00 88.12 382 VAL A O 1
ATOM 3109 N N . LEU A 1 383 ? 3.111 -14.479 -7.978 1.00 86.88 383 LEU A N 1
ATOM 3110 C CA . LEU A 1 383 ? 4.501 -14.934 -7.881 1.00 86.88 383 LEU A CA 1
ATOM 3111 C C . LEU A 1 383 ? 4.647 -16.243 -7.099 1.00 86.88 383 LEU A C 1
ATOM 3113 O O . LEU A 1 383 ? 5.632 -16.948 -7.288 1.00 86.88 383 LEU A O 1
ATOM 3117 N N . SER A 1 384 ? 3.677 -16.583 -6.248 1.00 77.69 384 SER A N 1
ATOM 3118 C CA . SER A 1 384 ? 3.703 -17.831 -5.484 1.00 77.69 384 SER A CA 1
ATOM 3119 C C . SER A 1 384 ? 3.127 -18.985 -6.305 1.00 77.69 384 SER A C 1
ATOM 3121 O O . SER A 1 384 ? 1.998 -18.915 -6.789 1.00 77.69 384 SER A O 1
ATOM 3123 N N . GLU A 1 385 ? 3.874 -20.086 -6.414 1.00 62.16 385 GLU A N 1
ATOM 3124 C CA . GLU A 1 385 ? 3.364 -21.353 -6.962 1.00 62.16 385 GLU A CA 1
ATOM 3125 C C . GLU A 1 385 ? 2.415 -22.073 -5.988 1.00 62.16 385 GLU A C 1
ATOM 3127 O O . GLU A 1 385 ? 1.614 -22.912 -6.400 1.00 62.16 385 GLU A O 1
ATOM 3132 N N . LYS A 1 386 ? 2.471 -21.734 -4.691 1.00 51.75 386 LYS A N 1
ATOM 3133 C CA . LYS A 1 386 ? 1.586 -22.282 -3.657 1.00 51.75 386 LYS A CA 1
ATOM 3134 C C . LYS A 1 386 ? 0.444 -21.307 -3.373 1.00 51.75 386 LYS A C 1
ATOM 3136 O O . LYS A 1 386 ? 0.672 -20.137 -3.065 1.00 51.75 386 LYS A O 1
ATOM 3141 N N . ALA A 1 387 ? -0.789 -21.796 -3.492 1.00 45.75 387 ALA A N 1
ATOM 3142 C CA . ALA A 1 387 ? -1.986 -21.028 -3.180 1.00 45.75 387 ALA A CA 1
ATOM 3143 C C . ALA A 1 387 ? -1.980 -20.597 -1.702 1.00 45.75 387 ALA A C 1
ATOM 3145 O O . ALA A 1 387 ? -1.695 -21.401 -0.819 1.00 45.75 387 ALA A O 1
ATOM 3146 N N . VAL A 1 388 ? -2.348 -19.333 -1.481 1.00 47.03 388 VAL A N 1
ATOM 3147 C CA . VAL A 1 388 ? -2.488 -18.647 -0.185 1.00 47.03 388 VAL A CA 1
ATOM 3148 C C . VAL A 1 388 ? -1.157 -18.310 0.498 1.00 47.03 388 VAL A C 1
ATOM 3150 O O . VAL A 1 388 ? -0.648 -19.034 1.346 1.00 47.03 388 VAL A O 1
ATOM 3153 N N . MET A 1 389 ? -0.627 -17.131 0.169 1.00 45.06 389 MET A N 1
ATOM 3154 C CA . MET A 1 389 ? 0.329 -16.444 1.033 1.00 45.06 389 MET A CA 1
ATOM 3155 C C . MET A 1 389 ? -0.479 -15.652 2.067 1.00 45.06 389 MET A C 1
ATOM 3157 O O . MET A 1 389 ? -1.143 -14.671 1.724 1.00 45.06 389 MET A O 1
ATOM 3161 N N . GLU A 1 390 ? -0.453 -16.079 3.327 1.00 48.12 390 GLU A N 1
ATOM 3162 C CA . GLU A 1 390 ? -0.729 -15.161 4.427 1.00 48.12 390 GLU A CA 1
ATOM 3163 C C . GLU A 1 390 ? 0.521 -14.302 4.582 1.00 48.12 390 GLU A C 1
ATOM 3165 O O . GLU A 1 390 ? 1.555 -14.772 5.058 1.00 48.12 390 GLU A O 1
ATOM 3170 N N . ILE A 1 391 ? 0.461 -13.054 4.109 1.00 50.06 391 ILE A N 1
ATOM 3171 C CA . ILE A 1 391 ? 1.462 -12.057 4.480 1.00 50.06 391 ILE A CA 1
ATOM 3172 C C . ILE A 1 391 ? 1.231 -11.790 5.964 1.00 50.06 391 ILE A C 1
ATOM 3174 O O . ILE A 1 391 ? 0.441 -10.931 6.351 1.00 50.06 391 ILE A O 1
ATOM 3178 N N . ASN A 1 392 ? 1.881 -12.598 6.794 1.00 41.47 392 ASN A N 1
ATOM 3179 C CA . ASN A 1 392 ? 2.054 -12.312 8.201 1.00 41.47 392 ASN A CA 1
ATOM 3180 C C . ASN A 1 392 ? 2.997 -11.116 8.253 1.00 41.47 392 ASN A C 1
ATOM 3182 O O . ASN A 1 392 ? 4.215 -11.282 8.212 1.00 41.47 392 ASN A O 1
ATOM 3186 N N . MET A 1 393 ? 2.424 -9.909 8.245 1.00 48.91 393 MET A N 1
ATOM 3187 C CA . MET A 1 393 ? 3.165 -8.695 8.557 1.00 48.91 393 MET A CA 1
ATOM 3188 C C . MET A 1 393 ? 3.774 -8.925 9.937 1.00 48.91 393 MET A C 1
ATOM 3190 O O . MET A 1 393 ? 3.051 -8.947 10.927 1.00 48.91 393 MET A O 1
ATOM 3194 N N . ILE A 1 394 ? 5.077 -9.189 10.002 1.00 45.19 394 ILE A N 1
ATOM 3195 C CA . ILE A 1 394 ? 5.817 -9.093 11.254 1.00 45.19 394 ILE A CA 1
ATOM 3196 C C . ILE A 1 394 ? 6.191 -7.617 11.325 1.00 45.19 394 ILE A C 1
ATOM 3198 O O . ILE A 1 394 ? 7.054 -7.192 10.556 1.00 45.19 394 ILE A O 1
ATOM 3202 N N . PRO A 1 395 ? 5.518 -6.801 12.149 1.00 49.88 395 PRO A N 1
ATOM 3203 C CA . PRO A 1 395 ? 5.792 -5.378 12.163 1.00 49.88 395 PRO A CA 1
ATOM 3204 C C . PRO A 1 395 ? 7.212 -5.175 12.689 1.00 49.88 395 PRO A C 1
ATOM 3206 O O . PRO A 1 395 ? 7.562 -5.671 13.764 1.00 49.88 395 PRO A O 1
ATOM 3209 N N . MET A 1 396 ? 8.043 -4.423 11.964 1.00 54.38 396 MET A N 1
ATOM 3210 C CA . MET A 1 396 ? 9.222 -3.826 12.593 1.00 54.38 396 MET A CA 1
ATOM 3211 C C . MET A 1 396 ? 8.743 -2.976 13.769 1.00 54.38 396 MET A C 1
ATOM 3213 O O . MET A 1 396 ? 7.827 -2.175 13.611 1.00 54.38 396 MET A O 1
ATOM 3217 N N . LYS A 1 397 ? 9.350 -3.109 14.949 1.00 55.66 397 LYS A N 1
ATOM 3218 C CA . LYS A 1 397 ? 9.084 -2.161 16.037 1.00 55.66 397 LYS A CA 1
ATOM 3219 C C . LYS A 1 397 ? 9.753 -0.836 15.688 1.00 55.66 397 LYS A C 1
ATOM 3221 O O . LYS A 1 397 ? 10.970 -0.733 15.791 1.00 55.66 397 LYS A O 1
ATOM 3226 N N . ARG A 1 398 ? 8.962 0.157 15.287 1.00 68.94 398 ARG A N 1
ATOM 3227 C CA . ARG A 1 398 ? 9.412 1.549 15.157 1.00 68.94 398 ARG A CA 1
ATOM 3228 C C . ARG A 1 398 ? 9.008 2.325 16.389 1.00 68.94 398 ARG A C 1
ATOM 3230 O O . ARG A 1 398 ? 7.935 2.085 16.945 1.00 68.94 398 ARG A O 1
ATOM 3237 N N . ARG A 1 399 ? 9.865 3.248 16.814 1.00 67.81 399 ARG A N 1
ATOM 3238 C CA . ARG A 1 399 ? 9.530 4.173 17.896 1.00 67.81 399 ARG A CA 1
ATOM 3239 C C . ARG A 1 399 ? 8.954 5.436 17.281 1.00 67.81 399 ARG A C 1
ATOM 3241 O O . ARG A 1 399 ? 9.599 6.084 16.462 1.00 67.81 399 ARG A O 1
ATOM 3248 N N . MET A 1 400 ? 7.730 5.768 17.665 1.00 75.12 400 MET A N 1
ATOM 3249 C CA . MET A 1 400 ? 7.166 7.068 17.336 1.00 75.12 400 MET A CA 1
ATOM 3250 C C . MET A 1 400 ? 7.800 8.109 18.256 1.00 75.12 400 MET A C 1
ATOM 3252 O O . MET A 1 400 ? 7.799 7.924 19.475 1.00 75.12 400 MET A O 1
ATOM 3256 N N . ILE A 1 401 ? 8.351 9.173 17.677 1.00 69.19 401 ILE A N 1
ATOM 3257 C CA . ILE A 1 401 ? 8.776 10.337 18.457 1.00 69.19 401 ILE A CA 1
ATOM 3258 C C . ILE A 1 401 ? 7.498 11.110 18.792 1.00 69.19 401 ILE A C 1
ATOM 3260 O O . ILE A 1 401 ? 6.789 11.533 17.877 1.00 69.19 401 ILE A O 1
ATOM 3264 N N . ILE A 1 402 ? 7.181 11.195 20.087 1.00 54.41 402 ILE A N 1
ATOM 3265 C CA . ILE A 1 402 ? 6.027 11.939 20.618 1.00 54.41 402 ILE A CA 1
ATOM 3266 C C . ILE A 1 402 ? 6.390 13.411 20.765 1.00 54.41 402 ILE A C 1
ATOM 3268 O O . ILE A 1 402 ? 7.485 13.681 21.317 1.00 54.41 402 ILE A O 1
#

Foldseek 3Di:
DAAFLLGFDLLLLLLQLLVLLLVLNLQSNLLSLVRCVNLVVPLSLLLSLVQSCLQWQFLLAVLLVLQCCVAQLDLEHAPFSSSQSSNLSSNPDNVSTARQLLLLLLPDPPLDDQDDQDQDADDDPDDDPLLRQLRSCLVQLQLSSNLNSCVVDDVVVVLVSLLVLCVVPDPSLNVVLVCLVSVCSRNVDDDPLSNSSSSSSSSNNSSDDPVSNVSNSPDTDPHDDPVSVVSVVVLVVCQLHPNLPAARDPLSQQLSHPLNQAEQVDKPLVCQVPVFLNNPPRPNSCVLLVVAAHDDNGTDGPDPVSVVVSCCVRPVDDRSNPDDPVSSRRRMTGRDAHPPDGAFPLVVCVSRPQDDHPNNPPSRVVSSVSRVPAHDRDSSSSVDPDHDDPPPSPRNNRDHDD

Secondary structure (DSSP, 8-state):
-PBPTTS-BHHHHHHHHHHHHHTT-HHHHHHHHHHHHHTT-HHHHHHHHHHHHHHHTGGGGHHHHHHHHHHHSSSEEEHHHHHHHHHHHHHS-GGG---HHHHHHHS-TTTSPPPPPPS-----S--SHHHHHHHHHHHTT-HHHHHHHHTTS-HHHHHHHHHHHHHTT-HHHHHHHHHHTSTHHHHS---HHHHHHHHHHHHHHHT--HHHHHHHTPPPPSS--HHHHHHHHHHHHTTTTT---SPPPGGGTTTTSHHHHSBTT-BSGGGGGS-HHHHTT-HHHHHHHHTTEEESSSEEES-HHHHHHHHHHH-SS--TTTS-HHHHHHH--B-SB-TT----HHHHHHHHS-S--SSSTT-HHHHHHHTTT---SSGGGGT-SSS----------PEEE-

Nearest PDB structures (foldseek):
  2r9g-assembly4_P  TM=7.217E-01  e=4.903E+00  Enterococcus faecium DO
  2r9g-assembly5_I  TM=6.410E-01  e=6.130E+00  Enterococcus faecium DO
  2r9g-assembly5_C  TM=6.024E-01  e=4.484E+00  Enterococcus faecium DO